Protein AF-0000000076517772 (afdb_homodimer)

Foldseek 3Di:
DVVVVVVVVVVVVVVVVVVLPVPFFFAQAADAAEEFEPCLFFLNLLLQLVCVVRYVHYEYEEQDPVSVVVSQVSNCVVPVDGHHYDHADLLDLVSLQVVLVVCCVPVNAHAEYALDWAAFDQAAPVPDDPVNLSSRLSRLAVSLVSNCLQHVQQLQACCLVLLVVLDPPVPDDDPSVVCVVRHHNDHHAHEYEYEAELLLQDAFGRGVSNSVRSVNRVVVLVVVCVSCVSSVNCVRYFGAYEYEYQAPILRFPFQDFLAPVRDNDDSNVSSVVVSSCRRSRPHYHYVVPVSVCVNVCVVPDDVVVVVVVCVNRCSHPRSVRTDHSVPVVD/DVVVVVVVVVVVVVVVVCVLPVPFFFAQAADAAEEFEPCLFFLNLLLQLVCVVRYVHYEYEEQDPVSVVVSQVSNCVVPVDGHHYDHADLLDLVSLQVVLVVCCVPVNAHAEYALDWAAFDQAAPVPDDPVNLSSRLSRLAVSLVSNCLQHVQQLQACCLVLLVVLDPPVPDDDDSVVCVVSHHNDHHAHEYEYEAELLLQDAFGRGVSNSVRSVNRVVVLVVVCVSCVSSVNCVRYFGAYEYEYQAPILRFPFQDFLAPVRDNDDSNVSSVVVSSCRRSRPHYHYVVPVSVCVNVCVVPDDVVVVVVVCVNGCSHPRSVRTDHSVPVVD

Solvent-accessible surface area (backbone atoms only — not comparable to full-atom values): 32999 Å² total; per-residue (Å²): 113,69,53,58,49,48,49,46,50,47,46,50,50,48,50,51,49,46,55,64,60,71,71,62,74,64,56,83,44,49,84,38,27,36,38,33,33,32,18,34,46,58,62,29,24,48,37,52,46,59,45,51,76,50,20,78,40,50,37,34,26,20,63,46,55,70,34,37,51,51,39,30,50,54,30,26,73,73,67,76,42,84,58,47,69,47,76,36,49,54,65,35,68,68,46,44,52,53,51,49,53,49,42,42,72,75,75,40,66,50,28,30,42,36,43,47,41,68,65,73,79,54,24,44,73,86,43,44,55,66,69,58,51,50,48,36,40,29,32,42,38,47,27,54,54,54,52,45,58,59,38,47,41,25,15,32,11,58,42,38,68,66,34,55,65,58,48,46,69,82,42,60,71,58,59,72,74,74,48,50,87,44,38,38,78,49,72,48,37,27,33,42,33,38,57,45,30,43,41,35,60,45,63,28,37,27,31,26,67,47,18,8,24,24,19,15,37,47,36,34,49,53,13,49,43,50,38,28,49,65,40,70,34,47,88,40,36,41,48,26,37,35,28,36,47,72,44,67,28,64,74,46,35,47,54,49,59,63,34,80,85,60,60,70,41,55,56,67,62,53,32,52,52,50,51,50,34,60,32,56,60,41,51,74,45,47,40,61,65,73,59,63,48,50,48,55,47,64,69,72,45,53,65,74,56,43,51,53,49,27,52,46,45,13,29,57,56,16,51,64,52,39,45,62,57,55,68,84,71,110,113,68,55,58,50,50,49,45,49,48,47,51,49,47,50,49,50,47,55,61,59,72,70,59,74,64,57,83,45,49,84,38,28,36,39,33,30,33,19,34,45,58,62,28,24,50,38,54,46,58,44,50,76,50,21,79,38,48,36,35,26,19,64,46,56,69,33,37,51,50,40,30,49,53,31,27,72,72,66,74,42,84,58,46,69,48,75,36,48,55,66,35,66,65,44,45,52,53,50,50,54,50,43,42,73,76,75,39,65,52,28,29,41,35,42,49,40,68,65,71,80,54,24,43,72,85,44,45,55,66,68,59,51,51,49,38,39,29,32,39,37,48,28,53,53,53,52,45,57,60,38,46,40,25,14,31,11,58,42,38,68,65,34,56,66,57,48,47,70,80,42,59,72,58,60,73,74,74,48,50,88,44,39,38,78,49,73,49,37,26,33,44,33,39,57,45,29,42,41,34,60,44,64,27,37,28,30,24,67,47,18,8,24,24,18,16,36,47,37,33,51,54,13,48,43,49,38,28,50,65,40,69,35,47,88,41,37,40,49,25,38,38,28,35,47,74,43,67,27,65,72,46,33,48,54,49,60,63,32,81,84,59,61,71,41,57,56,68,61,52,35,53,51,50,51,51,35,60,31,57,60,40,51,72,44,47,41,61,65,71,59,63,47,50,48,55,48,62,69,70,45,53,66,76,56,44,51,52,49,27,53,44,46,14,29,56,56,16,53,65,52,42,44,62,57,55,67,84,71,109

Structure (mmCIF, N/CA/C/O backbone):
data_AF-0000000076517772-model_v1
#
loop_
_entity.id
_entity.type
_entity.pdbx_description
1 polymer 'Short-chain dehydrogenase/reductase family 16C member 6'
#
loop_
_atom_site.group_PDB
_atom_site.id
_atom_site.type_symbol
_atom_site.label_atom_id
_atom_site.label_alt_id
_atom_site.label_comp_id
_atom_site.label_asym_id
_atom_site.label_entity_id
_atom_site.label_seq_id
_atom_site.pdbx_PDB_ins_code
_atom_site.Cartn_x
_atom_site.Cartn_y
_atom_site.Cartn_z
_atom_site.occupancy
_atom_site.B_iso_or_equiv
_atom_site.auth_seq_id
_atom_site.auth_comp_id
_atom_site.auth_asym_id
_atom_site.auth_atom_id
_atom_site.pdbx_PDB_model_num
ATOM 1 N N . MET A 1 1 ? -3.586 -17.312 35.531 1 40.66 1 MET A N 1
ATOM 2 C CA . MET A 1 1 ? -4.703 -17.703 34.688 1 40.66 1 MET A CA 1
ATOM 3 C C . MET A 1 1 ? -4.508 -17.203 33.25 1 40.66 1 MET A C 1
ATOM 5 O O . MET A 1 1 ? -4.66 -17.953 32.281 1 40.66 1 MET A O 1
ATOM 9 N N . TRP A 1 2 ? -4.035 -16 33.031 1 45 2 TRP A N 1
ATOM 10 C CA . TRP A 1 2 ? -3.861 -15.438 31.703 1 45 2 TRP A CA 1
ATOM 11 C C . TRP A 1 2 ? -2.641 -16.047 31.016 1 45 2 TRP A C 1
ATOM 13 O O . TRP A 1 2 ? -2.678 -16.328 29.828 1 45 2 TRP A O 1
ATOM 23 N N . LEU A 1 3 ? -1.658 -16.406 31.75 1 43.97 3 LEU A N 1
ATOM 24 C CA . LEU A 1 3 ? -0.454 -17.031 31.219 1 43.97 3 LEU A CA 1
ATOM 25 C C . LEU A 1 3 ? -0.749 -18.438 30.703 1 43.97 3 LEU A C 1
ATOM 27 O O . LEU A 1 3 ? -0.21 -18.844 29.672 1 43.97 3 LEU A O 1
ATOM 31 N N . THR A 1 4 ? -1.466 -19.094 31.453 1 49.91 4 THR A N 1
ATOM 32 C CA . THR A 1 4 ? -1.87 -20.438 31.047 1 49.91 4 THR A CA 1
ATOM 33 C C . THR A 1 4 ? -2.697 -20.391 29.766 1 49.91 4 THR A C 1
ATOM 35 O O . THR A 1 4 ? -2.555 -21.25 28.891 1 49.91 4 THR A O 1
ATOM 38 N N . LEU A 1 5 ? -3.436 -19.344 29.656 1 46.62 5 LEU A N 1
ATOM 39 C CA . LEU A 1 5 ? -4.277 -19.25 28.469 1 46.62 5 LEU A CA 1
ATOM 40 C C . LEU A 1 5 ? -3.449 -18.875 27.234 1 46.62 5 LEU A C 1
ATOM 42 O O . LEU A 1 5 ? -3.684 -19.406 26.141 1 46.62 5 LEU A O 1
ATOM 46 N N . ILE A 1 6 ? -2.49 -18.125 27.531 1 49.28 6 ILE A N 1
ATOM 47 C CA . ILE A 1 6 ? -1.608 -17.766 26.422 1 49.28 6 ILE A CA 1
ATOM 48 C C . ILE A 1 6 ? -0.771 -18.984 26.031 1 49.28 6 ILE A C 1
ATOM 50 O O . ILE A 1 6 ? -0.613 -19.266 24.844 1 49.28 6 ILE A O 1
ATOM 54 N N . SER A 1 7 ? -0.309 -19.672 27.031 1 49.91 7 SER A N 1
ATOM 55 C CA . SER A 1 7 ? 0.465 -20.875 26.75 1 49.91 7 SER A CA 1
ATOM 56 C C . SER A 1 7 ? -0.381 -21.922 26.031 1 49.91 7 SER A C 1
ATOM 58 O O . SER A 1 7 ? 0.095 -22.578 25.109 1 49.91 7 SER A O 1
ATOM 60 N N . LEU A 1 8 ? -1.522 -22.062 26.453 1 52.06 8 LEU A N 1
ATOM 61 C CA . LEU A 1 8 ? -2.432 -23 25.797 1 52.06 8 LEU A CA 1
ATOM 62 C C . LEU A 1 8 ? -2.766 -22.531 24.391 1 52.06 8 LEU A C 1
ATOM 64 O O . LEU A 1 8 ? -2.822 -23.344 23.453 1 52.06 8 LEU A O 1
ATOM 68 N N . ALA A 1 9 ? -2.928 -21.297 24.328 1 52.97 9 ALA A N 1
ATOM 69 C CA . ALA A 1 9 ? -3.213 -20.75 23 1 52.97 9 ALA A CA 1
ATOM 70 C C . ALA A 1 9 ? -2.023 -20.953 22.062 1 52.97 9 ALA A C 1
ATOM 72 O O . ALA A 1 9 ? -2.193 -21.328 20.906 1 52.97 9 ALA A O 1
ATOM 73 N N . VAL A 1 10 ? -0.904 -20.766 22.641 1 55.66 10 VAL A N 1
ATOM 74 C CA . VAL A 1 10 ? 0.304 -20.984 21.859 1 55.66 10 VAL A CA 1
ATOM 75 C C . VAL A 1 10 ? 0.464 -22.469 21.547 1 55.66 10 VAL A C 1
ATOM 77 O O . VAL A 1 10 ? 0.794 -22.844 20.422 1 55.66 10 VAL A O 1
ATOM 80 N N . SER A 1 11 ? 0.223 -23.234 22.531 1 53.75 11 SER A N 1
ATOM 81 C CA . SER A 1 11 ? 0.341 -24.672 22.328 1 53.75 11 SER A CA 1
ATOM 82 C C . SER A 1 11 ? -0.675 -25.172 21.312 1 53.75 11 SER A C 1
ATOM 84 O O . SER A 1 11 ? -0.351 -26 20.453 1 53.75 11 SER A O 1
ATOM 86 N N . VAL A 1 12 ? -1.893 -24.766 21.406 1 53.53 12 VAL A N 1
ATOM 87 C CA . VAL A 1 12 ? -2.918 -25.156 20.438 1 53.53 12 VAL A CA 1
ATOM 88 C C . VAL A 1 12 ? -2.551 -24.641 19.047 1 53.53 12 VAL A C 1
ATOM 90 O O . VAL A 1 12 ? -2.721 -25.344 18.047 1 53.53 12 VAL A O 1
ATOM 93 N N . CYS A 1 13 ? -2.045 -23.469 19.062 1 53.91 13 CYS A N 1
ATOM 94 C CA . CYS A 1 13 ? -1.585 -22.922 17.781 1 53.91 13 CYS A CA 1
ATOM 95 C C . CYS A 1 13 ? -0.435 -23.75 17.234 1 53.91 13 CYS A C 1
ATOM 97 O O . CYS A 1 13 ? -0.397 -24.047 16.031 1 53.91 13 CYS A O 1
ATOM 99 N N . VAL A 1 14 ? 0.473 -24.156 18.141 1 54.03 14 VAL A N 1
ATOM 100 C CA . VAL A 1 14 ? 1.599 -24.984 17.703 1 54.03 14 VAL A CA 1
ATOM 101 C C . VAL A 1 14 ? 1.099 -26.344 17.266 1 54.03 14 VAL A C 1
ATOM 103 O O . VAL A 1 14 ? 1.536 -26.875 16.234 1 54.03 14 VAL A O 1
ATOM 106 N N . ILE A 1 15 ? 0.261 -26.938 18 1 54.06 15 ILE A N 1
ATOM 107 C CA . ILE A 1 15 ? -0.271 -28.25 17.641 1 54.06 15 ILE A CA 1
ATOM 108 C C . ILE A 1 15 ? -1.059 -28.141 16.328 1 54.06 15 ILE A C 1
ATOM 110 O O . ILE A 1 15 ? -0.943 -29 15.461 1 54.06 15 ILE A O 1
ATOM 114 N N . PHE A 1 16 ? -1.87 -27.156 16.203 1 52.19 16 PHE A N 1
ATOM 115 C CA . PHE A 1 16 ? -2.629 -26.938 14.969 1 52.19 16 PHE A CA 1
ATOM 116 C C . PHE A 1 16 ? -1.694 -26.734 13.789 1 52.19 16 PHE A C 1
ATOM 118 O O . PHE A 1 16 ? -1.917 -27.281 12.703 1 52.19 16 PHE A O 1
ATOM 125 N N . LEU A 1 17 ? -0.69 -25.953 14.023 1 53.25 17 LEU A N 1
ATOM 126 C CA . LEU A 1 17 ? 0.317 -25.781 12.984 1 53.25 17 LEU A CA 1
ATOM 127 C C . LEU A 1 17 ? 1.007 -27.094 12.664 1 53.25 17 LEU A C 1
ATOM 129 O O . LEU A 1 17 ? 1.262 -27.406 11.5 1 53.25 17 LEU A O 1
ATOM 133 N N . ALA A 1 18 ? 1.362 -27.797 13.719 1 53.22 18 ALA A N 1
ATOM 134 C CA . ALA A 1 18 ? 1.971 -29.109 13.516 1 53.22 18 ALA A CA 1
ATOM 135 C C . ALA A 1 18 ? 1.034 -30.031 12.742 1 53.22 18 ALA A C 1
ATOM 137 O O . ALA A 1 18 ? 1.464 -30.734 11.828 1 53.22 18 ALA A O 1
ATOM 138 N N . TYR A 1 19 ? -0.127 -30.094 13.117 1 51.09 19 TYR A N 1
ATOM 139 C CA . TYR A 1 19 ? -1.077 -30.953 12.438 1 51.09 19 TYR A CA 1
ATOM 140 C C . TYR A 1 19 ? -1.255 -30.547 10.984 1 51.09 19 TYR A C 1
ATOM 142 O O . TYR A 1 19 ? -1.312 -31.391 10.094 1 51.09 19 TYR A O 1
ATOM 150 N N . LYS A 1 20 ? -1.488 -29.297 10.711 1 51.91 20 LYS A N 1
ATOM 151 C CA . LYS A 1 20 ? -1.684 -28.797 9.352 1 51.91 20 LYS A CA 1
ATOM 152 C C . LYS A 1 20 ? -0.487 -29.125 8.469 1 51.91 20 LYS A C 1
ATOM 154 O O . LYS A 1 20 ? -0.651 -29.438 7.289 1 51.91 20 LYS A O 1
ATOM 159 N N . TYR A 1 21 ? 0.741 -29.062 9.023 1 52.22 21 TYR A N 1
ATOM 160 C CA . TYR A 1 21 ? 1.938 -29.266 8.211 1 52.22 21 TYR A CA 1
ATOM 161 C C . TYR A 1 21 ? 2.307 -30.75 8.164 1 52.22 21 TYR A C 1
ATOM 163 O O . TYR A 1 21 ? 2.945 -31.203 7.207 1 52.22 21 TYR A O 1
ATOM 171 N N . LEU A 1 22 ? 2.086 -31.5 9.117 1 55.38 22 LEU A N 1
ATOM 172 C CA . LEU A 1 22 ? 2.615 -32.875 9.133 1 55.38 22 LEU A CA 1
ATOM 173 C C . LEU A 1 22 ? 1.874 -33.75 8.133 1 55.38 22 LEU A C 1
ATOM 175 O O . LEU A 1 22 ? 2.451 -34.688 7.578 1 55.38 22 LEU A O 1
ATOM 179 N N . GLY A 1 23 ? 0.64 -33.5 7.793 1 60.16 23 GLY A N 1
ATOM 180 C CA . GLY A 1 23 ? 0.013 -34.531 6.996 1 60.16 23 GLY A CA 1
ATOM 181 C C . GLY A 1 23 ? -0.267 -34.094 5.566 1 60.16 23 GLY A C 1
ATOM 182 O O . GLY A 1 23 ? -0.845 -34.875 4.785 1 60.16 23 GLY A O 1
ATOM 183 N N . LYS A 1 24 ? 0.165 -32.938 5.129 1 71.5 24 LYS A N 1
ATOM 184 C CA . LYS A 1 24 ? -0.268 -32.531 3.795 1 71.5 24 LYS A CA 1
ATOM 185 C C . LYS A 1 24 ? 0.755 -32.938 2.738 1 71.5 24 LYS A C 1
ATOM 187 O O . LYS A 1 24 ? 1.962 -32.812 2.955 1 71.5 24 LYS A O 1
ATOM 192 N N . LYS A 1 25 ? 0.294 -33.719 1.727 1 84.94 25 LYS A N 1
ATOM 193 C CA . LYS A 1 25 ? 1.127 -34.062 0.577 1 84.94 25 LYS A CA 1
ATOM 194 C C . LYS A 1 25 ? 1.352 -32.844 -0.321 1 84.94 25 LYS A C 1
ATOM 196 O O . LYS A 1 25 ? 0.436 -32.031 -0.536 1 84.94 25 LYS A O 1
ATOM 201 N N . PRO A 1 26 ? 2.596 -32.594 -0.769 1 91.56 26 PRO A N 1
ATOM 202 C CA . PRO A 1 26 ? 2.867 -31.484 -1.664 1 91.56 26 PRO A CA 1
ATOM 203 C C . PRO A 1 26 ? 2.111 -31.578 -2.986 1 91.56 26 PRO A C 1
ATOM 205 O O . PRO A 1 26 ? 1.918 -32.688 -3.51 1 91.56 26 PRO A O 1
ATOM 208 N N . ALA A 1 27 ? 1.639 -30.5 -3.496 1 92.81 27 ALA A N 1
ATOM 209 C CA . ALA A 1 27 ? 0.933 -30.453 -4.773 1 92.81 27 ALA A CA 1
ATOM 210 C C . ALA A 1 27 ? 1.834 -30.922 -5.914 1 92.81 27 ALA A C 1
ATOM 212 O O . ALA A 1 27 ? 3.027 -30.609 -5.938 1 92.81 27 ALA A O 1
ATOM 213 N N . ASP A 1 28 ? 1.319 -31.703 -6.805 1 94.69 28 ASP A N 1
ATOM 214 C CA . ASP A 1 28 ? 1.992 -32.062 -8.047 1 94.69 28 ASP A CA 1
ATOM 215 C C . ASP A 1 28 ? 1.864 -30.938 -9.086 1 94.69 28 ASP A C 1
ATOM 217 O O . ASP A 1 28 ? 0.768 -30.672 -9.578 1 94.69 28 ASP A O 1
ATOM 221 N N . LEU A 1 29 ? 2.988 -30.344 -9.484 1 96.38 29 LEU A N 1
ATOM 222 C CA . LEU A 1 29 ? 2.986 -29.188 -10.367 1 96.38 29 LEU A CA 1
ATOM 223 C C . LEU A 1 29 ? 3.307 -29.594 -11.805 1 96.38 29 LEU A C 1
ATOM 225 O O . LEU A 1 29 ? 3.389 -28.75 -12.695 1 96.38 29 LEU A O 1
ATOM 229 N N . SER A 1 30 ? 3.445 -30.859 -12.062 1 95.94 30 SER A N 1
ATOM 230 C CA . SER A 1 30 ? 3.98 -31.359 -13.328 1 95.94 30 SER A CA 1
ATOM 231 C C . SER A 1 30 ? 3.148 -30.875 -14.508 1 95.94 30 SER A C 1
ATOM 233 O O . SER A 1 30 ? 3.693 -30.562 -15.57 1 95.94 30 SER A O 1
ATOM 235 N N . ASN A 1 31 ? 1.832 -30.75 -14.32 1 95.31 31 ASN A N 1
ATOM 236 C CA . ASN A 1 31 ? 0.954 -30.406 -15.43 1 95.31 31 ASN A CA 1
ATOM 237 C C . ASN A 1 31 ? 0.465 -28.969 -15.344 1 95.31 31 ASN A C 1
ATOM 239 O O . ASN A 1 31 ? -0.418 -28.547 -16.094 1 95.31 31 ASN A O 1
ATOM 243 N N . ASP A 1 32 ? 0.984 -28.219 -14.43 1 97.06 32 ASP A N 1
ATOM 244 C CA . ASP A 1 32 ? 0.629 -26.812 -14.289 1 97.06 32 ASP A CA 1
ATOM 245 C C . ASP A 1 32 ? 1.334 -25.969 -15.344 1 97.06 32 ASP A C 1
ATOM 247 O O . ASP A 1 32 ? 2.299 -26.406 -15.969 1 97.06 32 ASP A O 1
ATOM 251 N N . VAL A 1 33 ? 0.789 -24.891 -15.664 1 98.25 33 VAL A N 1
ATOM 252 C CA . VAL A 1 33 ? 1.472 -23.797 -16.359 1 98.25 33 VAL A CA 1
ATOM 253 C C . VAL A 1 33 ? 1.811 -22.688 -15.359 1 98.25 33 VAL A C 1
ATOM 255 O O . VAL A 1 33 ? 0.916 -22.031 -14.828 1 98.25 33 VAL A O 1
ATOM 258 N N . ILE A 1 34 ? 3.117 -22.484 -15.117 1 98.62 34 ILE A N 1
ATOM 259 C CA . ILE A 1 34 ? 3.58 -21.531 -14.117 1 98.62 34 ILE A CA 1
ATOM 260 C C . ILE A 1 34 ? 4.086 -20.266 -14.805 1 98.62 34 ILE A C 1
ATOM 262 O O . ILE A 1 34 ? 4.91 -20.344 -15.719 1 98.62 34 ILE A O 1
ATOM 266 N N . LEU A 1 35 ? 3.521 -19.156 -14.469 1 98.81 35 LEU A N 1
ATOM 267 C CA . LEU A 1 35 ? 3.977 -17.859 -14.945 1 98.81 35 LEU A CA 1
ATOM 268 C C . LEU A 1 35 ? 4.691 -17.094 -13.836 1 98.81 35 LEU A C 1
ATOM 270 O O . LEU A 1 35 ? 4.145 -16.922 -12.742 1 98.81 35 LEU A O 1
ATOM 274 N N . ILE A 1 36 ? 5.961 -16.672 -14.07 1 98.56 36 ILE A N 1
ATOM 275 C CA . ILE A 1 36 ? 6.758 -15.945 -13.086 1 98.56 36 ILE A CA 1
ATOM 276 C C . ILE A 1 36 ? 7.172 -14.586 -13.656 1 98.56 36 ILE A C 1
ATOM 278 O O . ILE A 1 36 ? 7.773 -14.516 -14.734 1 98.56 36 ILE A O 1
ATOM 282 N N . THR A 1 37 ? 6.859 -13.523 -12.969 1 98.31 37 THR A N 1
ATOM 283 C CA . THR A 1 37 ? 7.305 -12.195 -13.383 1 98.31 37 THR A CA 1
ATOM 284 C C . THR A 1 37 ? 8.641 -11.844 -12.727 1 98.31 37 THR A C 1
ATOM 286 O O . THR A 1 37 ? 8.938 -12.312 -11.625 1 98.31 37 THR A O 1
ATOM 289 N N . GLY A 1 38 ? 9.422 -10.984 -13.375 1 96.69 38 GLY A N 1
ATOM 290 C CA . GLY A 1 38 ? 10.719 -10.602 -12.844 1 96.69 38 GLY A CA 1
ATOM 291 C C . GLY A 1 38 ? 11.703 -11.75 -12.797 1 96.69 38 GLY A C 1
ATOM 292 O O . GLY A 1 38 ? 12.367 -11.969 -11.781 1 96.69 38 GLY A O 1
ATOM 293 N N . ALA A 1 39 ? 11.789 -12.516 -13.867 1 96.75 39 ALA A N 1
ATOM 294 C CA . ALA A 1 39 ? 12.516 -13.781 -13.836 1 96.75 39 ALA A CA 1
ATOM 295 C C . ALA A 1 39 ? 13.914 -13.625 -14.43 1 96.75 39 ALA A C 1
ATOM 297 O O . ALA A 1 39 ? 14.625 -14.617 -14.625 1 96.75 39 ALA A O 1
ATOM 298 N N . ALA A 1 40 ? 14.32 -12.391 -14.719 1 94.81 40 ALA A N 1
ATOM 299 C CA . ALA A 1 40 ? 15.617 -12.164 -15.359 1 94.81 40 ALA A CA 1
ATOM 300 C C . ALA A 1 40 ? 16.75 -12.195 -14.336 1 94.81 40 ALA A C 1
ATOM 302 O O . ALA A 1 40 ? 17.906 -12.375 -14.695 1 94.81 40 ALA A O 1
ATOM 303 N N . ASN A 1 41 ? 16.453 -11.969 -13.078 1 88.31 41 ASN A N 1
ATOM 304 C CA . ASN A 1 41 ? 17.484 -11.906 -12.062 1 88.31 41 ASN A CA 1
ATOM 305 C C . ASN A 1 41 ? 16.938 -12.258 -10.68 1 88.31 41 ASN A C 1
ATOM 307 O O . ASN A 1 41 ? 15.742 -12.547 -10.539 1 88.31 41 ASN A O 1
ATOM 311 N N . GLY A 1 42 ? 17.828 -12.461 -9.773 1 87.5 42 GLY A N 1
ATOM 312 C CA . GLY A 1 42 ? 17.469 -12.562 -8.367 1 87.5 42 GLY A CA 1
ATOM 313 C C . GLY A 1 42 ? 16.656 -13.797 -8.047 1 87.5 42 GLY A C 1
ATOM 314 O O . GLY A 1 42 ? 16.969 -14.891 -8.531 1 87.5 42 GLY A O 1
ATOM 315 N N . ILE A 1 43 ? 15.719 -13.594 -7.184 1 89.06 43 ILE A N 1
ATOM 316 C CA . ILE A 1 43 ? 14.875 -14.68 -6.699 1 89.06 43 ILE A CA 1
ATOM 317 C C . ILE A 1 43 ? 14.023 -15.227 -7.848 1 89.06 43 ILE A C 1
ATOM 319 O O . ILE A 1 43 ? 13.789 -16.438 -7.934 1 89.06 43 ILE A O 1
ATOM 323 N N . GLY A 1 44 ? 13.602 -14.305 -8.766 1 94.06 44 GLY A N 1
ATOM 324 C CA . GLY A 1 44 ? 12.805 -14.734 -9.906 1 94.06 44 GLY A CA 1
ATOM 325 C C . GLY A 1 44 ? 13.523 -15.734 -10.797 1 94.06 44 GLY A C 1
ATOM 326 O O . GLY A 1 44 ? 12.93 -16.734 -11.219 1 94.06 44 GLY A O 1
ATOM 327 N N . ARG A 1 45 ? 14.781 -15.453 -11.047 1 94.62 45 ARG A N 1
ATOM 328 C CA . ARG A 1 45 ? 15.586 -16.375 -11.836 1 94.62 45 ARG A CA 1
ATOM 329 C C . ARG A 1 45 ? 15.727 -17.719 -11.133 1 94.62 45 ARG A C 1
ATOM 331 O O . ARG A 1 45 ? 15.523 -18.766 -11.742 1 94.62 45 ARG A O 1
ATOM 338 N N . LEU A 1 46 ? 16.031 -17.688 -9.867 1 93.69 46 LEU A N 1
ATOM 339 C CA . LEU A 1 46 ? 16.25 -18.906 -9.094 1 93.69 46 LEU A CA 1
ATOM 340 C C . LEU A 1 46 ? 14.969 -19.75 -9.031 1 93.69 46 LEU A C 1
ATOM 342 O O . LEU A 1 46 ? 15.023 -20.969 -9.164 1 93.69 46 LEU A O 1
ATOM 346 N N . LEU A 1 47 ? 13.852 -19.078 -8.836 1 95.5 47 LEU A N 1
ATOM 347 C CA . LEU A 1 47 ? 12.578 -19.797 -8.805 1 95.5 47 LEU A CA 1
ATOM 348 C C . LEU A 1 47 ? 12.297 -20.453 -10.148 1 95.5 47 LEU A C 1
ATOM 350 O O . LEU A 1 47 ? 11.852 -21.609 -10.195 1 95.5 47 LEU A O 1
ATOM 354 N N . THR A 1 48 ? 12.555 -19.672 -11.195 1 97.31 48 THR A N 1
ATOM 355 C CA . THR A 1 48 ? 12.328 -20.203 -12.539 1 97.31 48 THR A CA 1
ATOM 356 C C . THR A 1 48 ? 13.148 -21.469 -12.766 1 97.31 48 THR A C 1
ATOM 358 O O . THR A 1 48 ? 12.617 -22.484 -13.234 1 97.31 48 THR A O 1
ATOM 361 N N . ILE A 1 49 ? 14.398 -21.453 -12.391 1 96.44 49 ILE A N 1
ATOM 362 C CA . ILE A 1 49 ? 15.305 -22.578 -12.578 1 96.44 49 ILE A CA 1
ATOM 363 C C . ILE A 1 49 ? 14.828 -23.766 -11.758 1 96.44 49 ILE A C 1
ATOM 365 O O . ILE A 1 49 ? 14.648 -24.859 -12.289 1 96.44 49 ILE A O 1
ATOM 369 N N . LEU A 1 50 ? 14.539 -23.562 -10.508 1 95.44 50 LEU A N 1
ATOM 370 C CA . LEU A 1 50 ? 14.188 -24.656 -9.602 1 95.44 50 LEU A CA 1
ATOM 371 C C . LEU A 1 50 ? 12.82 -25.234 -9.945 1 95.44 50 LEU A C 1
ATOM 373 O O . LEU A 1 50 ? 12.617 -26.453 -9.859 1 95.44 50 LEU A O 1
ATOM 377 N N . LEU A 1 51 ? 11.898 -24.391 -10.352 1 96.56 51 LEU A N 1
ATOM 378 C CA . LEU A 1 51 ? 10.555 -24.844 -10.68 1 96.56 51 LEU A CA 1
ATOM 379 C C . LEU A 1 51 ? 10.562 -25.672 -11.961 1 96.56 51 LEU A C 1
ATOM 381 O O . LEU A 1 51 ? 9.664 -26.5 -12.172 1 96.56 51 LEU A O 1
ATOM 385 N N . SER A 1 52 ? 11.523 -25.406 -12.82 1 95.62 52 SER A N 1
ATOM 386 C CA . SER A 1 52 ? 11.633 -26.172 -14.062 1 95.62 52 SER A CA 1
ATOM 387 C C . SER A 1 52 ? 11.891 -27.641 -13.789 1 95.62 52 SER A C 1
ATOM 389 O O . SER A 1 52 ? 11.672 -28.484 -14.664 1 95.62 52 SER A O 1
ATOM 391 N N . GLU A 1 53 ? 12.305 -27.953 -12.578 1 92.44 53 GLU A N 1
ATOM 392 C CA . GLU A 1 53 ? 12.469 -29.344 -12.156 1 92.44 53 GLU A CA 1
ATOM 393 C C . GLU A 1 53 ? 11.117 -30 -11.875 1 92.44 53 GLU A C 1
ATOM 395 O O . GLU A 1 53 ? 10.961 -31.203 -12.039 1 92.44 53 GLU A O 1
ATOM 400 N N . TYR A 1 54 ? 10.156 -29.219 -11.438 1 91.69 54 TYR A N 1
ATOM 401 C CA . TYR A 1 54 ? 8.891 -29.734 -10.93 1 91.69 54 TYR A CA 1
ATOM 402 C C . TYR A 1 54 ? 7.793 -29.609 -11.984 1 91.69 54 TYR A C 1
ATOM 404 O O . TYR A 1 54 ? 6.738 -30.25 -11.867 1 91.69 54 TYR A O 1
ATOM 412 N N . CYS A 1 55 ? 8 -28.75 -12.961 1 94.06 55 CYS A N 1
ATOM 413 C CA . CYS A 1 55 ? 6.926 -28.391 -13.883 1 94.06 55 CYS A CA 1
ATOM 414 C C . CYS A 1 55 ? 7.43 -28.391 -15.328 1 94.06 55 CYS A C 1
ATOM 416 O O . CYS A 1 55 ? 8.508 -27.875 -15.609 1 94.06 55 CYS A O 1
ATOM 418 N N . HIS A 1 56 ? 6.621 -28.891 -16.203 1 92.69 56 HIS A N 1
ATOM 419 C CA . HIS A 1 56 ? 6.992 -29 -17.609 1 92.69 56 HIS A CA 1
ATOM 420 C C . HIS A 1 56 ? 6.891 -27.656 -18.312 1 92.69 56 HIS A C 1
ATOM 422 O O . HIS A 1 56 ? 7.582 -27.406 -19.297 1 92.69 56 HIS A O 1
ATOM 428 N N . THR A 1 57 ? 5.992 -26.797 -17.859 1 97.19 57 THR A N 1
ATOM 429 C CA . THR A 1 57 ? 5.766 -25.516 -18.516 1 97.19 57 THR A CA 1
ATOM 430 C C . THR A 1 57 ? 5.941 -24.359 -17.547 1 97.19 57 THR A C 1
ATOM 432 O O . THR A 1 57 ? 5.031 -24.047 -16.766 1 97.19 57 THR A O 1
ATOM 435 N N . VAL A 1 58 ? 7.09 -23.734 -17.594 1 98.31 58 VAL A N 1
ATOM 436 C CA . VAL A 1 58 ? 7.383 -22.516 -16.844 1 98.31 58 VAL A CA 1
ATOM 437 C C . VAL A 1 58 ? 7.598 -21.344 -17.797 1 98.31 58 VAL A C 1
ATOM 439 O O . VAL A 1 58 ? 8.398 -21.438 -18.734 1 98.31 58 VAL A O 1
ATOM 442 N N . ILE A 1 59 ? 6.82 -20.328 -17.625 1 98.75 59 ILE A N 1
ATOM 443 C CA . ILE A 1 59 ? 6.918 -19.125 -18.453 1 98.75 59 ILE A CA 1
ATOM 444 C C . ILE A 1 59 ? 7.512 -17.984 -17.641 1 98.75 59 ILE A C 1
ATOM 446 O O . ILE A 1 59 ? 6.973 -17.609 -16.594 1 98.75 59 ILE A O 1
ATOM 450 N N . ALA A 1 60 ? 8.625 -17.422 -18.141 1 98.69 60 ALA A N 1
ATOM 451 C CA . ALA A 1 60 ? 9.336 -16.344 -17.469 1 98.69 60 ALA A CA 1
ATOM 452 C C . ALA A 1 60 ? 9.07 -15 -18.141 1 98.69 60 ALA A C 1
ATOM 454 O O . ALA A 1 60 ? 9.195 -14.891 -19.375 1 98.69 60 ALA A O 1
ATOM 455 N N . LEU A 1 61 ? 8.68 -14.023 -17.359 1 98.62 61 LEU A N 1
ATOM 456 C CA . LEU A 1 61 ? 8.477 -12.672 -17.859 1 98.62 61 LEU A CA 1
ATOM 457 C C . LEU A 1 61 ? 9.461 -11.703 -17.234 1 98.62 61 LEU A C 1
ATOM 459 O O . LEU A 1 61 ? 9.75 -11.797 -16.031 1 98.62 61 LEU A O 1
ATOM 463 N N . ASP A 1 62 ? 9.93 -10.797 -18 1 97.94 62 ASP A N 1
ATOM 464 C CA . ASP A 1 62 ? 10.766 -9.695 -17.531 1 97.94 62 ASP A CA 1
ATOM 465 C C . ASP A 1 62 ? 10.953 -8.656 -18.641 1 97.94 62 ASP A C 1
ATOM 467 O O . ASP A 1 62 ? 10.758 -8.953 -19.812 1 97.94 62 ASP A O 1
ATOM 471 N N . LYS A 1 63 ? 11.266 -7.488 -18.281 1 97.31 63 LYS A N 1
ATOM 472 C CA . LYS A 1 63 ? 11.586 -6.477 -19.281 1 97.31 63 LYS A CA 1
ATOM 473 C C . LYS A 1 63 ? 13.008 -6.641 -19.797 1 97.31 63 LYS A C 1
ATOM 475 O O . LYS A 1 63 ? 13.352 -6.137 -20.875 1 97.31 63 LYS A O 1
ATOM 480 N N . ASP A 1 64 ? 13.859 -7.324 -19.047 1 96.5 64 ASP A N 1
ATOM 481 C CA . ASP A 1 64 ? 15.266 -7.543 -19.391 1 96.5 64 ASP A CA 1
ATOM 482 C C . ASP A 1 64 ? 15.445 -8.805 -20.219 1 96.5 64 ASP A C 1
ATOM 484 O O . ASP A 1 64 ? 15.688 -9.891 -19.672 1 96.5 64 ASP A O 1
ATOM 488 N N . ILE A 1 65 ? 15.5 -8.617 -21.516 1 97.06 65 ILE A N 1
ATOM 489 C CA . ILE A 1 65 ? 15.555 -9.75 -22.422 1 97.06 65 ILE A CA 1
ATOM 490 C C . ILE A 1 65 ? 16.891 -10.469 -22.281 1 97.06 65 ILE A C 1
ATOM 492 O O . ILE A 1 65 ? 16.969 -11.695 -22.391 1 97.06 65 ILE A O 1
ATOM 496 N N . ILE A 1 66 ? 17.953 -9.75 -22.094 1 97.38 66 ILE A N 1
ATOM 497 C CA . ILE A 1 66 ? 19.281 -10.336 -21.922 1 97.38 66 ILE A CA 1
ATOM 498 C C . ILE A 1 66 ? 19.297 -11.219 -20.672 1 97.38 66 ILE A C 1
ATOM 500 O O . ILE A 1 66 ? 19.797 -12.344 -20.703 1 97.38 66 ILE A O 1
ATOM 504 N N . GLY A 1 67 ? 18.703 -10.703 -19.578 1 96.62 67 GLY A N 1
ATOM 505 C CA . GLY A 1 67 ? 18.609 -11.477 -18.344 1 96.62 67 GLY A CA 1
ATOM 506 C C . GLY A 1 67 ? 17.766 -12.727 -18.516 1 96.62 67 GLY A C 1
ATOM 507 O O . GLY A 1 67 ? 18.078 -13.773 -17.938 1 96.62 67 GLY A O 1
ATOM 508 N N . LEU A 1 68 ? 16.734 -12.641 -19.297 1 98 68 LEU A N 1
ATOM 509 C CA . LEU A 1 68 ? 15.867 -13.789 -19.531 1 98 68 LEU A CA 1
ATOM 510 C C . LEU A 1 68 ? 16.609 -14.875 -20.297 1 98 68 LEU A C 1
ATOM 512 O O . LEU A 1 68 ? 16.469 -16.062 -20.016 1 98 68 LEU A O 1
ATOM 516 N N . LYS A 1 69 ? 17.391 -14.469 -21.266 1 98 69 LYS A N 1
ATOM 517 C CA . LYS A 1 69 ? 18.188 -15.422 -22.031 1 98 69 LYS A CA 1
ATOM 518 C C . LYS A 1 69 ? 19.188 -16.141 -21.141 1 98 69 LYS A C 1
ATOM 520 O O . LYS A 1 69 ? 19.438 -17.344 -21.312 1 98 69 LYS A O 1
ATOM 525 N N . GLU A 1 70 ? 19.734 -15.375 -20.234 1 97.06 70 GLU A N 1
ATOM 526 C CA . GLU A 1 70 ? 20.641 -15.992 -19.266 1 97.06 70 GLU A CA 1
ATOM 527 C C . GLU A 1 70 ? 19.922 -17.016 -18.406 1 97.06 70 GLU A C 1
ATOM 529 O O . GLU A 1 70 ? 20.453 -18.094 -18.141 1 97.06 70 GLU A O 1
ATOM 534 N N . THR A 1 71 ? 18.75 -16.641 -17.953 1 97.19 71 THR A N 1
ATOM 535 C CA . THR A 1 71 ? 17.938 -17.594 -17.172 1 97.19 71 THR A CA 1
ATOM 536 C C . THR A 1 71 ? 17.641 -18.844 -18 1 97.19 71 THR A C 1
ATOM 538 O O . THR A 1 71 ? 17.75 -19.953 -17.484 1 97.19 71 THR A O 1
ATOM 541 N N . ALA A 1 72 ? 17.312 -18.656 -19.234 1 97.62 72 ALA A N 1
ATOM 542 C CA . ALA A 1 72 ? 17.016 -19.781 -20.125 1 97.62 72 ALA A CA 1
ATOM 543 C C . ALA A 1 72 ? 18.234 -20.688 -20.297 1 97.62 72 ALA A C 1
ATOM 545 O O . ALA A 1 72 ? 18.109 -21.906 -20.328 1 97.62 72 ALA A O 1
ATOM 546 N N . LEU A 1 73 ? 19.375 -20.094 -20.422 1 97.38 73 LEU A N 1
ATOM 547 C CA . LEU A 1 73 ? 20.625 -20.859 -20.547 1 97.38 73 LEU A CA 1
ATOM 548 C C . LEU A 1 73 ? 20.859 -21.734 -19.328 1 97.38 73 LEU A C 1
ATOM 550 O O . LEU A 1 73 ? 21.266 -22.891 -19.453 1 97.38 73 LEU A O 1
ATOM 554 N N . ARG A 1 74 ? 20.625 -21.141 -18.203 1 95.94 74 ARG A N 1
ATOM 555 C CA . ARG A 1 74 ? 20.828 -21.875 -16.953 1 95.94 74 ARG A CA 1
ATOM 556 C C . ARG A 1 74 ? 19.859 -23.047 -16.844 1 95.94 74 ARG A C 1
ATOM 558 O O . ARG A 1 74 ? 20.219 -24.125 -16.344 1 95.94 74 ARG A O 1
ATOM 565 N N . VAL A 1 75 ? 18.641 -22.859 -17.25 1 96.88 75 VAL A N 1
ATOM 566 C CA . VAL A 1 75 ? 17.641 -23.922 -17.234 1 96.88 75 VAL A CA 1
ATOM 567 C C . VAL A 1 75 ? 18.062 -25.016 -18.203 1 96.88 75 VAL A C 1
ATOM 569 O O . VAL A 1 75 ? 18 -26.203 -17.875 1 96.88 75 VAL A O 1
ATOM 572 N N . SER A 1 76 ? 18.516 -24.609 -19.375 1 96 76 SER A N 1
ATOM 573 C CA . SER A 1 76 ? 18.938 -25.562 -20.375 1 96 76 SER A CA 1
ATOM 574 C C . SER A 1 76 ? 20.125 -26.391 -19.891 1 96 76 SER A C 1
ATOM 576 O O . SER A 1 76 ? 20.172 -27.594 -20.094 1 96 76 SER A O 1
ATOM 578 N N . GLU A 1 77 ? 21.031 -25.781 -19.328 1 95.44 77 GLU A N 1
ATOM 579 C CA . GLU A 1 77 ? 22.234 -26.453 -18.828 1 95.44 77 GLU A CA 1
ATOM 580 C C . GLU A 1 77 ? 21.906 -27.453 -17.734 1 95.44 77 GLU A C 1
ATOM 582 O O . GLU A 1 77 ? 22.5 -28.531 -17.688 1 95.44 77 GLU A O 1
ATOM 587 N N . ARG A 1 78 ? 20.969 -27.109 -16.953 1 93.88 78 ARG A N 1
ATOM 588 C CA . ARG A 1 78 ? 20.672 -27.938 -15.789 1 93.88 78 ARG A CA 1
ATOM 589 C C . ARG A 1 78 ? 19.719 -29.062 -16.141 1 93.88 78 ARG A C 1
ATOM 591 O O . ARG A 1 78 ? 19.828 -30.172 -15.617 1 93.88 78 ARG A O 1
ATOM 598 N N . TYR A 1 79 ? 18.703 -28.766 -16.969 1 93.44 79 TYR A N 1
ATOM 599 C CA . TYR A 1 79 ? 17.625 -29.734 -17.141 1 93.44 79 TYR A CA 1
ATOM 600 C C . TYR A 1 79 ? 17.5 -30.156 -18.609 1 93.44 79 TYR A C 1
ATOM 602 O O . TYR A 1 79 ? 16.641 -30.953 -18.953 1 93.44 79 TYR A O 1
ATOM 610 N N . ASN A 1 80 ? 18.297 -29.688 -19.516 1 91.94 80 ASN A N 1
ATOM 611 C CA . ASN A 1 80 ? 18.234 -29.969 -20.938 1 91.94 80 ASN A CA 1
ATOM 612 C C . ASN A 1 80 ? 16.859 -29.656 -21.516 1 91.94 80 ASN A C 1
ATOM 614 O O . ASN A 1 80 ? 16.281 -30.469 -22.234 1 91.94 80 ASN A O 1
ATOM 618 N N . SER A 1 81 ? 16.266 -28.562 -21.016 1 91.12 81 SER A N 1
ATOM 619 C CA . SER A 1 81 ? 14.969 -28.109 -21.484 1 91.12 81 SER A CA 1
ATOM 620 C C . SER A 1 81 ? 15 -26.625 -21.844 1 91.12 81 SER A C 1
ATOM 622 O O . SER A 1 81 ? 15.844 -25.875 -21.344 1 91.12 81 SER A O 1
ATOM 624 N N . ASP A 1 82 ? 14.102 -26.266 -22.781 1 93.5 82 ASP A N 1
ATOM 625 C CA . ASP A 1 82 ? 14.023 -24.859 -23.188 1 93.5 82 ASP A CA 1
ATOM 626 C C . ASP A 1 82 ? 13.016 -24.109 -22.328 1 93.5 82 ASP A C 1
ATOM 628 O O . ASP A 1 82 ? 11.852 -24.5 -22.234 1 93.5 82 ASP A O 1
ATOM 632 N N . LEU A 1 83 ? 13.492 -23.109 -21.797 1 96.75 83 LEU A N 1
ATOM 633 C CA . LEU A 1 83 ? 12.609 -22.234 -21.016 1 96.75 83 LEU A CA 1
ATOM 634 C C . LEU A 1 83 ? 11.797 -21.328 -21.938 1 96.75 83 LEU A C 1
ATOM 636 O O . LEU A 1 83 ? 12.344 -20.75 -22.891 1 96.75 83 LEU A O 1
ATOM 640 N N . ILE A 1 84 ? 10.508 -21.234 -21.719 1 98.06 84 ILE A N 1
ATOM 641 C CA . ILE A 1 84 ? 9.656 -20.25 -22.391 1 98.06 84 ILE A CA 1
ATOM 642 C C . ILE A 1 84 ? 9.773 -18.906 -21.688 1 98.06 84 ILE A C 1
ATOM 644 O O . ILE A 1 84 ? 9.68 -18.812 -20.469 1 98.06 84 ILE A O 1
ATOM 648 N N . PHE A 1 85 ? 10.102 -17.844 -22.438 1 98.25 85 PHE A N 1
ATOM 649 C CA . PHE A 1 85 ? 10.172 -16.516 -21.828 1 98.25 85 PHE A CA 1
ATOM 650 C C . PHE A 1 85 ? 9.688 -15.445 -22.797 1 98.25 85 PHE A C 1
ATOM 652 O O . PHE A 1 85 ? 9.75 -15.625 -24.016 1 98.25 85 PHE A O 1
ATOM 659 N N . TYR A 1 86 ? 9.094 -14.375 -22.25 1 98.44 86 TYR A N 1
ATOM 660 C CA . TYR A 1 86 ? 8.625 -13.227 -23.016 1 98.44 86 TYR A CA 1
ATOM 661 C C . TYR A 1 86 ? 9.078 -11.914 -22.391 1 98.44 86 TYR A C 1
ATOM 663 O O . TYR A 1 86 ? 9.086 -11.781 -21.156 1 98.44 86 TYR A O 1
ATOM 671 N N . GLU A 1 87 ? 9.484 -11.016 -23.234 1 98.25 87 GLU A N 1
ATOM 672 C CA . GLU A 1 87 ? 9.742 -9.656 -22.766 1 98.25 87 GLU A CA 1
ATOM 673 C C . GLU A 1 87 ? 8.445 -8.93 -22.438 1 98.25 87 GLU A C 1
ATOM 675 O O . GLU A 1 87 ? 7.523 -8.891 -23.25 1 98.25 87 GLU A O 1
ATOM 680 N N . CYS A 1 88 ? 8.352 -8.375 -21.219 1 98.12 88 CYS A N 1
ATOM 681 C CA . CYS A 1 88 ? 7.16 -7.641 -20.797 1 98.12 88 CYS A CA 1
ATOM 682 C C . CYS A 1 88 ? 7.504 -6.598 -19.734 1 98.12 88 CYS A C 1
ATOM 684 O O . CYS A 1 88 ? 7.973 -6.938 -18.656 1 98.12 88 CYS A O 1
ATOM 686 N N . ASP A 1 89 ? 7.328 -5.391 -20.094 1 97.88 89 ASP A N 1
ATOM 687 C CA . ASP A 1 89 ? 7.395 -4.34 -19.078 1 97.88 89 ASP A CA 1
ATOM 688 C C . ASP A 1 89 ? 6.117 -4.297 -18.25 1 97.88 89 ASP A C 1
ATOM 690 O O . ASP A 1 89 ? 5.098 -3.76 -18.688 1 97.88 89 ASP A O 1
ATOM 694 N N . VAL A 1 90 ? 6.238 -4.758 -17.031 1 97.25 90 VAL A N 1
ATOM 695 C CA . VAL A 1 90 ? 5.043 -4.973 -16.234 1 97.25 90 VAL A CA 1
ATOM 696 C C . VAL A 1 90 ? 4.508 -3.633 -15.734 1 97.25 90 VAL A C 1
ATOM 698 O O . VAL A 1 90 ? 3.406 -3.564 -15.18 1 97.25 90 VAL A O 1
ATOM 701 N N . SER A 1 91 ? 5.289 -2.521 -15.898 1 95.5 91 SER A N 1
ATOM 702 C CA . SER A 1 91 ? 4.781 -1.2 -15.539 1 95.5 91 SER A CA 1
ATOM 703 C C . SER A 1 91 ? 3.791 -0.688 -16.578 1 95.5 91 SER A C 1
ATOM 705 O O . SER A 1 91 ? 3.127 0.329 -16.359 1 95.5 91 SER A O 1
ATOM 707 N N . ASP A 1 92 ? 3.676 -1.371 -17.688 1 95.81 92 ASP A N 1
ATOM 708 C CA . ASP A 1 92 ? 2.781 -1.003 -18.781 1 95.81 92 ASP A CA 1
ATOM 709 C C . ASP A 1 92 ? 1.574 -1.937 -18.844 1 95.81 92 ASP A C 1
ATOM 711 O O . ASP A 1 92 ? 1.693 -3.086 -19.266 1 95.81 92 ASP A O 1
ATOM 715 N N . ARG A 1 93 ? 0.454 -1.425 -18.578 1 94.62 93 ARG A N 1
ATOM 716 C CA . ARG A 1 93 ? -0.778 -2.205 -18.531 1 94.62 93 ARG A CA 1
ATOM 717 C C . ARG A 1 93 ? -1.047 -2.881 -19.875 1 94.62 93 ARG A C 1
ATOM 719 O O . ARG A 1 93 ? -1.465 -4.039 -19.922 1 94.62 93 ARG A O 1
ATOM 726 N N . ASN A 1 94 ? -0.915 -2.135 -20.906 1 96.25 94 ASN A N 1
ATOM 727 C CA . ASN A 1 94 ? -1.174 -2.684 -22.234 1 96.25 94 ASN A CA 1
ATOM 728 C C . ASN A 1 94 ? -0.211 -3.82 -22.562 1 96.25 94 ASN A C 1
ATOM 730 O O . ASN A 1 94 ? -0.596 -4.797 -23.219 1 96.25 94 ASN A O 1
ATOM 734 N N . ALA A 1 95 ? 1.041 -3.672 -22.172 1 97.56 95 ALA A N 1
ATOM 735 C CA . ALA A 1 95 ? 2.01 -4.746 -22.375 1 97.56 95 ALA A CA 1
ATOM 736 C C . ALA A 1 95 ? 1.585 -6.016 -21.641 1 97.56 95 ALA A C 1
ATOM 738 O O . ALA A 1 95 ? 1.684 -7.117 -22.188 1 97.56 95 ALA A O 1
ATOM 739 N N . ILE A 1 96 ? 1.056 -5.879 -20.438 1 97.88 96 ILE A N 1
ATOM 740 C CA . ILE A 1 96 ? 0.592 -7.012 -19.641 1 97.88 96 ILE A CA 1
ATOM 741 C C . ILE A 1 96 ? -0.583 -7.688 -20.344 1 97.88 96 ILE A C 1
ATOM 743 O O . ILE A 1 96 ? -0.612 -8.914 -20.484 1 97.88 96 ILE A O 1
ATOM 747 N N . LYS A 1 97 ? -1.488 -6.848 -20.797 1 96.69 97 LYS A N 1
ATOM 748 C CA . LYS A 1 97 ? -2.68 -7.371 -21.469 1 96.69 97 LYS A CA 1
ATOM 749 C C . LYS A 1 97 ? -2.311 -8.18 -22.703 1 96.69 97 LYS A C 1
ATOM 751 O O . LYS A 1 97 ? -2.783 -9.297 -22.891 1 96.69 97 LYS A O 1
ATOM 756 N N . MET A 1 98 ? -1.491 -7.613 -23.5 1 97.62 98 MET A N 1
ATOM 757 C CA . MET A 1 98 ? -1.084 -8.273 -24.75 1 97.62 98 MET A CA 1
ATOM 758 C C . MET A 1 98 ? -0.314 -9.555 -24.453 1 97.62 98 MET A C 1
ATOM 760 O O . MET A 1 98 ? -0.556 -10.586 -25.078 1 97.62 98 MET A O 1
ATOM 764 N N . CYS A 1 99 ? 0.579 -9.477 -23.531 1 98 99 CYS A N 1
ATOM 765 C CA . CYS A 1 99 ? 1.375 -10.641 -23.156 1 98 99 CYS A CA 1
ATOM 766 C C . CYS A 1 99 ? 0.492 -11.75 -22.594 1 98 99 CYS A C 1
ATOM 768 O O . CYS A 1 99 ? 0.652 -12.914 -22.953 1 98 99 CYS A O 1
ATOM 770 N N . ALA A 1 100 ? -0.446 -11.414 -21.75 1 98.06 100 ALA A N 1
ATOM 771 C CA . ALA A 1 100 ? -1.348 -12.391 -21.125 1 98.06 100 ALA A CA 1
ATOM 772 C C . ALA A 1 100 ? -2.215 -13.07 -22.188 1 98.06 100 ALA A C 1
ATOM 774 O O . ALA A 1 100 ? -2.404 -14.289 -22.141 1 98.06 100 ALA A O 1
ATOM 775 N N . GLU A 1 101 ? -2.738 -12.242 -23.078 1 97.31 101 GLU A N 1
ATOM 776 C CA . GLU A 1 101 ? -3.547 -12.797 -24.156 1 97.31 101 GLU A CA 1
ATOM 777 C C . GLU A 1 101 ? -2.748 -13.797 -25 1 97.31 101 GLU A C 1
ATOM 779 O O . GLU A 1 101 ? -3.25 -14.867 -25.328 1 97.31 101 GLU A O 1
ATOM 784 N N . TYR A 1 102 ? -1.562 -13.43 -25.281 1 97.88 102 TYR A N 1
ATOM 785 C CA . TYR A 1 102 ? -0.694 -14.305 -26.062 1 97.88 102 TYR A CA 1
ATOM 786 C C . TYR A 1 102 ? -0.407 -15.602 -25.312 1 97.88 102 TYR A C 1
ATOM 788 O O . TYR A 1 102 ? -0.474 -16.688 -25.906 1 97.88 102 TYR A O 1
ATOM 796 N N . ILE A 1 103 ? -0.125 -15.547 -24.062 1 98.12 103 ILE A N 1
ATOM 797 C CA . ILE A 1 103 ? 0.191 -16.703 -23.234 1 98.12 103 ILE A CA 1
ATOM 798 C C . ILE A 1 103 ? -1.009 -17.656 -23.188 1 98.12 103 ILE A C 1
ATOM 800 O O . ILE A 1 103 ? -0.859 -18.859 -23.359 1 98.12 103 ILE A O 1
ATOM 804 N N . ARG A 1 104 ? -2.193 -17.094 -22.984 1 97.38 104 ARG A N 1
ATOM 805 C CA . ARG A 1 104 ? -3.395 -17.922 -22.953 1 97.38 104 ARG A CA 1
ATOM 806 C C . ARG A 1 104 ? -3.607 -18.641 -24.281 1 97.38 104 ARG A C 1
ATOM 808 O O . ARG A 1 104 ? -3.959 -19.828 -24.312 1 97.38 104 ARG A O 1
ATOM 815 N N . ARG A 1 105 ? -3.346 -17.922 -25.359 1 96.69 105 ARG A N 1
ATOM 816 C CA . ARG A 1 105 ? -3.57 -18.469 -26.688 1 96.69 105 ARG A CA 1
ATOM 817 C C . ARG A 1 105 ? -2.57 -19.578 -27 1 96.69 105 ARG A C 1
ATOM 819 O O . ARG A 1 105 ? -2.941 -20.609 -27.547 1 96.69 105 ARG A O 1
ATOM 826 N N . VAL A 1 106 ? -1.352 -19.422 -26.609 1 97.69 106 VAL A N 1
ATOM 827 C CA . VAL A 1 106 ? -0.272 -20.297 -27.062 1 97.69 106 VAL A CA 1
ATOM 828 C C . VAL A 1 106 ? -0.06 -21.422 -26.062 1 97.69 106 VAL A C 1
ATOM 830 O O . VAL A 1 106 ? 0.227 -22.562 -26.453 1 97.69 106 VAL A O 1
ATOM 833 N N . HIS A 1 107 ? -0.15 -21.125 -24.75 1 97.5 107 HIS A N 1
ATOM 834 C CA . HIS A 1 107 ? 0.276 -22.109 -23.75 1 97.5 107 HIS A CA 1
ATOM 835 C C . HIS A 1 107 ? -0.904 -22.578 -22.906 1 97.5 107 HIS A C 1
ATOM 837 O O . HIS A 1 107 ? -0.768 -23.516 -22.125 1 97.5 107 HIS A O 1
ATOM 843 N N . GLY A 1 108 ? -2.051 -21.844 -23.031 1 96.88 108 GLY A N 1
ATOM 844 C CA . GLY A 1 108 ? -3.252 -22.281 -22.344 1 96.88 108 GLY A CA 1
ATOM 845 C C . GLY A 1 108 ? -3.395 -21.656 -20.969 1 96.88 108 GLY A C 1
ATOM 846 O O . GLY A 1 108 ? -3.012 -20.516 -20.75 1 96.88 108 GLY A O 1
ATOM 847 N N . ARG A 1 109 ? -3.971 -22.438 -20.047 1 97.62 109 ARG A N 1
ATOM 848 C CA . ARG A 1 109 ? -4.418 -21.969 -18.75 1 97.62 109 ARG A CA 1
ATOM 849 C C . ARG A 1 109 ? -3.25 -21.875 -17.766 1 97.62 109 ARG A C 1
ATOM 851 O O . ARG A 1 109 ? -2.648 -22.891 -17.422 1 97.62 109 ARG A O 1
ATOM 858 N N . VAL A 1 110 ? -2.971 -20.656 -17.344 1 98.5 110 VAL A N 1
ATOM 859 C CA . VAL A 1 110 ? -2.012 -20.469 -16.266 1 98.5 110 VAL A CA 1
ATOM 860 C C . VAL A 1 110 ? -2.65 -20.859 -14.938 1 98.5 110 VAL A C 1
ATOM 862 O O . VAL A 1 110 ? -3.654 -20.281 -14.523 1 98.5 110 VAL A O 1
ATOM 865 N N . THR A 1 111 ? -2.045 -21.797 -14.273 1 98.44 111 THR A N 1
ATOM 866 C CA . THR A 1 111 ? -2.648 -22.281 -13.039 1 98.44 111 THR A CA 1
ATOM 867 C C . THR A 1 111 ? -1.821 -21.859 -11.828 1 98.44 111 THR A C 1
ATOM 869 O O . THR A 1 111 ? -2.283 -21.953 -10.695 1 98.44 111 THR A O 1
ATOM 872 N N . VAL A 1 112 ? -0.588 -21.406 -12.016 1 98.62 112 VAL A N 1
ATOM 873 C CA . VAL A 1 112 ? 0.234 -20.828 -10.961 1 98.62 112 VAL A CA 1
ATOM 874 C C . VAL A 1 112 ? 0.821 -19.5 -11.43 1 98.62 112 VAL A C 1
ATOM 876 O O . VAL A 1 112 ? 1.529 -19.453 -12.438 1 98.62 112 VAL A O 1
ATOM 879 N N . LEU A 1 113 ? 0.457 -18.453 -10.805 1 98.62 113 LEU A N 1
ATOM 880 C CA . LEU A 1 113 ? 0.974 -17.109 -11.086 1 98.62 113 LEU A CA 1
ATOM 881 C C . LEU A 1 113 ? 1.849 -16.609 -9.945 1 98.62 113 LEU A C 1
ATOM 883 O O . LEU A 1 113 ? 1.369 -16.438 -8.82 1 98.62 113 LEU A O 1
ATOM 887 N N . ILE A 1 114 ? 3.141 -16.406 -10.195 1 98.19 114 ILE A N 1
ATOM 888 C CA . ILE A 1 114 ? 4.086 -15.914 -9.203 1 98.19 114 ILE A CA 1
ATOM 889 C C . ILE A 1 114 ? 4.434 -14.461 -9.5 1 98.19 114 ILE A C 1
ATOM 891 O O . ILE A 1 114 ? 5.246 -14.172 -10.383 1 98.19 114 ILE A O 1
ATOM 895 N N . ASN A 1 115 ? 3.787 -13.586 -8.781 1 97.06 115 ASN A N 1
ATOM 896 C CA . ASN A 1 115 ? 4.102 -12.164 -8.844 1 97.06 115 ASN A CA 1
ATOM 897 C C . ASN A 1 115 ? 5.379 -11.836 -8.07 1 97.06 115 ASN A C 1
ATOM 899 O O . ASN A 1 115 ? 5.332 -11.57 -6.871 1 97.06 115 ASN A O 1
ATOM 903 N N . ASN A 1 116 ? 6.461 -11.742 -8.781 1 94.25 116 ASN A N 1
ATOM 904 C CA . ASN A 1 116 ? 7.773 -11.586 -8.156 1 94.25 116 ASN A CA 1
ATOM 905 C C . ASN A 1 116 ? 8.43 -10.273 -8.57 1 94.25 116 ASN A C 1
ATOM 907 O O . ASN A 1 116 ? 9.289 -9.758 -7.855 1 94.25 116 ASN A O 1
ATOM 911 N N . ALA A 1 117 ? 8.055 -9.711 -9.734 1 93.38 117 ALA A N 1
ATOM 912 C CA . ALA A 1 117 ? 8.672 -8.484 -10.234 1 93.38 117 ALA A CA 1
ATOM 913 C C . ALA A 1 117 ? 8.562 -7.355 -9.219 1 93.38 117 ALA A C 1
ATOM 915 O O . ALA A 1 117 ? 7.488 -7.113 -8.664 1 93.38 117 ALA A O 1
ATOM 916 N N . ALA A 1 118 ? 9.68 -6.699 -8.938 1 90.62 118 ALA A N 1
ATOM 917 C CA . ALA A 1 118 ? 9.703 -5.562 -8.023 1 90.62 118 ALA A CA 1
ATOM 918 C C . ALA A 1 118 ? 10.898 -4.656 -8.305 1 90.62 118 ALA A C 1
ATOM 920 O O . ALA A 1 118 ? 11.906 -5.102 -8.852 1 90.62 118 ALA A O 1
ATOM 921 N N . VAL A 1 119 ? 10.75 -3.428 -7.98 1 88 119 VAL A N 1
ATOM 922 C CA . VAL A 1 119 ? 11.852 -2.471 -8.086 1 88 119 VAL A CA 1
ATOM 923 C C . VAL A 1 119 ? 12.008 -1.723 -6.762 1 88 119 VAL A C 1
ATOM 925 O O . VAL A 1 119 ? 11.078 -1.669 -5.957 1 88 119 VAL A O 1
ATOM 928 N N . VAL A 1 120 ? 13.188 -1.22 -6.504 1 85.38 120 VAL A N 1
ATOM 929 C CA . VAL A 1 120 ? 13.531 -0.45 -5.312 1 85.38 120 VAL A CA 1
ATOM 930 C C . VAL A 1 120 ? 14.266 0.825 -5.715 1 85.38 120 VAL A C 1
ATOM 932 O O . VAL A 1 120 ? 15.156 0.79 -6.57 1 85.38 120 VAL A O 1
ATOM 935 N N . ASN A 1 121 ? 13.883 1.949 -5.23 1 84 121 ASN A N 1
ATOM 936 C CA . ASN A 1 121 ? 14.562 3.205 -5.52 1 84 121 ASN A CA 1
ATOM 937 C C . ASN A 1 121 ? 15.648 3.502 -4.484 1 84 121 ASN A C 1
ATOM 939 O O . ASN A 1 121 ? 16.766 3.885 -4.836 1 84 121 ASN A O 1
ATOM 943 N N . GLY A 1 122 ? 15.352 3.279 -3.203 1 80 122 GLY A N 1
ATOM 944 C CA . GLY A 1 122 ? 16.312 3.572 -2.148 1 80 122 GLY A CA 1
ATOM 945 C C . GLY A 1 122 ? 16.516 5.059 -1.926 1 80 122 GLY A C 1
ATOM 946 O O . GLY A 1 122 ? 17.656 5.539 -1.936 1 80 122 GLY A O 1
ATOM 947 N N . ASN A 1 123 ? 15.586 5.863 -1.806 1 85.38 123 ASN A N 1
ATOM 948 C CA . ASN A 1 123 ? 15.602 7.305 -1.586 1 85.38 123 ASN A CA 1
ATOM 949 C C . ASN A 1 123 ? 14.734 7.707 -0.396 1 85.38 123 ASN A C 1
ATOM 951 O O . ASN A 1 123 ? 13.711 7.07 -0.127 1 85.38 123 ASN A O 1
ATOM 955 N N . PHE A 1 124 ? 15.266 8.758 0.31 1 89.62 124 PHE A N 1
ATOM 956 C CA . PHE A 1 124 ? 14.352 9.398 1.242 1 89.62 124 PHE A CA 1
ATOM 957 C C . PHE A 1 124 ? 13.164 10 0.504 1 89.62 124 PHE A C 1
ATOM 959 O O . PHE A 1 124 ? 13.289 10.43 -0.642 1 89.62 124 PHE A O 1
ATOM 966 N N . LEU A 1 125 ? 12.039 10.047 1.173 1 91 125 LEU A N 1
ATOM 967 C CA . LEU A 1 125 ? 10.805 10.492 0.535 1 91 125 LEU A CA 1
ATOM 968 C C . LEU A 1 125 ? 10.953 11.914 0 1 91 125 LEU A C 1
ATOM 970 O O . LEU A 1 125 ? 10.5 12.219 -1.104 1 91 125 LEU A O 1
ATOM 974 N N . ILE A 1 126 ? 11.617 12.773 0.698 1 90.56 126 ILE A N 1
ATOM 975 C CA . ILE A 1 126 ? 11.766 14.172 0.306 1 90.56 126 ILE A CA 1
ATOM 976 C C . ILE A 1 126 ? 12.656 14.266 -0.931 1 90.56 126 ILE A C 1
ATOM 978 O O . ILE A 1 126 ? 12.547 15.219 -1.709 1 90.56 126 ILE A O 1
ATOM 982 N N . ASP A 1 127 ? 13.484 13.289 -1.135 1 90.56 127 ASP A N 1
ATOM 983 C CA . ASP A 1 127 ? 14.461 13.297 -2.225 1 90.56 127 ASP A CA 1
ATOM 984 C C . ASP A 1 127 ? 14.078 12.289 -3.309 1 90.56 127 ASP A C 1
ATOM 986 O O . ASP A 1 127 ? 14.859 12.023 -4.219 1 90.56 127 ASP A O 1
ATOM 990 N N . LEU A 1 128 ? 12.969 11.703 -3.256 1 91.19 128 LEU A N 1
ATOM 991 C CA . LEU A 1 128 ? 12.5 10.711 -4.211 1 91.19 128 LEU A CA 1
ATOM 992 C C . LEU A 1 128 ? 11.781 11.375 -5.383 1 91.19 128 LEU A C 1
ATOM 994 O O . LEU A 1 128 ? 10.75 12.023 -5.195 1 91.19 128 LEU A O 1
ATOM 998 N N . PRO A 1 129 ? 12.336 11.266 -6.59 1 91.75 129 PRO A N 1
ATOM 999 C CA . PRO A 1 129 ? 11.617 11.82 -7.738 1 91.75 129 PRO A CA 1
ATOM 1000 C C . PRO A 1 129 ? 10.227 11.211 -7.918 1 91.75 129 PRO A C 1
ATOM 1002 O O . PRO A 1 129 ? 10.055 10.008 -7.73 1 91.75 129 PRO A O 1
ATOM 1005 N N . SER A 1 130 ? 9.266 12.07 -8.32 1 92.44 130 SER A N 1
ATOM 1006 C CA . SER A 1 130 ? 7.879 11.641 -8.461 1 92.44 130 SER A CA 1
ATOM 1007 C C . SER A 1 130 ? 7.738 10.547 -9.508 1 92.44 130 SER A C 1
ATOM 1009 O O . SER A 1 130 ? 6.98 9.594 -9.32 1 92.44 130 SER A O 1
ATOM 1011 N N . ALA A 1 131 ? 8.461 10.695 -10.562 1 92.25 131 ALA A N 1
ATOM 1012 C CA . ALA A 1 131 ? 8.391 9.703 -11.641 1 92.25 131 ALA A CA 1
ATOM 1013 C C . ALA A 1 131 ? 8.844 8.328 -11.156 1 92.25 131 ALA A C 1
ATOM 1015 O O . ALA A 1 131 ? 8.266 7.309 -11.539 1 92.25 131 ALA A O 1
ATOM 1016 N N . ARG A 1 132 ? 9.867 8.281 -10.328 1 92.94 132 ARG A N 1
ATOM 1017 C CA . ARG A 1 132 ? 10.367 7.02 -9.781 1 92.94 132 ARG A CA 1
ATOM 1018 C C . ARG A 1 132 ? 9.359 6.402 -8.82 1 92.94 132 ARG A C 1
ATOM 1020 O O . ARG A 1 132 ? 9.203 5.18 -8.781 1 92.94 132 ARG A O 1
ATOM 1027 N N . PHE A 1 133 ? 8.758 7.262 -8.031 1 94.12 133 PHE A N 1
ATOM 1028 C CA . PHE A 1 133 ? 7.719 6.793 -7.121 1 94.12 133 PHE A CA 1
ATOM 1029 C C . PHE A 1 133 ? 6.582 6.137 -7.891 1 94.12 133 PHE A C 1
ATOM 1031 O O . PHE A 1 133 ? 6.148 5.031 -7.551 1 94.12 133 PHE A O 1
ATOM 1038 N N . GLU A 1 134 ? 6.145 6.773 -8.93 1 94.62 134 GLU A N 1
ATOM 1039 C CA . GLU A 1 134 ? 5.035 6.273 -9.734 1 94.62 134 GLU A CA 1
ATOM 1040 C C . GLU A 1 134 ? 5.391 4.945 -10.398 1 94.62 134 GLU A C 1
ATOM 1042 O O . GLU A 1 134 ? 4.578 4.02 -10.414 1 94.62 134 GLU A O 1
ATOM 1047 N N . LYS A 1 135 ? 6.52 4.898 -10.922 1 94.62 135 LYS A N 1
ATOM 1048 C CA . LYS A 1 135 ? 6.961 3.672 -11.586 1 94.62 135 LYS A CA 1
ATOM 1049 C C . LYS A 1 135 ? 7.004 2.504 -10.602 1 94.62 135 LYS A C 1
ATOM 1051 O O . LYS A 1 135 ? 6.582 1.394 -10.93 1 94.62 135 LYS A O 1
ATOM 1056 N N . LEU A 1 136 ? 7.562 2.75 -9.461 1 94.25 136 LEU A N 1
ATOM 1057 C CA . LEU A 1 136 ? 7.641 1.709 -8.438 1 94.25 136 LEU A CA 1
ATOM 1058 C C . LEU A 1 136 ? 6.25 1.224 -8.047 1 94.25 136 LEU A C 1
ATOM 1060 O O . LEU A 1 136 ? 6.012 0.018 -7.953 1 94.25 136 LEU A O 1
ATOM 1064 N N . VAL A 1 137 ? 5.328 2.139 -7.855 1 95.56 137 VAL A N 1
ATOM 1065 C CA . VAL A 1 137 ? 3.963 1.781 -7.488 1 95.56 137 VAL A CA 1
ATOM 1066 C C . VAL A 1 137 ? 3.336 0.933 -8.594 1 95.56 137 VAL A C 1
ATOM 1068 O O . VAL A 1 137 ? 2.658 -0.059 -8.312 1 95.56 137 VAL A O 1
ATOM 1071 N N . GLN A 1 138 ? 3.592 1.308 -9.812 1 96.25 138 GLN A N 1
ATOM 1072 C CA . GLN A 1 138 ? 3.049 0.577 -10.953 1 96.25 138 GLN A CA 1
ATOM 1073 C C . GLN A 1 138 ? 3.572 -0.856 -10.992 1 96.25 138 GLN A C 1
ATOM 1075 O O . GLN A 1 138 ? 2.812 -1.795 -11.234 1 96.25 138 GLN A O 1
ATOM 1080 N N . VAL A 1 139 ? 4.789 -1.059 -10.727 1 95.75 139 VAL A N 1
ATOM 1081 C CA . VAL A 1 139 ? 5.438 -2.361 -10.836 1 95.75 139 VAL A CA 1
ATOM 1082 C C . VAL A 1 139 ? 5.082 -3.221 -9.625 1 95.75 139 VAL A C 1
ATOM 1084 O O . VAL A 1 139 ? 4.617 -4.352 -9.773 1 95.75 139 VAL A O 1
ATOM 1087 N N . ASN A 1 140 ? 5.281 -2.625 -8.445 1 94 140 ASN A N 1
ATOM 1088 C CA . ASN A 1 140 ? 5.246 -3.406 -7.211 1 94 140 ASN A CA 1
ATOM 1089 C C . ASN A 1 140 ? 3.812 -3.646 -6.738 1 94 140 ASN A C 1
ATOM 1091 O O . ASN A 1 140 ? 3.543 -4.617 -6.031 1 94 140 ASN A O 1
ATOM 1095 N N . PHE A 1 141 ? 2.904 -2.746 -7.094 1 93.62 141 PHE A N 1
ATOM 1096 C CA . PHE A 1 141 ? 1.584 -2.791 -6.477 1 93.62 141 PHE A CA 1
ATOM 1097 C C . PHE A 1 141 ? 0.499 -2.963 -7.535 1 93.62 141 PHE A C 1
ATOM 1099 O O . PHE A 1 141 ? -0.381 -3.814 -7.395 1 93.62 141 PHE A O 1
ATOM 1106 N N . VAL A 1 142 ? 0.556 -2.256 -8.648 1 96.75 142 VAL A N 1
ATOM 1107 C CA . VAL A 1 142 ? -0.519 -2.229 -9.633 1 96.75 142 VAL A CA 1
ATOM 1108 C C . VAL A 1 142 ? -0.399 -3.438 -10.562 1 96.75 142 VAL A C 1
ATOM 1110 O O . VAL A 1 142 ? -1.399 -4.086 -10.875 1 96.75 142 VAL A O 1
ATOM 1113 N N . ALA A 1 143 ? 0.761 -3.795 -10.969 1 97.44 143 ALA A N 1
ATOM 1114 C CA . ALA A 1 143 ? 0.989 -4.863 -11.938 1 97.44 143 ALA A CA 1
ATOM 1115 C C . ALA A 1 143 ? 0.427 -6.191 -11.438 1 97.44 143 ALA A C 1
ATOM 1117 O O . ALA A 1 143 ? -0.273 -6.895 -12.172 1 97.44 143 ALA A O 1
ATOM 1118 N N . PRO A 1 144 ? 0.698 -6.574 -10.18 1 97.12 144 PRO A N 1
ATOM 1119 C CA . PRO A 1 144 ? 0.126 -7.828 -9.68 1 97.12 144 PRO A CA 1
ATOM 1120 C C . PRO A 1 144 ? -1.393 -7.879 -9.828 1 97.12 144 PRO A C 1
ATOM 1122 O O . PRO A 1 144 ? -1.955 -8.945 -10.078 1 97.12 144 PRO A O 1
ATOM 1125 N N . PHE A 1 145 ? -2.072 -6.762 -9.641 1 96.44 145 PHE A N 1
ATOM 1126 C CA . PHE A 1 145 ? -3.518 -6.699 -9.82 1 96.44 145 PHE A CA 1
ATOM 1127 C C . PHE A 1 145 ? -3.896 -6.984 -11.266 1 96.44 145 PHE A C 1
ATOM 1129 O O . PHE A 1 145 ? -4.859 -7.707 -11.531 1 96.44 145 PHE A O 1
ATOM 1136 N N . TYR A 1 146 ? -3.152 -6.434 -12.234 1 97.19 146 TYR A N 1
ATOM 1137 C CA . TYR A 1 146 ? -3.436 -6.66 -13.648 1 97.19 146 TYR A CA 1
ATOM 1138 C C . TYR A 1 146 ? -3.27 -8.133 -14.008 1 97.19 146 TYR A C 1
ATOM 1140 O O . TYR A 1 146 ? -4.09 -8.695 -14.734 1 97.19 146 TYR A O 1
ATOM 1148 N N . PHE A 1 147 ? -2.24 -8.719 -13.508 1 97.75 147 PHE A N 1
ATOM 1149 C CA . PHE A 1 147 ? -2.02 -10.141 -13.773 1 97.75 147 PHE A CA 1
ATOM 1150 C C . PHE A 1 147 ? -3.146 -10.984 -13.188 1 97.75 147 PHE A C 1
ATOM 1152 O O . PHE A 1 147 ? -3.594 -11.945 -13.812 1 97.75 147 PHE A O 1
ATOM 1159 N N . LEU A 1 148 ? -3.557 -10.602 -11.984 1 96.12 148 LEU A N 1
ATOM 1160 C CA . LEU A 1 148 ? -4.688 -11.273 -11.359 1 96.12 148 LEU A CA 1
ATOM 1161 C C . LEU A 1 148 ? -5.926 -11.195 -12.25 1 96.12 148 LEU A C 1
ATOM 1163 O O . LEU A 1 148 ? -6.609 -12.203 -12.461 1 96.12 148 LEU A O 1
ATOM 1167 N N . LYS A 1 149 ? -6.188 -10.039 -12.766 1 95.19 149 LYS A N 1
ATOM 1168 C CA . LYS A 1 149 ? -7.355 -9.828 -13.617 1 95.19 149 LYS A CA 1
ATOM 1169 C C . LYS A 1 149 ? -7.273 -10.688 -14.883 1 95.19 149 LYS A C 1
ATOM 1171 O O . LYS A 1 149 ? -8.289 -11.188 -15.367 1 95.19 149 LYS A O 1
ATOM 1176 N N . GLU A 1 150 ? -6.152 -10.836 -15.375 1 96.75 150 GLU A N 1
ATOM 1177 C CA . GLU A 1 150 ? -5.961 -11.531 -16.641 1 96.75 150 GLU A CA 1
ATOM 1178 C C . GLU A 1 150 ? -6.043 -13.047 -16.469 1 96.75 150 GLU A C 1
ATOM 1180 O O . GLU A 1 150 ? -6.504 -13.758 -17.359 1 96.75 150 GLU A O 1
ATOM 1185 N N . PHE A 1 151 ? -5.652 -13.586 -15.312 1 98 151 PHE A N 1
ATOM 1186 C CA . PHE A 1 151 ? -5.43 -15.031 -15.273 1 98 151 PHE A CA 1
ATOM 1187 C C . PHE A 1 151 ? -6.383 -15.695 -14.289 1 98 151 PHE A C 1
ATOM 1189 O O . PHE A 1 151 ? -6.598 -16.906 -14.359 1 98 151 PHE A O 1
ATOM 1196 N N . LEU A 1 152 ? -6.965 -14.945 -13.336 1 97.31 152 LEU A N 1
ATOM 1197 C CA . LEU A 1 152 ? -7.836 -15.539 -12.328 1 97.31 152 LEU A CA 1
ATOM 1198 C C . LEU A 1 152 ? -9.07 -16.156 -12.969 1 97.31 152 LEU A C 1
ATOM 1200 O O . LEU A 1 152 ? -9.5 -17.25 -12.57 1 97.31 152 LEU A O 1
ATOM 1204 N N . PRO A 1 153 ? -9.711 -15.508 -13.992 1 96.81 153 PRO A N 1
ATOM 1205 C CA . PRO A 1 153 ? -10.867 -16.156 -14.633 1 96.81 153 PRO A CA 1
ATOM 1206 C C . PRO A 1 153 ? -10.547 -17.547 -15.164 1 96.81 153 PRO A C 1
ATOM 1208 O O . PRO A 1 153 ? -11.359 -18.469 -15.023 1 96.81 153 PRO A O 1
ATOM 1211 N N . GLY A 1 154 ? -9.398 -17.703 -15.734 1 97.5 154 GLY A N 1
ATOM 1212 C CA . GLY A 1 154 ? -8.984 -19.016 -16.203 1 97.5 154 GLY A CA 1
ATOM 1213 C C . GLY A 1 154 ? -8.805 -20.016 -15.086 1 97.5 154 GLY A C 1
ATOM 1214 O O . GLY A 1 154 ? -9.133 -21.203 -15.25 1 97.5 154 GLY A O 1
ATOM 1215 N N . MET A 1 155 ? -8.289 -19.609 -13.961 1 97.94 155 MET A N 1
ATOM 1216 C CA . MET A 1 155 ? -8.094 -20.469 -12.797 1 97.94 155 MET A CA 1
ATOM 1217 C C . MET A 1 155 ? -9.43 -20.953 -12.242 1 97.94 155 MET A C 1
ATOM 1219 O O . MET A 1 155 ? -9.531 -22.094 -11.781 1 97.94 155 MET A O 1
ATOM 1223 N N . LEU A 1 156 ? -10.383 -20.062 -12.336 1 96.81 156 LEU A N 1
ATOM 1224 C CA . LEU A 1 156 ? -11.719 -20.453 -11.891 1 96.81 156 LEU A CA 1
ATOM 1225 C C . LEU A 1 156 ? -12.328 -21.484 -12.82 1 96.81 156 LEU A C 1
ATOM 1227 O O . LEU A 1 156 ? -13.125 -22.328 -12.383 1 96.81 156 LEU A O 1
ATOM 1231 N N . GLY A 1 157 ? -11.992 -21.375 -14.133 1 96.12 157 GLY A N 1
ATOM 1232 C CA . GLY A 1 157 ? -12.43 -22.359 -15.109 1 96.12 157 GLY A CA 1
ATOM 1233 C C . GLY A 1 157 ? -13.938 -22.484 -15.211 1 96.12 157 GLY A C 1
ATOM 1234 O O . GLY A 1 157 ? -14.633 -21.469 -15.359 1 96.12 157 GLY A O 1
ATOM 1235 N N . SER A 1 158 ? -14.438 -23.672 -15.07 1 95.25 158 SER A N 1
ATOM 1236 C CA . SER A 1 158 ? -15.852 -23.969 -15.266 1 95.25 158 SER A CA 1
ATOM 1237 C C . SER A 1 158 ? -16.703 -23.375 -14.156 1 95.25 158 SER A C 1
ATOM 1239 O O . SER A 1 158 ? -17.922 -23.281 -14.289 1 95.25 158 SER A O 1
ATOM 1241 N N . THR A 1 159 ? -16.094 -22.906 -13.141 1 94.81 159 THR A N 1
ATOM 1242 C CA . THR A 1 159 ? -16.859 -22.406 -12.008 1 94.81 159 THR A CA 1
ATOM 1243 C C . THR A 1 159 ? -16.922 -20.875 -12.031 1 94.81 159 THR A C 1
ATOM 1245 O O . THR A 1 159 ? -17.453 -20.25 -11.109 1 94.81 159 THR A O 1
ATOM 1248 N N . TYR A 1 160 ? -16.359 -20.266 -13.055 1 94.44 160 TYR A N 1
ATOM 1249 C CA . TYR A 1 160 ? -16.297 -18.797 -13.117 1 94.44 160 TYR A CA 1
ATOM 1250 C C . TYR A 1 160 ? -17.672 -18.188 -12.914 1 94.44 160 TYR A C 1
ATOM 1252 O O . TYR A 1 160 ? -17.844 -17.312 -12.062 1 94.44 160 TYR A O 1
ATOM 1260 N N . LYS A 1 161 ? -18.656 -18.672 -13.617 1 92.06 161 LYS A N 1
ATOM 1261 C CA . LYS A 1 161 ? -20 -18.094 -13.555 1 92.06 161 LYS A CA 1
ATOM 1262 C C . LYS A 1 161 ? -20.594 -18.266 -12.156 1 92.06 161 LYS A C 1
ATOM 1264 O O . LYS A 1 161 ? -21.156 -17.312 -11.602 1 92.06 161 LYS A O 1
ATOM 1269 N N . THR A 1 162 ? -20.5 -19.438 -11.617 1 91.88 162 THR A N 1
ATOM 1270 C CA . THR A 1 162 ? -21.047 -19.703 -10.289 1 91.88 162 THR A CA 1
ATOM 1271 C C . THR A 1 162 ? -20.344 -18.875 -9.234 1 91.88 162 THR A C 1
ATOM 1273 O O . THR A 1 162 ? -20.969 -18.391 -8.289 1 91.88 162 THR A O 1
ATOM 1276 N N . ALA A 1 163 ? -19.031 -18.719 -9.375 1 90.94 163 ALA A N 1
ATOM 1277 C CA . ALA A 1 163 ? -18.281 -17.891 -8.438 1 90.94 163 ALA A CA 1
ATOM 1278 C C . ALA A 1 163 ? -18.766 -16.438 -8.461 1 90.94 163 ALA A C 1
ATOM 1280 O O . ALA A 1 163 ? -18.922 -15.812 -7.414 1 90.94 163 ALA A O 1
ATOM 1281 N N . MET A 1 164 ? -19.047 -15.914 -9.641 1 88.81 164 MET A N 1
ATOM 1282 C CA . MET A 1 164 ? -19.5 -14.531 -9.789 1 88.81 164 MET A CA 1
ATOM 1283 C C . MET A 1 164 ? -20.844 -14.32 -9.125 1 88.81 164 MET A C 1
ATOM 1285 O O . MET A 1 164 ? -21.156 -13.227 -8.656 1 88.81 164 MET A O 1
ATOM 1289 N N . GLU A 1 165 ? -21.625 -15.344 -9.016 1 89.25 165 GLU A N 1
ATOM 1290 C CA . GLU A 1 165 ? -22.953 -15.266 -8.414 1 89.25 165 GLU A CA 1
ATOM 1291 C C . GLU A 1 165 ? -22.859 -15.023 -6.914 1 89.25 165 GLU A C 1
ATOM 1293 O O . GLU A 1 165 ? -23.828 -14.57 -6.293 1 89.25 165 GLU A O 1
ATOM 1298 N N . HIS A 1 166 ? -21.719 -15.359 -6.355 1 87.12 166 HIS A N 1
ATOM 1299 C CA . HIS A 1 166 ? -21.531 -15.156 -4.922 1 87.12 166 HIS A CA 1
ATOM 1300 C C . HIS A 1 166 ? -21.234 -13.703 -4.602 1 87.12 166 HIS A C 1
ATOM 1302 O O . HIS A 1 166 ? -21.281 -13.289 -3.441 1 87.12 166 HIS A O 1
ATOM 1308 N N . ILE A 1 167 ? -20.891 -12.906 -5.609 1 85.12 167 ILE A N 1
ATOM 1309 C CA . ILE A 1 167 ? -20.656 -11.477 -5.406 1 85.12 167 ILE A CA 1
ATOM 1310 C C . ILE A 1 167 ? -22 -10.742 -5.348 1 85.12 167 ILE A C 1
ATOM 1312 O O . ILE A 1 167 ? -22.844 -10.906 -6.23 1 85.12 167 ILE A O 1
ATOM 1316 N N . PRO A 1 168 ? -22.156 -10 -4.254 1 80.12 168 PRO A N 1
ATOM 1317 C CA . PRO A 1 168 ? -23.406 -9.219 -4.207 1 80.12 168 PRO A CA 1
ATOM 1318 C C . PRO A 1 168 ? -23.641 -8.398 -5.473 1 80.12 168 PRO A C 1
ATOM 1320 O O . PRO A 1 168 ? -22.719 -7.723 -5.949 1 80.12 168 PRO A O 1
ATOM 1323 N N . GLN A 1 169 ? -24.828 -8.469 -5.98 1 80 169 GLN A N 1
ATOM 1324 C CA . GLN A 1 169 ? -25.172 -7.883 -7.273 1 80 169 GLN A CA 1
ATOM 1325 C C . GLN A 1 169 ? -24.891 -6.383 -7.285 1 80 169 GLN A C 1
ATOM 1327 O O . GLN A 1 169 ? -24.484 -5.828 -8.305 1 80 169 GLN A O 1
ATOM 1332 N N . GLN A 1 170 ? -25.094 -5.75 -6.16 1 77.06 170 GLN A N 1
ATOM 1333 C CA . GLN A 1 170 ? -24.906 -4.305 -6.094 1 77.06 170 GLN A CA 1
ATOM 1334 C C . GLN A 1 170 ? -23.438 -3.922 -6.238 1 77.06 170 GLN A C 1
ATOM 1336 O O . GLN A 1 170 ? -23.125 -2.762 -6.508 1 77.06 170 GLN A O 1
ATOM 1341 N N . LEU A 1 171 ? -22.578 -4.887 -6.074 1 78.81 171 LEU A N 1
ATOM 1342 C CA . LEU A 1 171 ? -21.141 -4.621 -6.18 1 78.81 171 LEU A CA 1
ATOM 1343 C C . LEU A 1 171 ? -20.625 -4.965 -7.574 1 78.81 171 LEU A C 1
ATOM 1345 O O . LEU A 1 171 ? -19.516 -4.578 -7.941 1 78.81 171 LEU A O 1
ATOM 1349 N N . ARG A 1 172 ? -21.453 -5.598 -8.32 1 80.5 172 ARG A N 1
ATOM 1350 C CA . ARG A 1 172 ? -21.031 -6.047 -9.641 1 80.5 172 ARG A CA 1
ATOM 1351 C C . ARG A 1 172 ? -20.984 -4.883 -10.625 1 80.5 172 ARG A C 1
ATOM 1353 O O . ARG A 1 172 ? -21.922 -4.082 -10.695 1 80.5 172 ARG A O 1
ATOM 1360 N N . VAL A 1 173 ? -19.844 -4.793 -11.297 1 79 173 VAL A N 1
ATOM 1361 C CA . VAL A 1 173 ? -19.719 -3.721 -12.273 1 79 173 VAL A CA 1
ATOM 1362 C C . VAL A 1 173 ? -19.391 -4.309 -13.641 1 79 173 VAL A C 1
ATOM 1364 O O . VAL A 1 173 ? -19.906 -3.842 -14.664 1 79 173 VAL A O 1
ATOM 1367 N N . ILE A 1 174 ? -18.562 -5.379 -13.695 1 80.44 174 ILE A N 1
ATOM 1368 C CA . ILE A 1 174 ? -18.141 -5.992 -14.945 1 80.44 174 ILE A CA 1
ATOM 1369 C C . ILE A 1 174 ? -19.109 -7.113 -15.328 1 80.44 174 ILE A C 1
ATOM 1371 O O . ILE A 1 174 ? -19.344 -8.039 -14.539 1 80.44 174 ILE A O 1
ATOM 1375 N N . PRO A 1 175 ? -19.656 -6.883 -16.484 1 78 175 PRO A N 1
ATOM 1376 C CA . PRO A 1 175 ? -20.516 -7.988 -16.922 1 78 175 PRO A CA 1
ATOM 1377 C C . PRO A 1 175 ? -19.781 -9.328 -16.969 1 78 175 PRO A C 1
ATOM 1379 O O . PRO A 1 175 ? -18.609 -9.375 -17.328 1 78 175 PRO A O 1
ATOM 1382 N N . THR A 1 176 ? -20.422 -10.305 -16.562 1 76.88 176 THR A N 1
ATOM 1383 C CA . THR A 1 176 ? -19.828 -11.633 -16.516 1 76.88 176 THR A CA 1
ATOM 1384 C C . THR A 1 176 ? -19.281 -12.047 -17.875 1 76.88 176 THR A C 1
ATOM 1386 O O . THR A 1 176 ? -18.25 -12.711 -17.969 1 76.88 176 THR A O 1
ATOM 1389 N N . LYS A 1 177 ? -19.922 -11.578 -18.875 1 78.75 177 LYS A N 1
ATOM 1390 C CA . LYS A 1 177 ? -19.562 -11.961 -20.234 1 78.75 177 LYS A CA 1
ATOM 1391 C C . LYS A 1 177 ? -18.203 -11.375 -20.641 1 78.75 177 LYS A C 1
ATOM 1393 O O . LYS A 1 177 ? -17.562 -11.859 -21.562 1 78.75 177 LYS A O 1
ATOM 1398 N N . SER A 1 178 ? -17.797 -10.398 -19.891 1 79.06 178 SER A N 1
ATOM 1399 C CA . SER A 1 178 ? -16.594 -9.664 -20.266 1 79.06 178 SER A CA 1
ATOM 1400 C C . SER A 1 178 ? -15.336 -10.492 -20.031 1 79.06 178 SER A C 1
ATOM 1402 O O . SER A 1 178 ? -14.32 -10.297 -20.703 1 79.06 178 SER A O 1
ATOM 1404 N N . ASN A 1 179 ? -15.383 -11.453 -19.125 1 82.94 179 ASN A N 1
ATOM 1405 C CA . ASN A 1 179 ? -14.195 -12.219 -18.781 1 82.94 179 ASN A CA 1
ATOM 1406 C C . ASN A 1 179 ? -14.25 -13.633 -19.344 1 82.94 179 ASN A C 1
ATOM 1408 O O . ASN A 1 179 ? -13.32 -14.422 -19.141 1 82.94 179 ASN A O 1
ATOM 1412 N N . VAL A 1 180 ? -15.258 -13.898 -20.109 1 79.88 180 VAL A N 1
ATOM 1413 C CA . VAL A 1 180 ? -15.508 -15.266 -20.562 1 79.88 180 VAL A CA 1
ATOM 1414 C C . VAL A 1 180 ? -14.398 -15.703 -21.516 1 79.88 180 VAL A C 1
ATOM 1416 O O . VAL A 1 180 ? -14.008 -16.875 -21.516 1 79.88 180 VAL A O 1
ATOM 1419 N N . LYS A 1 181 ? -13.859 -14.758 -22.234 1 85.62 181 LYS A N 1
ATOM 1420 C CA . LYS A 1 181 ? -12.805 -15.094 -23.188 1 85.62 181 LYS A CA 1
ATOM 1421 C C . LYS A 1 181 ? -11.539 -15.547 -22.469 1 85.62 181 LYS A C 1
ATOM 1423 O O . LYS A 1 181 ? -10.672 -16.188 -23.078 1 85.62 181 LYS A O 1
ATOM 1428 N N . ARG A 1 182 ? -11.492 -15.305 -21.219 1 92 182 ARG A N 1
ATOM 1429 C CA . ARG A 1 182 ? -10.305 -15.648 -20.453 1 92 182 ARG A CA 1
ATOM 1430 C C . ARG A 1 182 ? -10.531 -16.938 -19.641 1 92 182 ARG A C 1
ATOM 1432 O O . ARG A 1 182 ? -9.633 -17.406 -18.953 1 92 182 ARG A O 1
ATOM 1439 N N . CYS A 1 183 ? -11.703 -17.438 -19.75 1 92.81 183 CYS A N 1
ATOM 1440 C CA . CYS A 1 183 ? -12.055 -18.609 -18.953 1 92.81 183 CYS A CA 1
ATOM 1441 C C . CYS A 1 183 ? -11.766 -19.891 -19.719 1 92.81 183 CYS A C 1
ATOM 1443 O O . CYS A 1 183 ? -11.656 -19.891 -20.938 1 92.81 183 CYS A O 1
ATOM 1445 N N . PHE A 1 184 ? -11.578 -20.938 -18.969 1 95.06 184 PHE A N 1
ATOM 1446 C CA . PHE A 1 184 ? -11.383 -22.297 -19.484 1 95.06 184 PHE A CA 1
ATOM 1447 C C . PHE A 1 184 ? -12.461 -23.234 -18.969 1 95.06 184 PHE A C 1
ATOM 1449 O O . PHE A 1 184 ? -13.164 -22.922 -18 1 95.06 184 PHE A O 1
ATOM 1456 N N . ASP A 1 185 ? -12.578 -24.375 -19.578 1 94.62 185 ASP A N 1
ATOM 1457 C CA . ASP A 1 185 ? -13.664 -25.281 -19.25 1 94.62 185 ASP A CA 1
ATOM 1458 C C . ASP A 1 185 ? -13.25 -26.266 -18.172 1 94.62 185 ASP A C 1
ATOM 1460 O O . ASP A 1 185 ? -14.094 -26.953 -17.578 1 94.62 185 ASP A O 1
ATOM 1464 N N . GLU A 1 186 ? -12.031 -26.312 -17.859 1 96.19 186 GLU A N 1
ATOM 1465 C CA . GLU A 1 186 ? -11.508 -27.25 -16.859 1 96.19 186 GLU A CA 1
ATOM 1466 C C . GLU A 1 186 ? -11.969 -26.859 -15.461 1 96.19 186 GLU A C 1
ATOM 1468 O O . GLU A 1 186 ? -12.32 -25.703 -15.211 1 96.19 186 GLU A O 1
ATOM 1473 N N . PRO A 1 187 ? -11.992 -27.859 -14.57 1 96.94 187 PRO A N 1
ATOM 1474 C CA . PRO A 1 187 ? -12.328 -27.531 -13.18 1 96.94 187 PRO A CA 1
ATOM 1475 C C . PRO A 1 187 ? -11.391 -26.5 -12.57 1 96.94 187 PRO A C 1
ATOM 1477 O O . PRO A 1 187 ? -10.258 -26.328 -13.039 1 96.94 187 PRO A O 1
ATOM 1480 N N . PRO A 1 188 ? -11.844 -25.812 -11.57 1 97.31 188 PRO A N 1
ATOM 1481 C CA . PRO A 1 188 ? -11.023 -24.75 -10.992 1 97.31 188 PRO A CA 1
ATOM 1482 C C . PRO A 1 188 ? -9.695 -25.25 -10.445 1 97.31 188 PRO A C 1
ATOM 1484 O O . PRO A 1 188 ? -9.641 -26.312 -9.82 1 97.31 188 PRO A O 1
ATOM 1487 N N . ARG A 1 189 ? -8.68 -24.578 -10.758 1 97.81 189 ARG A N 1
ATOM 1488 C CA . ARG A 1 189 ? -7.324 -24.828 -10.273 1 97.81 189 ARG A CA 1
ATOM 1489 C C . ARG A 1 189 ? -6.457 -23.578 -10.422 1 97.81 189 ARG A C 1
ATOM 1491 O O . ARG A 1 189 ? -6.367 -23 -11.508 1 97.81 189 ARG A O 1
ATOM 1498 N N . GLY A 1 190 ? -5.957 -23.203 -9.281 1 97.94 190 GLY A N 1
ATOM 1499 C CA . GLY A 1 190 ? -5.129 -22.016 -9.352 1 97.94 190 GLY A CA 1
ATOM 1500 C C . GLY A 1 190 ? -4.312 -21.766 -8.094 1 97.94 190 GLY A C 1
ATOM 1501 O O . GLY A 1 190 ? -4.664 -22.25 -7.02 1 97.94 190 GLY A O 1
ATOM 1502 N N . HIS A 1 191 ? -3.23 -21.125 -8.242 1 98.44 191 HIS A N 1
ATOM 1503 C CA . HIS A 1 191 ? -2.365 -20.703 -7.148 1 98.44 191 HIS A CA 1
ATOM 1504 C C . HIS A 1 191 ? -1.732 -19.344 -7.449 1 98.44 191 HIS A C 1
ATOM 1506 O O . HIS A 1 191 ? -0.95 -19.219 -8.391 1 98.44 191 HIS A O 1
ATOM 1512 N N . LEU A 1 192 ? -2.158 -18.375 -6.738 1 98.19 192 LEU A N 1
ATOM 1513 C CA . LEU A 1 192 ? -1.571 -17.047 -6.844 1 98.19 192 LEU A CA 1
ATOM 1514 C C . LEU A 1 192 ? -0.536 -16.828 -5.746 1 98.19 192 LEU A C 1
ATOM 1516 O O . LEU A 1 192 ? -0.844 -16.953 -4.559 1 98.19 192 LEU A O 1
ATOM 1520 N N . V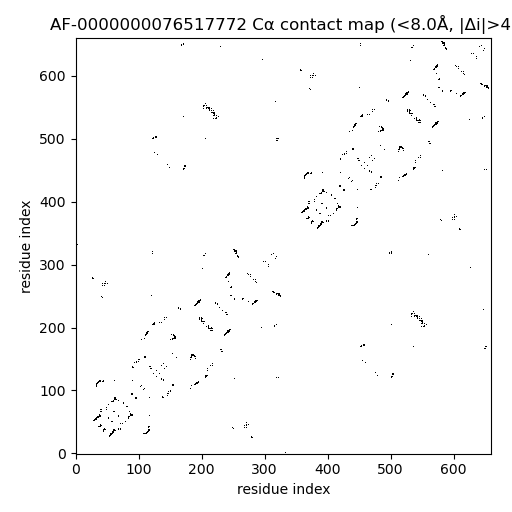AL A 1 193 ? 0.703 -16.5 -6.141 1 97.62 193 VAL A N 1
ATOM 1521 C CA . VAL A 1 193 ? 1.809 -16.297 -5.211 1 97.62 193 VAL A CA 1
ATOM 1522 C C . VAL A 1 193 ? 2.295 -14.852 -5.293 1 97.62 193 VAL A C 1
ATOM 1524 O O . VAL A 1 193 ? 2.551 -14.336 -6.383 1 97.62 193 VAL A O 1
ATOM 1527 N N . PHE A 1 194 ? 2.324 -14.211 -4.184 1 95.31 194 PHE A N 1
ATOM 1528 C CA . PHE A 1 194 ? 2.789 -12.828 -4.09 1 95.31 194 PHE A CA 1
ATOM 1529 C C . PHE A 1 194 ? 4.074 -12.75 -3.275 1 95.31 194 PHE A C 1
ATOM 1531 O O . PHE A 1 194 ? 4.113 -13.18 -2.123 1 95.31 194 PHE A O 1
ATOM 1538 N N . LEU A 1 195 ? 5.117 -12.234 -3.893 1 89.94 195 LEU A N 1
ATOM 1539 C CA . LEU A 1 195 ? 6.359 -12.008 -3.168 1 89.94 195 LEU A CA 1
ATOM 1540 C C . LEU A 1 195 ? 6.383 -10.617 -2.549 1 89.94 195 LEU A C 1
ATOM 1542 O O . LEU A 1 195 ? 6.645 -9.625 -3.238 1 89.94 195 LEU A O 1
ATOM 1546 N N . SER A 1 196 ? 6.086 -10.609 -1.35 1 78.44 196 SER A N 1
ATOM 1547 C CA . SER A 1 196 ? 6.18 -9.375 -0.578 1 78.44 196 SER A CA 1
ATOM 1548 C C . SER A 1 196 ? 7.547 -9.242 0.089 1 78.44 196 SER A C 1
ATOM 1550 O O . SER A 1 196 ? 8.57 -9.562 -0.515 1 78.44 196 SER A O 1
ATOM 1552 N N . SER A 1 197 ? 7.754 -8.586 1.12 1 69.19 197 SER A N 1
ATOM 1553 C CA . SER A 1 197 ? 9.008 -8.383 1.84 1 69.19 197 SER A CA 1
ATOM 1554 C C . SER A 1 197 ? 8.758 -8.047 3.307 1 69.19 197 SER A C 1
ATOM 1556 O O . SER A 1 197 ? 7.617 -7.777 3.701 1 69.19 197 SER A O 1
ATOM 1558 N N . LEU A 1 198 ? 9.805 -8.352 3.992 1 57.16 198 LEU A N 1
ATOM 1559 C CA . LEU A 1 198 ? 9.742 -7.824 5.352 1 57.16 198 LEU A CA 1
ATOM 1560 C C . LEU A 1 198 ? 9.383 -6.344 5.344 1 57.16 198 LEU A C 1
ATOM 1562 O O . LEU A 1 198 ? 8.773 -5.844 6.289 1 57.16 198 LEU A O 1
ATOM 1566 N N . ALA A 1 199 ? 9.727 -5.836 4.324 1 55.44 199 ALA A N 1
ATOM 1567 C CA . ALA A 1 199 ? 9.469 -4.41 4.156 1 55.44 199 ALA A CA 1
ATOM 1568 C C . ALA A 1 199 ? 7.969 -4.125 4.117 1 55.44 199 ALA A C 1
ATOM 1570 O O . ALA A 1 199 ? 7.543 -2.982 4.293 1 55.44 199 ALA A O 1
ATOM 1571 N N . SER A 1 200 ? 7.227 -5.129 3.979 1 57.03 200 SER A N 1
ATOM 1572 C CA . SER A 1 200 ? 5.777 -4.961 3.984 1 57.03 200 SER A CA 1
ATOM 1573 C C . SER A 1 200 ? 5.246 -4.797 5.406 1 57.03 200 SER A C 1
ATOM 1575 O O . SER A 1 200 ? 4.102 -4.383 5.602 1 57.03 200 SER A O 1
ATOM 1577 N N . GLN A 1 201 ? 6.137 -5.078 6.262 1 54.28 201 GLN A N 1
ATOM 1578 C CA . GLN A 1 201 ? 5.68 -5.102 7.648 1 54.28 201 GLN A CA 1
ATOM 1579 C C . GLN A 1 201 ? 6.547 -4.207 8.531 1 54.28 201 GLN A C 1
ATOM 1581 O O . GLN A 1 201 ? 6.406 -4.207 9.75 1 54.28 201 GLN A O 1
ATOM 1586 N N . THR A 1 202 ? 7.504 -3.676 7.902 1 62.28 202 THR A N 1
ATOM 1587 C CA . THR A 1 202 ? 8.391 -2.787 8.641 1 62.28 202 THR A CA 1
ATOM 1588 C C . THR A 1 202 ? 8.742 -1.556 7.812 1 62.28 202 THR A C 1
ATOM 1590 O O . THR A 1 202 ? 8.25 -1.397 6.691 1 62.28 202 THR A O 1
ATOM 1593 N N . ILE A 1 203 ? 9.344 -0.661 8.539 1 68.25 203 ILE A N 1
ATOM 1594 C CA . ILE A 1 203 ? 9.719 0.59 7.883 1 68.25 203 ILE A CA 1
ATOM 1595 C C . ILE A 1 203 ? 11.234 0.766 7.926 1 68.25 203 ILE A C 1
ATOM 1597 O O . ILE A 1 203 ? 11.898 0.267 8.836 1 68.25 203 ILE A O 1
ATOM 1601 N N . CYS A 1 204 ? 11.672 1.271 6.848 1 68.44 204 CYS A N 1
ATOM 1602 C CA . CYS A 1 204 ? 13.086 1.604 6.734 1 68.44 204 CYS A CA 1
ATOM 1603 C C . CYS A 1 204 ? 13.273 2.961 6.07 1 68.44 204 CYS A C 1
ATOM 1605 O O . CYS A 1 204 ? 12.664 3.242 5.039 1 68.44 204 CYS A O 1
ATOM 1607 N N . SER A 1 205 ? 14.141 3.695 6.789 1 76.44 205 SER A N 1
ATOM 1608 C CA . SER A 1 205 ? 14.453 4.98 6.172 1 76.44 205 SER A CA 1
ATOM 1609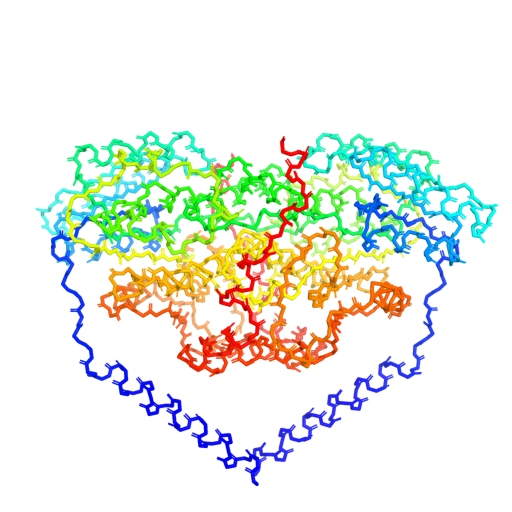 C C . SER A 1 205 ? 15.07 4.793 4.789 1 76.44 205 SER A C 1
ATOM 1611 O O . SER A 1 205 ? 15.938 3.943 4.602 1 76.44 205 SER A O 1
ATOM 1613 N N . GLY A 1 206 ? 14.508 5.457 3.824 1 77.44 206 GLY A N 1
ATOM 1614 C CA . GLY A 1 206 ? 15.008 5.359 2.461 1 77.44 206 GLY A CA 1
ATOM 1615 C C . GLY A 1 206 ? 14.266 4.324 1.633 1 77.44 206 GLY A C 1
ATOM 1616 O O . GLY A 1 206 ? 14.578 4.129 0.456 1 77.44 206 GLY A O 1
ATOM 1617 N N . LEU A 1 207 ? 13.297 3.738 2.246 1 74.19 207 LEU A N 1
ATOM 1618 C CA . LEU A 1 207 ? 12.539 2.711 1.543 1 74.19 207 LEU A CA 1
ATOM 1619 C C . LEU A 1 207 ? 11.039 2.953 1.682 1 74.19 207 LEU A C 1
ATOM 1621 O O . LEU A 1 207 ? 10.25 2.004 1.671 1 74.19 207 LEU A O 1
ATOM 1625 N N . GLY A 1 208 ? 10.711 4.199 1.841 1 83.5 208 GLY A N 1
ATOM 1626 C CA . GLY A 1 208 ? 9.305 4.504 2.092 1 83.5 208 GLY A CA 1
ATOM 1627 C C . GLY A 1 208 ? 8.391 4.039 0.979 1 83.5 208 GLY A C 1
ATOM 1628 O O . GLY A 1 208 ? 7.332 3.455 1.24 1 83.5 208 GLY A O 1
ATOM 1629 N N . ASP A 1 209 ? 8.781 4.336 -0.25 1 87.25 209 ASP A N 1
ATOM 1630 C CA . ASP A 1 209 ? 7.961 3.934 -1.39 1 87.25 209 ASP A CA 1
ATOM 1631 C C . ASP A 1 209 ? 7.906 2.414 -1.521 1 87.25 209 ASP A C 1
ATOM 1633 O O . ASP A 1 209 ? 6.844 1.845 -1.782 1 87.25 209 ASP A O 1
ATOM 1637 N N . TYR A 1 210 ? 9.008 1.784 -1.299 1 85.88 210 TYR A N 1
ATOM 1638 C CA . TYR A 1 210 ? 9.062 0.329 -1.379 1 85.88 210 TYR A CA 1
ATOM 1639 C C . TYR A 1 210 ? 8.227 -0.309 -0.275 1 85.88 210 TYR A C 1
ATOM 1641 O O . TYR A 1 210 ? 7.383 -1.168 -0.544 1 85.88 210 TYR A O 1
ATOM 1649 N N . CYS A 1 211 ? 8.453 0.133 0.944 1 84.06 211 CYS A N 1
ATOM 1650 C CA . CYS A 1 211 ? 7.691 -0.391 2.072 1 84.06 211 CYS A CA 1
ATOM 1651 C C . CYS A 1 211 ? 6.195 -0.187 1.865 1 84.06 211 CYS A C 1
ATOM 1653 O O . CYS A 1 211 ? 5.402 -1.095 2.113 1 84.06 211 CYS A O 1
ATOM 1655 N N . GLY A 1 212 ? 5.855 0.941 1.424 1 88.62 212 GLY A N 1
ATOM 1656 C CA . GLY A 1 212 ? 4.449 1.217 1.161 1 88.62 212 GLY A CA 1
ATOM 1657 C C . GLY A 1 212 ? 3.854 0.311 0.1 1 88.62 212 GLY A C 1
ATOM 1658 O O . GLY A 1 212 ? 2.758 -0.223 0.277 1 88.62 212 GLY A O 1
ATOM 1659 N N . SER A 1 213 ? 4.523 0.135 -0.978 1 89.19 213 SER A N 1
ATOM 1660 C CA . SER A 1 213 ? 4.047 -0.703 -2.072 1 89.19 213 SER A CA 1
ATOM 1661 C C . SER A 1 213 ? 3.877 -2.152 -1.625 1 89.19 213 SER A C 1
ATOM 1663 O O . SER A 1 213 ? 2.898 -2.809 -1.985 1 89.19 213 SER A O 1
ATOM 1665 N N . LYS A 1 214 ? 4.82 -2.594 -0.854 1 86.69 214 LYS A N 1
ATOM 1666 C CA . LYS A 1 214 ? 4.773 -3.984 -0.408 1 86.69 214 LYS A CA 1
ATOM 1667 C C . LYS A 1 214 ? 3.691 -4.188 0.646 1 86.69 214 LYS A C 1
ATOM 1669 O O . LYS A 1 214 ? 3.072 -5.25 0.711 1 86.69 214 LYS A O 1
ATOM 1674 N N . ALA A 1 215 ? 3.529 -3.207 1.455 1 86.12 215 ALA A N 1
ATOM 1675 C CA . ALA A 1 215 ? 2.395 -3.266 2.375 1 86.12 215 ALA A CA 1
ATOM 1676 C C . ALA A 1 215 ? 1.076 -3.367 1.613 1 86.12 215 ALA A C 1
ATOM 1678 O O . ALA A 1 215 ? 0.199 -4.152 1.981 1 86.12 215 ALA A O 1
ATOM 1679 N N . GLY A 1 216 ? 0.973 -2.555 0.621 1 90.38 216 GLY A N 1
ATOM 1680 C CA . GLY A 1 216 ? -0.206 -2.631 -0.227 1 90.38 216 GLY A CA 1
ATOM 1681 C C . GLY A 1 216 ? -0.389 -3.992 -0.874 1 90.38 216 GLY A C 1
ATOM 1682 O O . GLY A 1 216 ? -1.499 -4.527 -0.903 1 90.38 216 GLY A O 1
ATOM 1683 N N . LEU A 1 217 ? 0.684 -4.527 -1.348 1 91.31 217 LEU A N 1
ATOM 1684 C CA . LEU A 1 217 ? 0.653 -5.84 -1.985 1 91.31 217 LEU A CA 1
ATOM 1685 C C . LEU A 1 217 ? 0.199 -6.91 -1 1 91.31 217 LEU A C 1
ATOM 1687 O O . LEU A 1 217 ? -0.604 -7.781 -1.349 1 91.31 217 LEU A O 1
ATOM 1691 N N . SER A 1 218 ? 0.745 -6.871 0.172 1 88.31 218 SER A N 1
ATOM 1692 C CA . SER A 1 218 ? 0.364 -7.824 1.211 1 88.31 218 SER A CA 1
ATOM 1693 C C . SER A 1 218 ? -1.133 -7.758 1.499 1 88.31 218 SER A C 1
ATOM 1695 O O . SER A 1 218 ? -1.794 -8.789 1.618 1 88.31 218 SER A O 1
ATOM 1697 N N . SER A 1 219 ? -1.62 -6.57 1.647 1 88.31 219 SER A N 1
ATOM 1698 C CA . SER A 1 219 ? -3.047 -6.383 1.893 1 88.31 219 SER A CA 1
ATOM 1699 C C . SER A 1 219 ? -3.883 -6.926 0.738 1 88.31 219 SER A C 1
ATOM 1701 O O . SER A 1 219 ? -4.926 -7.539 0.958 1 88.31 219 SER A O 1
ATOM 1703 N N . LEU A 1 220 ? -3.449 -6.707 -0.435 1 90.75 220 LEU A N 1
ATOM 1704 C CA . LEU A 1 220 ? -4.133 -7.219 -1.616 1 90.75 220 LEU A CA 1
ATOM 1705 C C . LEU A 1 220 ? -4.195 -8.742 -1.591 1 90.75 220 LEU A C 1
ATOM 1707 O O . LEU A 1 220 ? -5.25 -9.328 -1.834 1 90.75 220 LEU A O 1
ATOM 1711 N N . ALA A 1 221 ? -3.086 -9.375 -1.3 1 91.81 221 ALA A N 1
ATOM 1712 C CA . ALA A 1 221 ? -3.012 -10.828 -1.237 1 91.81 221 ALA A CA 1
ATOM 1713 C C . ALA A 1 221 ? -3.957 -11.383 -0.175 1 91.81 221 ALA A C 1
ATOM 1715 O O . ALA A 1 221 ? -4.695 -12.344 -0.427 1 91.81 221 ALA A O 1
ATOM 1716 N N . GLU A 1 222 ? -3.92 -10.766 0.934 1 87.88 222 GLU A N 1
ATOM 1717 C CA . GLU A 1 222 ? -4.766 -11.227 2.035 1 87.88 222 GLU A CA 1
ATOM 1718 C C . GLU A 1 222 ? -6.242 -11.047 1.707 1 87.88 222 GLU A C 1
ATOM 1720 O O . GLU A 1 222 ? -7.062 -11.914 2.021 1 87.88 222 GLU A O 1
ATOM 1725 N N . THR A 1 223 ? -6.562 -9.938 1.141 1 88.12 223 THR A N 1
ATOM 1726 C CA . THR A 1 223 ? -7.953 -9.695 0.768 1 88.12 223 THR A CA 1
ATOM 1727 C C . THR A 1 223 ? -8.406 -10.68 -0.303 1 88.12 223 THR A C 1
ATOM 1729 O O . THR A 1 223 ? -9.531 -11.18 -0.258 1 88.12 223 THR A O 1
ATOM 1732 N N . LEU A 1 224 ? -7.562 -10.922 -1.207 1 92.56 224 LEU A N 1
ATOM 1733 C CA . LEU A 1 224 ? -7.879 -11.891 -2.246 1 92.56 224 LEU A CA 1
ATOM 1734 C C . LEU A 1 224 ? -8.18 -13.258 -1.639 1 92.56 224 LEU A C 1
ATOM 1736 O O . LEU A 1 224 ? -9.133 -13.93 -2.049 1 92.56 224 LEU A O 1
ATOM 1740 N N . ARG A 1 225 ? -7.355 -13.672 -0.706 1 90.88 225 ARG A N 1
ATOM 1741 C CA . ARG A 1 225 ? -7.586 -14.938 -0.022 1 90.88 225 ARG A CA 1
ATOM 1742 C C . ARG A 1 225 ? -8.977 -14.984 0.604 1 90.88 225 ARG A C 1
ATOM 1744 O O . ARG A 1 225 ? -9.695 -15.977 0.473 1 90.88 225 ARG A O 1
ATOM 1751 N N . LEU A 1 226 ? -9.32 -13.898 1.272 1 87.19 226 LEU A N 1
ATOM 1752 C CA . LEU A 1 226 ? -10.641 -13.797 1.884 1 87.19 226 LEU A CA 1
ATOM 1753 C C . LEU A 1 226 ? -11.734 -13.867 0.825 1 87.19 226 LEU A C 1
ATOM 1755 O O . LEU A 1 226 ? -12.758 -14.523 1.03 1 87.19 226 LEU A O 1
ATOM 1759 N N . GLU A 1 227 ? -11.539 -13.195 -0.26 1 90.12 227 GLU A N 1
ATOM 1760 C CA . GLU A 1 227 ? -12.539 -13.203 -1.327 1 90.12 227 GLU A CA 1
ATOM 1761 C C . GLU A 1 227 ? -12.703 -14.602 -1.915 1 90.12 227 GLU A C 1
ATOM 1763 O O . GLU A 1 227 ? -13.812 -14.992 -2.291 1 90.12 227 GLU A O 1
ATOM 1768 N N . MET A 1 228 ? -11.594 -15.352 -2.016 1 92.19 228 MET A N 1
ATOM 1769 C CA . MET A 1 228 ? -11.703 -16.719 -2.494 1 92.19 228 MET A CA 1
ATOM 1770 C C . MET A 1 228 ? -12.555 -17.562 -1.551 1 92.19 228 MET A C 1
ATOM 1772 O O . MET A 1 228 ? -13.281 -18.453 -1.993 1 92.19 228 MET A O 1
ATOM 1776 N N . GLU A 1 229 ? -12.414 -17.281 -0.283 1 87.19 229 GLU A N 1
ATOM 1777 C CA . GLU A 1 229 ? -13.273 -17.953 0.693 1 87.19 229 GLU A CA 1
ATOM 1778 C C . GLU A 1 229 ? -14.742 -17.594 0.474 1 87.19 229 GLU A C 1
ATOM 1780 O O . GLU A 1 229 ? -15.602 -18.484 0.491 1 87.19 229 GLU A O 1
ATOM 1785 N N . VAL A 1 230 ? -14.992 -16.328 0.249 1 86.06 230 VAL A N 1
ATOM 1786 C CA . VAL A 1 230 ? -16.359 -15.852 0.055 1 86.06 230 VAL A CA 1
ATOM 1787 C C . VAL A 1 230 ? -16.953 -16.469 -1.216 1 86.06 230 VAL A C 1
ATOM 1789 O O . VAL A 1 230 ? -18.125 -16.797 -1.26 1 86.06 230 VAL A O 1
ATOM 1792 N N . LEU A 1 231 ? -16.094 -16.672 -2.199 1 90.19 231 LEU A N 1
ATOM 1793 C CA . LEU A 1 231 ? -16.547 -17.203 -3.48 1 90.19 231 LEU A CA 1
ATOM 1794 C C . LEU A 1 231 ? -16.656 -18.719 -3.428 1 90.19 231 LEU A C 1
ATOM 1796 O O . LEU A 1 231 ? -17.125 -19.344 -4.383 1 90.19 231 LEU A O 1
ATOM 1800 N N . GLY A 1 232 ? -16.25 -19.312 -2.352 1 89.5 232 GLY A N 1
ATOM 1801 C CA . GLY A 1 232 ? -16.266 -20.75 -2.209 1 89.5 232 GLY A CA 1
ATOM 1802 C C . GLY A 1 232 ? -15.18 -21.453 -3.012 1 89.5 232 GLY A C 1
ATOM 1803 O O . GLY A 1 232 ? -15.359 -22.578 -3.467 1 89.5 232 GLY A O 1
ATOM 1804 N N . MET A 1 233 ? -14.055 -20.734 -3.244 1 93.94 233 MET A N 1
ATOM 1805 C CA . MET A 1 233 ? -13.039 -21.25 -4.156 1 93.94 233 MET A CA 1
ATOM 1806 C C . MET A 1 233 ? -11.719 -21.484 -3.426 1 93.94 233 MET A C 1
ATOM 1808 O O . MET A 1 233 ? -10.711 -21.844 -4.047 1 93.94 233 MET A O 1
ATOM 1812 N N . SER A 1 234 ? -11.656 -21.406 -2.133 1 90.88 234 SER A N 1
ATOM 1813 C CA . SER A 1 234 ? -10.414 -21.406 -1.366 1 90.88 234 SER A CA 1
ATOM 1814 C C . SER A 1 234 ? -9.734 -22.766 -1.442 1 90.88 234 SER A C 1
ATOM 1816 O O . SER A 1 234 ? -8.516 -22.875 -1.273 1 90.88 234 SER A O 1
ATOM 1818 N N . GLU A 1 235 ? -10.5 -23.797 -1.752 1 91.69 235 GLU A N 1
ATOM 1819 C CA . GLU A 1 235 ? -9.914 -25.125 -1.856 1 91.69 235 GLU A CA 1
ATOM 1820 C C . GLU A 1 235 ? -9.25 -25.344 -3.215 1 91.69 235 GLU A C 1
ATOM 1822 O O . GLU A 1 235 ? -8.273 -26.078 -3.326 1 91.69 235 GLU A O 1
ATOM 1827 N N . SER A 1 236 ? -9.773 -24.688 -4.191 1 96.06 236 SER A N 1
ATOM 1828 C CA . SER A 1 236 ? -9.297 -24.906 -5.555 1 96.06 236 SER A CA 1
ATOM 1829 C C . SER A 1 236 ? -8.273 -23.844 -5.953 1 96.06 236 SER A C 1
ATOM 1831 O O . SER A 1 236 ? -7.438 -24.094 -6.824 1 96.06 236 SER A O 1
ATOM 1833 N N . ILE A 1 237 ? -8.383 -22.703 -5.375 1 97 237 ILE A N 1
ATOM 1834 C CA . ILE A 1 237 ? -7.492 -21.594 -5.699 1 97 237 ILE A CA 1
ATOM 1835 C C . ILE A 1 237 ? -6.777 -21.109 -4.438 1 97 237 ILE A C 1
ATOM 1837 O O . ILE A 1 237 ? -7.41 -20.594 -3.516 1 97 237 ILE A O 1
ATOM 1841 N N . ALA A 1 238 ? -5.48 -21.328 -4.414 1 96.56 238 ALA A N 1
ATOM 1842 C CA . ALA A 1 238 ? -4.668 -20.938 -3.268 1 96.56 238 ALA A CA 1
ATOM 1843 C C . ALA A 1 238 ? -4.055 -19.547 -3.473 1 96.56 238 ALA A C 1
ATOM 1845 O O . ALA A 1 238 ? -3.811 -19.141 -4.605 1 96.56 238 ALA A O 1
ATOM 1846 N N . VAL A 1 239 ? -3.891 -18.828 -2.387 1 95.88 239 VAL A N 1
ATOM 1847 C CA . VAL A 1 239 ? -3.176 -17.547 -2.357 1 95.88 239 VAL A CA 1
ATOM 1848 C C . VAL A 1 239 ? -2.049 -17.609 -1.328 1 95.88 239 VAL A C 1
ATOM 1850 O O . VAL A 1 239 ? -2.299 -17.812 -0.135 1 95.88 239 VAL A O 1
ATOM 1853 N N . THR A 1 240 ? -0.819 -17.531 -1.78 1 95.5 240 THR A N 1
ATOM 1854 C CA . THR A 1 240 ? 0.345 -17.578 -0.905 1 95.5 240 THR A CA 1
ATOM 1855 C C . THR A 1 240 ? 1.098 -16.25 -0.923 1 95.5 240 THR A C 1
ATOM 1857 O O . THR A 1 240 ? 1.353 -15.695 -1.991 1 95.5 240 THR A O 1
ATOM 1860 N N . GLU A 1 241 ? 1.33 -15.734 0.191 1 92.5 241 GLU A N 1
ATOM 1861 C CA . GLU A 1 241 ? 2.166 -14.547 0.34 1 92.5 241 GLU A CA 1
ATOM 1862 C C . GLU A 1 241 ? 3.512 -14.898 0.969 1 92.5 241 GLU A C 1
ATOM 1864 O O . GLU A 1 241 ? 3.564 -15.516 2.033 1 92.5 241 GLU A O 1
ATOM 1869 N N . ILE A 1 242 ? 4.566 -14.484 0.305 1 90.12 242 ILE A N 1
ATOM 1870 C CA . ILE A 1 242 ? 5.922 -14.719 0.788 1 90.12 242 ILE A CA 1
ATOM 1871 C C . ILE A 1 242 ? 6.5 -13.43 1.36 1 90.12 242 ILE A C 1
ATOM 1873 O O . ILE A 1 242 ? 6.508 -12.391 0.691 1 90.12 242 ILE A O 1
ATOM 1877 N N . ARG A 1 243 ? 6.969 -13.484 2.564 1 80.25 243 ARG A N 1
ATOM 1878 C CA . ARG A 1 243 ? 7.598 -12.352 3.23 1 80.25 243 ARG A CA 1
ATOM 1879 C C . ARG A 1 243 ? 9.047 -12.656 3.596 1 80.25 243 ARG A C 1
ATOM 1881 O O . ARG A 1 243 ? 9.336 -13.047 4.73 1 80.25 243 ARG A O 1
ATOM 1888 N N . PRO A 1 244 ? 9.875 -12.398 2.652 1 71.06 244 PRO A N 1
ATOM 1889 C CA . PRO A 1 244 ? 11.281 -12.664 2.963 1 71.06 244 PRO A CA 1
ATOM 1890 C C . PRO A 1 244 ? 11.961 -11.484 3.648 1 71.06 244 PRO A C 1
ATOM 1892 O O . PRO A 1 244 ? 11.5 -10.344 3.537 1 71.06 244 PRO A O 1
ATOM 1895 N N . PHE A 1 245 ? 12.938 -11.844 4.445 1 62.69 245 PHE A N 1
ATOM 1896 C CA . PHE A 1 245 ? 13.836 -10.828 4.973 1 62.69 245 PHE A CA 1
ATOM 1897 C C . PHE A 1 245 ? 14.734 -10.273 3.871 1 62.69 245 PHE A C 1
ATOM 1899 O O . PHE A 1 245 ? 14.695 -10.75 2.736 1 62.69 245 PHE A O 1
ATOM 1906 N N . ALA A 1 246 ? 15.516 -9.312 4.148 1 55.53 246 ALA A N 1
ATOM 1907 C CA . ALA A 1 246 ? 16.484 -8.758 3.205 1 55.53 246 ALA A CA 1
ATOM 1908 C C . ALA A 1 246 ? 17.359 -9.852 2.6 1 55.53 246 ALA A C 1
ATOM 1910 O O . ALA A 1 246 ? 17.984 -10.617 3.326 1 55.53 246 ALA A O 1
ATOM 1911 N N . ILE A 1 247 ? 16.984 -10.141 1.417 1 50.81 247 ILE A N 1
ATOM 1912 C CA . ILE A 1 247 ? 17.719 -11.156 0.68 1 50.81 247 ILE A CA 1
ATOM 1913 C C . ILE A 1 247 ? 18.875 -10.508 -0.075 1 50.81 247 ILE A C 1
ATOM 1915 O O . ILE A 1 247 ? 18.734 -9.406 -0.609 1 50.81 247 ILE A O 1
ATOM 1919 N N . ASP A 1 248 ? 19.938 -10.969 0.21 1 43.69 248 ASP A N 1
ATOM 1920 C CA . ASP A 1 248 ? 21.078 -10.5 -0.563 1 43.69 248 ASP A CA 1
ATOM 1921 C C . ASP A 1 248 ? 20.859 -10.727 -2.057 1 43.69 248 ASP A C 1
ATOM 1923 O O . ASP A 1 248 ? 21.375 -11.695 -2.623 1 43.69 248 ASP A O 1
ATOM 1927 N N . THR A 1 249 ? 19.797 -10.102 -2.531 1 50.44 249 THR A N 1
ATOM 1928 C CA . THR A 1 249 ? 19.656 -10.102 -3.982 1 50.44 249 THR A CA 1
ATOM 1929 C C . THR A 1 249 ? 20.156 -8.789 -4.578 1 50.44 249 THR A C 1
ATOM 1931 O O . THR A 1 249 ? 20.547 -7.879 -3.846 1 50.44 249 THR A O 1
ATOM 1934 N N . GLY A 1 250 ? 20.594 -8.766 -5.742 1 47.47 250 GLY A N 1
ATOM 1935 C CA . GLY A 1 250 ? 21 -7.555 -6.434 1 47.47 250 GLY A CA 1
ATOM 1936 C C . GLY A 1 250 ? 20.047 -6.395 -6.199 1 47.47 250 GLY A C 1
ATOM 1937 O O . GLY A 1 250 ? 20.375 -5.246 -6.508 1 47.47 250 GLY A O 1
ATOM 1938 N N . LEU A 1 251 ? 18.906 -6.703 -5.594 1 43.38 251 LEU A N 1
ATOM 1939 C CA . LEU A 1 251 ? 17.953 -5.629 -5.395 1 43.38 251 LEU A CA 1
ATOM 1940 C C . LEU A 1 251 ? 18.375 -4.715 -4.25 1 43.38 251 LEU A C 1
ATOM 1942 O O . LEU A 1 251 ? 18.172 -3.502 -4.312 1 43.38 251 LEU A O 1
ATOM 1946 N N . PHE A 1 252 ? 18.953 -5.391 -3.217 1 47.25 252 PHE A N 1
ATOM 1947 C CA . PHE A 1 252 ? 19.422 -4.613 -2.076 1 47.25 252 PHE A CA 1
ATOM 1948 C C . PHE A 1 252 ? 20.938 -4.691 -1.955 1 47.25 252 PHE A C 1
ATOM 1950 O O . PHE A 1 252 ? 21.469 -4.918 -0.867 1 47.25 252 PHE A O 1
ATOM 1957 N N . GLU A 1 253 ? 21.578 -4.645 -2.969 1 46.12 253 GLU A N 1
ATOM 1958 C CA . GLU A 1 253 ? 23.047 -4.695 -2.914 1 46.12 253 GLU A CA 1
ATOM 1959 C C . GLU A 1 253 ? 23.609 -3.557 -2.07 1 46.12 253 GLU A C 1
ATOM 1961 O O . GLU A 1 253 ? 23.25 -2.395 -2.275 1 46.12 253 GLU A O 1
ATOM 1966 N N . GLY A 1 254 ? 24.25 -3.953 -0.98 1 46.25 254 GLY A N 1
ATOM 1967 C CA . GLY A 1 254 ? 24.906 -2.99 -0.11 1 46.25 254 GLY A CA 1
ATOM 1968 C C . GLY A 1 254 ? 24.125 -2.686 1.147 1 46.25 254 GLY A C 1
ATOM 1969 O O . GLY A 1 254 ? 24.547 -1.883 1.979 1 46.25 254 GLY A O 1
ATOM 1970 N N . PHE A 1 255 ? 22.922 -3.234 1.252 1 47.44 255 PHE A N 1
ATOM 1971 C CA . PHE A 1 255 ? 22.203 -3.057 2.5 1 47.44 255 PHE A CA 1
ATOM 1972 C C . PHE A 1 255 ? 22.875 -3.799 3.641 1 47.44 255 PHE A C 1
ATOM 1974 O O . PHE A 1 255 ? 23.188 -4.984 3.518 1 47.44 255 PHE A O 1
ATOM 1981 N N . ASN A 1 256 ? 23.391 -3.098 4.672 1 47.22 256 ASN A N 1
ATOM 1982 C CA . ASN A 1 256 ? 24.062 -3.713 5.816 1 47.22 256 ASN A CA 1
ATOM 1983 C C . ASN A 1 256 ? 23.125 -3.82 7.02 1 47.22 256 ASN A C 1
ATOM 1985 O O . ASN A 1 256 ? 22.75 -2.805 7.609 1 47.22 256 ASN A O 1
ATOM 1989 N N . SER A 1 257 ? 22.531 -4.957 7.148 1 48.88 257 SER A N 1
ATOM 1990 C CA . SER A 1 257 ? 21.812 -5.184 8.391 1 48.88 257 SER A CA 1
ATOM 1991 C C . SER A 1 257 ? 22.766 -5.41 9.562 1 48.88 257 SER A C 1
ATOM 1993 O O . SER A 1 257 ? 23.766 -6.117 9.422 1 48.88 257 SER A O 1
ATOM 1995 N N . LYS A 1 258 ? 22.812 -4.543 10.492 1 42.69 258 LYS A N 1
ATOM 1996 C CA . LYS A 1 258 ? 23.703 -4.75 11.633 1 42.69 258 LYS A CA 1
ATOM 1997 C C . LYS A 1 258 ? 23.188 -5.863 12.539 1 42.69 258 LYS A C 1
ATOM 1999 O O . LYS A 1 258 ? 23.781 -6.133 13.586 1 42.69 258 LYS A O 1
ATOM 2004 N N . LEU A 1 259 ? 22.062 -6.355 12.336 1 44.12 259 LEU A N 1
ATOM 2005 C CA . LEU A 1 259 ? 21.625 -7.398 13.258 1 44.12 259 LEU A CA 1
ATOM 2006 C C . LEU A 1 259 ? 22.172 -8.758 12.844 1 44.12 259 LEU A C 1
ATOM 2008 O O . LEU A 1 259 ? 21.828 -9.266 11.773 1 44.12 259 LEU A O 1
ATOM 2012 N N . PRO A 1 260 ? 23.172 -9.258 13.516 1 41 260 PRO A N 1
ATOM 2013 C CA . PRO A 1 260 ? 23.719 -10.602 13.312 1 41 260 PRO A CA 1
ATOM 2014 C C . PRO A 1 260 ? 22.656 -11.68 13.227 1 41 260 PRO A C 1
ATOM 2016 O O . PRO A 1 260 ? 22.891 -12.742 12.641 1 41 260 PRO A O 1
ATOM 2019 N N . ILE A 1 261 ? 21.594 -11.508 13.875 1 41.38 261 ILE A N 1
ATOM 2020 C CA . ILE A 1 261 ? 20.609 -12.578 13.977 1 41.38 261 ILE A CA 1
ATOM 2021 C C . ILE A 1 261 ? 19.844 -12.711 12.664 1 41.38 261 ILE A C 1
ATOM 2023 O O . ILE A 1 261 ? 19.188 -13.719 12.414 1 41.38 261 ILE A O 1
ATOM 2027 N N . LEU A 1 262 ? 19.828 -11.766 11.898 1 49.53 262 LEU A N 1
ATOM 2028 C CA . LEU A 1 262 ? 19.125 -11.898 10.625 1 49.53 262 LEU A CA 1
ATOM 2029 C C . LEU A 1 262 ? 20.125 -12.008 9.469 1 49.53 262 LEU A C 1
ATOM 2031 O O . LEU A 1 262 ? 20.688 -11.008 9.031 1 49.53 262 LEU A O 1
ATOM 2035 N N . PRO A 1 263 ? 20.578 -13.227 9.266 1 47.16 263 PRO A N 1
ATOM 2036 C CA . PRO A 1 263 ? 21.594 -13.438 8.227 1 47.16 263 PRO A CA 1
ATOM 2037 C C . PRO A 1 263 ? 21.094 -13.039 6.836 1 47.16 263 PRO A C 1
ATOM 2039 O O . PRO A 1 263 ? 19.891 -13.016 6.59 1 47.16 263 PRO A O 1
ATOM 2042 N N . ILE A 1 264 ? 21.922 -12.289 6.156 1 54.34 264 ILE A N 1
ATOM 2043 C CA . ILE A 1 264 ? 21.703 -12.203 4.719 1 54.34 264 ILE A CA 1
ATOM 2044 C C . ILE A 1 264 ? 21.406 -13.602 4.156 1 54.34 264 ILE A C 1
ATOM 2046 O O . ILE A 1 264 ? 22.234 -14.508 4.277 1 54.34 264 ILE A O 1
ATOM 2050 N N . LEU A 1 265 ? 20.156 -13.836 3.842 1 59.62 265 LEU A N 1
ATOM 2051 C CA . LEU A 1 265 ? 19.734 -15.172 3.422 1 59.62 265 LEU A CA 1
ATOM 2052 C C . LEU A 1 265 ? 20.359 -15.539 2.08 1 59.62 265 LEU A C 1
ATOM 2054 O O . LEU A 1 265 ? 20.516 -14.68 1.205 1 59.62 265 LEU A O 1
ATOM 2058 N N . GLU A 1 266 ? 20.875 -16.781 2.062 1 75 266 GLU A N 1
ATOM 2059 C CA . GLU A 1 266 ? 21.281 -17.344 0.779 1 75 266 GLU A CA 1
ATOM 2060 C C . GLU A 1 266 ? 20.109 -17.422 -0.186 1 75 266 GLU A C 1
ATOM 2062 O O . GLU A 1 266 ? 19.078 -18.047 0.122 1 75 266 GLU A O 1
ATOM 2067 N N . PRO A 1 267 ? 20.188 -16.828 -1.267 1 80.31 267 PRO A N 1
ATOM 2068 C CA . PRO A 1 267 ? 19.078 -16.75 -2.223 1 80.31 267 PRO A CA 1
ATOM 2069 C C . PRO A 1 267 ? 18.531 -18.109 -2.598 1 80.31 267 PRO A C 1
ATOM 2071 O O . PRO A 1 267 ? 17.312 -18.281 -2.738 1 80.31 267 PRO A O 1
ATOM 2074 N N . GLU A 1 268 ? 19.391 -19.141 -2.674 1 86.06 268 GLU A N 1
ATOM 2075 C CA . GLU A 1 268 ? 18.953 -20.469 -3.068 1 86.06 268 GLU A CA 1
ATOM 2076 C C . GLU A 1 268 ? 18.062 -21.094 -1.996 1 86.06 268 GLU A C 1
ATOM 2078 O O . GLU A 1 268 ? 17.078 -21.766 -2.311 1 86.06 268 GLU A O 1
ATOM 2083 N N . LYS A 1 269 ? 18.469 -20.891 -0.734 1 84.88 269 LYS A N 1
ATOM 2084 C CA . LYS A 1 269 ? 17.672 -21.422 0.367 1 84.88 269 LYS A CA 1
ATOM 2085 C C . LYS A 1 269 ? 16.281 -20.766 0.404 1 84.88 269 LYS A C 1
ATOM 2087 O O . LYS A 1 269 ? 15.289 -21.438 0.663 1 84.88 269 LYS A O 1
ATOM 2092 N N . VAL A 1 270 ? 16.297 -19.516 0.134 1 86.81 270 VAL A N 1
ATOM 2093 C CA . VAL A 1 270 ? 15.031 -18.781 0.111 1 86.81 270 VAL A CA 1
ATOM 2094 C C . VAL A 1 270 ? 14.156 -19.281 -1.03 1 86.81 270 VAL A C 1
ATOM 2096 O O . VAL A 1 270 ? 12.969 -19.562 -0.836 1 86.81 270 VAL A O 1
ATOM 2099 N N . ALA A 1 271 ? 14.727 -19.484 -2.188 1 91.12 271 ALA A N 1
ATOM 2100 C CA . ALA A 1 271 ? 13.992 -19.953 -3.354 1 91.12 271 ALA A CA 1
ATOM 2101 C C . ALA A 1 271 ? 13.406 -21.344 -3.102 1 91.12 271 ALA A C 1
ATOM 2103 O O . ALA A 1 271 ? 12.25 -21.609 -3.438 1 91.12 271 ALA A O 1
ATOM 2104 N N . LYS A 1 272 ? 14.188 -22.234 -2.477 1 92.19 272 LYS A N 1
ATOM 2105 C CA . LYS A 1 272 ? 13.719 -23.578 -2.16 1 92.19 272 LYS A CA 1
ATOM 2106 C C . LYS A 1 272 ? 12.555 -23.531 -1.181 1 92.19 272 LYS A C 1
ATOM 2108 O O . LYS A 1 272 ? 11.586 -24.297 -1.323 1 92.19 272 LYS A O 1
ATOM 2113 N N . ARG A 1 273 ? 12.648 -22.641 -0.21 1 90.5 273 ARG A N 1
ATOM 2114 C CA . ARG A 1 273 ? 11.57 -22.5 0.764 1 90.5 273 ARG A CA 1
ATOM 2115 C C . ARG A 1 273 ? 10.289 -22 0.1 1 90.5 273 ARG A C 1
ATOM 2117 O O . ARG A 1 273 ? 9.188 -22.406 0.475 1 90.5 273 ARG A O 1
ATOM 2124 N N . ILE A 1 274 ? 10.469 -21.141 -0.832 1 92.88 274 ILE A N 1
ATOM 2125 C CA . ILE A 1 274 ? 9.32 -20.594 -1.558 1 92.88 274 ILE A CA 1
ATOM 2126 C C . ILE A 1 274 ? 8.641 -21.719 -2.352 1 92.88 274 ILE A C 1
ATOM 2128 O O . ILE A 1 274 ? 7.418 -21.828 -2.361 1 92.88 274 ILE A O 1
ATOM 2132 N N . ILE A 1 275 ? 9.422 -22.578 -2.998 1 94.88 275 ILE A N 1
ATOM 2133 C CA . ILE A 1 275 ? 8.875 -23.688 -3.773 1 94.88 275 ILE A CA 1
ATOM 2134 C C . ILE A 1 275 ? 8.109 -24.641 -2.854 1 94.88 275 ILE A C 1
ATOM 2136 O O . ILE A 1 275 ? 7.016 -25.094 -3.191 1 94.88 275 ILE A O 1
ATOM 2140 N N . GLN A 1 276 ? 8.672 -24.891 -1.7 1 93.31 276 GLN A N 1
ATOM 2141 C CA . GLN A 1 276 ? 7.969 -25.719 -0.723 1 93.31 276 GLN A CA 1
ATOM 2142 C C . GLN A 1 276 ? 6.637 -25.094 -0.328 1 93.31 276 GLN A C 1
ATOM 2144 O O . GLN A 1 276 ? 5.625 -25.781 -0.212 1 93.31 276 GLN A O 1
ATOM 2149 N N . ALA A 1 277 ? 6.664 -23.812 -0.135 1 93.31 277 ALA A N 1
ATOM 2150 C CA . ALA A 1 277 ? 5.445 -23.094 0.241 1 93.31 277 ALA A CA 1
ATOM 2151 C C . ALA A 1 277 ? 4.383 -23.219 -0.844 1 93.31 277 ALA A C 1
ATOM 2153 O O . ALA A 1 277 ? 3.193 -23.359 -0.544 1 93.31 277 ALA A O 1
ATOM 2154 N N . ILE A 1 278 ? 4.816 -23.109 -2.057 1 95.06 278 ILE A N 1
ATOM 2155 C CA . ILE A 1 278 ? 3.906 -23.234 -3.189 1 95.06 278 ILE A CA 1
ATOM 2156 C C . ILE A 1 278 ? 3.322 -24.641 -3.242 1 95.06 278 ILE A C 1
ATOM 2158 O O . ILE A 1 278 ? 2.107 -24.812 -3.363 1 95.06 278 ILE A O 1
ATOM 2162 N N . ARG A 1 279 ? 4.168 -25.641 -3.117 1 95.06 279 ARG A N 1
ATOM 2163 C CA . ARG A 1 279 ? 3.729 -27.031 -3.229 1 95.06 279 ARG A CA 1
ATOM 2164 C C . ARG A 1 279 ? 2.801 -27.406 -2.078 1 95.06 279 ARG A C 1
ATOM 2166 O O . ARG A 1 279 ? 1.882 -28.219 -2.254 1 95.06 279 ARG A O 1
ATOM 2173 N N . TYR A 1 280 ? 2.996 -26.781 -0.944 1 93.31 280 TYR A N 1
ATOM 2174 C CA . TYR A 1 280 ? 2.164 -27.094 0.211 1 93.31 280 TYR A CA 1
ATOM 2175 C C . TYR A 1 280 ? 1.03 -26.094 0.363 1 93.31 280 TYR A C 1
ATOM 2177 O O . TYR A 1 280 ? 0.268 -26.141 1.331 1 93.31 280 TYR A O 1
ATOM 2185 N N . ARG A 1 281 ? 0.968 -25.125 -0.512 1 93.62 281 ARG A N 1
ATOM 2186 C CA . ARG A 1 281 ? -0.1 -24.125 -0.55 1 93.62 281 ARG A CA 1
ATOM 2187 C C . ARG A 1 281 ? -0.196 -23.375 0.772 1 93.62 281 ARG A C 1
ATOM 2189 O O . ARG A 1 281 ? -1.282 -23.234 1.338 1 93.62 281 ARG A O 1
ATOM 2196 N N . GLU A 1 282 ? 1.002 -23 1.229 1 91.25 282 GLU A N 1
ATOM 2197 C CA . GLU A 1 282 ? 1.023 -22.219 2.467 1 91.25 282 GLU A CA 1
ATOM 2198 C C . GLU A 1 282 ? 0.423 -20.844 2.26 1 91.25 282 GLU A C 1
ATOM 2200 O O . GLU A 1 282 ? 0.496 -20.281 1.163 1 91.25 282 GLU A O 1
ATOM 2205 N N . ARG A 1 283 ? -0.209 -20.312 3.287 1 89.38 283 ARG A N 1
ATOM 2206 C CA . ARG A 1 283 ? -0.896 -19.031 3.168 1 89.38 283 ARG A CA 1
ATOM 2207 C C . ARG A 1 283 ? 0.09 -17.875 3.266 1 89.38 283 ARG A C 1
ATOM 2209 O O . ARG A 1 283 ? 0.194 -17.062 2.344 1 89.38 283 ARG A O 1
ATOM 2216 N N . THR A 1 284 ? 0.758 -17.734 4.363 1 88 284 THR A N 1
ATOM 2217 C CA . THR A 1 284 ? 1.754 -16.688 4.609 1 88 284 THR A CA 1
ATOM 2218 C C . THR A 1 284 ? 3.07 -17.312 5.078 1 88 284 THR A C 1
ATOM 2220 O O . THR A 1 284 ? 3.094 -18.094 6.031 1 88 284 THR A O 1
ATOM 2223 N N . VAL A 1 285 ? 4.16 -16.953 4.395 1 87 285 VAL A N 1
ATOM 2224 C CA . VAL A 1 285 ? 5.457 -17.562 4.688 1 87 285 VAL A CA 1
ATOM 2225 C C . VAL A 1 285 ? 6.453 -16.469 5.078 1 87 285 VAL A C 1
ATOM 2227 O O . VAL A 1 285 ? 6.699 -15.539 4.309 1 87 285 VAL A O 1
ATOM 2230 N N . TYR A 1 286 ? 6.949 -16.547 6.23 1 81.19 286 TYR A N 1
ATOM 2231 C CA . TYR A 1 286 ? 8.016 -15.672 6.695 1 81.19 286 TYR A CA 1
ATOM 2232 C C . TYR A 1 286 ? 9.375 -16.344 6.559 1 81.19 286 TYR A C 1
ATOM 2234 O O . TYR A 1 286 ? 9.578 -17.453 7.059 1 81.19 286 TYR A O 1
ATOM 2242 N N . ILE A 1 287 ? 10.25 -15.695 5.891 1 77.25 287 ILE A N 1
ATOM 2243 C CA . ILE A 1 287 ? 11.594 -16.25 5.73 1 77.25 287 ILE A CA 1
ATOM 2244 C C . ILE A 1 287 ? 12.625 -15.258 6.254 1 77.25 287 ILE A C 1
ATOM 2246 O O . ILE A 1 287 ? 12.836 -14.195 5.66 1 77.25 287 ILE A O 1
ATOM 2250 N N . PRO A 1 288 ? 13.422 -15.555 7.363 1 75.88 288 PRO A N 1
ATOM 2251 C CA . PRO A 1 288 ? 13.242 -16.688 8.266 1 75.88 288 PRO A CA 1
ATOM 2252 C C . PRO A 1 288 ? 12.008 -16.547 9.156 1 75.88 288 PRO A C 1
ATOM 2254 O O . PRO A 1 288 ? 11.391 -15.477 9.188 1 75.88 288 PRO A O 1
ATOM 2257 N N . TRP A 1 289 ? 11.648 -17.562 9.852 1 72.44 289 TRP A N 1
ATOM 2258 C CA . TRP A 1 289 ? 10.406 -17.609 10.609 1 72.44 289 TRP A CA 1
ATOM 2259 C C . TRP A 1 289 ? 10.391 -16.562 11.719 1 72.44 289 TRP A C 1
ATOM 2261 O O . TRP A 1 289 ? 9.328 -16.078 12.109 1 72.44 289 TRP A O 1
ATOM 2271 N N . ILE A 1 290 ? 11.5 -16.109 12.156 1 68.38 290 ILE A N 1
ATOM 2272 C CA . ILE A 1 290 ? 11.625 -15.219 13.312 1 68.38 290 ILE A CA 1
ATOM 2273 C C . ILE A 1 290 ? 11.086 -13.836 12.961 1 68.38 290 ILE A C 1
ATOM 2275 O O . ILE A 1 290 ? 10.68 -13.078 13.852 1 68.38 290 ILE A O 1
ATOM 2279 N N . ILE A 1 291 ? 10.992 -13.57 11.664 1 73.81 291 ILE A N 1
ATOM 2280 C CA . ILE A 1 291 ? 10.547 -12.242 11.242 1 73.81 291 ILE A CA 1
ATOM 2281 C C . ILE A 1 291 ? 9.055 -12.094 11.5 1 73.81 291 ILE A C 1
ATOM 2283 O O . ILE A 1 291 ? 8.516 -10.984 11.469 1 73.81 291 ILE A O 1
ATOM 2287 N N . TRP A 1 292 ? 8.461 -13.18 11.812 1 71.81 292 TRP A N 1
ATOM 2288 C CA . TRP A 1 292 ? 7.047 -13.164 12.18 1 71.81 292 TRP A CA 1
ATOM 2289 C C . TRP A 1 292 ? 6.812 -12.273 13.398 1 71.81 292 TRP A C 1
ATOM 2291 O O . TRP A 1 292 ? 5.754 -11.656 13.523 1 71.81 292 TRP A O 1
ATOM 2301 N N . PHE A 1 293 ? 7.812 -12.078 14.172 1 68.12 293 PHE A N 1
ATOM 2302 C CA . PHE A 1 293 ? 7.648 -11.359 15.43 1 68.12 293 PHE A CA 1
ATOM 2303 C C . PHE A 1 293 ? 7.875 -9.867 15.234 1 68.12 293 PHE A C 1
ATOM 2305 O O . PHE A 1 293 ? 7.496 -9.055 16.094 1 68.12 293 PHE A O 1
ATOM 2312 N N . VAL A 1 294 ? 8.43 -9.5 14.18 1 71.94 294 VAL A N 1
ATOM 2313 C CA . VAL A 1 294 ? 8.859 -8.117 13.984 1 71.94 294 VAL A CA 1
ATOM 2314 C C . VAL A 1 294 ? 7.645 -7.191 14 1 71.94 294 VAL A C 1
ATOM 2316 O O . VAL A 1 294 ? 7.605 -6.215 14.758 1 71.94 294 VAL A O 1
ATOM 2319 N N . PRO A 1 295 ? 6.598 -7.484 13.25 1 70.31 295 PRO A N 1
ATOM 2320 C CA . PRO A 1 295 ? 5.426 -6.605 13.297 1 70.31 295 PRO A CA 1
ATOM 2321 C C . PRO A 1 295 ? 4.75 -6.602 14.672 1 70.31 295 PRO A C 1
ATOM 2323 O O . PRO A 1 295 ? 4.172 -5.59 15.07 1 70.31 295 PRO A O 1
ATOM 2326 N N . LEU A 1 296 ? 4.844 -7.68 15.312 1 69.75 296 LEU A N 1
ATOM 2327 C CA . LEU A 1 296 ? 4.281 -7.754 16.656 1 69.75 296 LEU A CA 1
ATOM 2328 C C . LEU A 1 296 ? 5.02 -6.816 17.609 1 69.75 296 LEU A C 1
ATOM 2330 O O . LEU A 1 296 ? 4.395 -6.074 18.359 1 69.75 296 LEU A O 1
ATOM 2334 N N . LEU A 1 297 ? 6.297 -6.848 17.484 1 69.62 297 LEU A N 1
ATOM 2335 C CA . LEU A 1 297 ? 7.117 -5.988 18.344 1 69.62 297 LEU A CA 1
ATOM 2336 C C . LEU A 1 297 ? 6.902 -4.52 18 1 69.62 297 LEU A C 1
ATOM 2338 O O . LEU A 1 297 ? 6.859 -3.668 18.891 1 69.62 297 LEU A O 1
ATOM 2342 N N . GLN A 1 298 ? 6.723 -4.277 16.766 1 72.06 298 GLN A N 1
ATOM 2343 C CA . GLN A 1 298 ? 6.52 -2.904 16.312 1 72.06 298 GLN A CA 1
ATOM 2344 C C . GLN A 1 298 ? 5.203 -2.338 16.828 1 72.06 298 GLN A C 1
ATOM 2346 O O . GLN A 1 298 ? 5.082 -1.131 17.047 1 72.06 298 GLN A O 1
ATOM 2351 N N . ARG A 1 299 ? 4.32 -3.199 17.016 1 69.94 299 ARG A N 1
ATOM 2352 C CA . ARG A 1 299 ? 3.012 -2.762 17.5 1 69.94 299 ARG A CA 1
ATOM 2353 C C . ARG A 1 299 ? 3.008 -2.582 19.016 1 69.94 299 ARG A C 1
ATOM 2355 O O . ARG A 1 299 ? 2.373 -1.66 19.531 1 69.94 299 ARG A O 1
ATOM 2362 N N . ILE A 1 300 ? 3.764 -3.324 19.656 1 69.44 300 ILE A N 1
ATOM 2363 C CA . ILE A 1 300 ? 3.652 -3.377 21.109 1 69.44 300 ILE A CA 1
ATOM 2364 C C . ILE A 1 300 ? 4.672 -2.428 21.734 1 69.44 300 ILE A C 1
ATOM 2366 O O . ILE A 1 300 ? 4.375 -1.763 22.734 1 69.44 300 ILE A O 1
ATOM 2370 N N . LEU A 1 301 ? 5.816 -2.191 21.125 1 70.88 301 LEU A N 1
ATOM 2371 C CA . LEU A 1 301 ? 6.902 -1.427 21.734 1 70.88 301 LEU A CA 1
ATOM 2372 C C . LEU A 1 301 ? 6.715 0.067 21.5 1 70.88 301 LEU A C 1
ATOM 2374 O O . LEU A 1 301 ? 6.277 0.476 20.422 1 70.88 301 LEU A O 1
ATOM 2378 N N . PRO A 1 302 ? 6.992 0.848 22.484 1 72.25 302 PRO A N 1
ATOM 2379 C CA . PRO A 1 302 ? 6.98 2.297 22.281 1 72.25 302 PRO A CA 1
ATOM 2380 C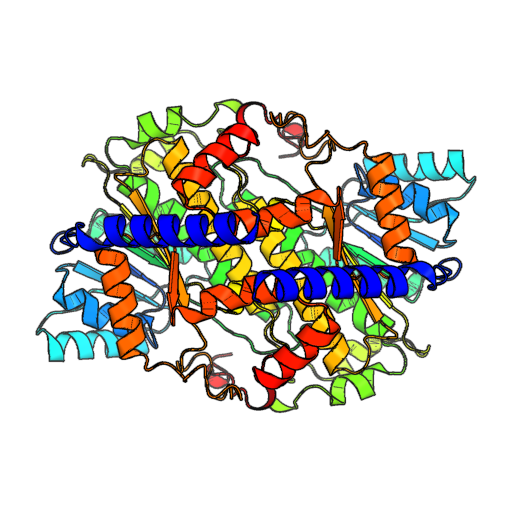 C . PRO A 1 302 ? 7.957 2.738 21.188 1 72.25 302 PRO A C 1
ATOM 2382 O O . PRO A 1 302 ? 8.977 2.082 20.969 1 72.25 302 PRO A O 1
ATOM 2385 N N . PHE A 1 303 ? 7.594 3.801 20.609 1 71.94 303 PHE A N 1
ATOM 2386 C CA . PHE A 1 303 ? 8.367 4.277 19.469 1 71.94 303 PHE A CA 1
ATOM 2387 C C . PHE A 1 303 ? 9.82 4.523 19.859 1 71.94 303 PHE A C 1
ATOM 2389 O O . PHE A 1 303 ? 10.734 4.277 19.062 1 71.94 303 PHE A O 1
ATOM 2396 N N . SER A 1 304 ? 10.023 4.957 21.047 1 71.06 304 SER A N 1
ATOM 2397 C CA . SER A 1 304 ? 11.383 5.223 21.516 1 71.06 304 SER A CA 1
ATOM 2398 C C . SER A 1 304 ? 12.227 3.951 21.516 1 71.06 304 SER A C 1
ATOM 2400 O O . SER A 1 304 ? 13.414 3.988 21.203 1 71.06 304 SER A O 1
ATOM 2402 N N . ILE A 1 305 ? 11.578 2.852 21.844 1 70.69 305 ILE A N 1
ATOM 2403 C CA . ILE A 1 305 ? 12.273 1.569 21.844 1 70.69 305 ILE A CA 1
ATOM 2404 C C . ILE A 1 305 ? 12.438 1.072 20.406 1 70.69 305 ILE A C 1
ATOM 2406 O O . ILE A 1 305 ? 13.469 0.488 20.047 1 70.69 305 ILE A O 1
ATOM 2410 N N . LEU A 1 306 ? 11.43 1.455 19.672 1 74.56 306 LEU A N 1
ATOM 2411 C CA . LEU A 1 306 ? 11.484 1.037 18.281 1 74.56 306 LEU A CA 1
ATOM 2412 C C . LEU A 1 306 ? 12.633 1.718 17.547 1 74.56 306 LEU A C 1
ATOM 2414 O O . LEU A 1 306 ? 13.281 1.105 16.703 1 74.56 306 LEU A O 1
ATOM 2418 N N . ILE A 1 307 ? 12.844 2.916 17.875 1 72 307 ILE A N 1
ATOM 2419 C CA . ILE A 1 307 ? 13.945 3.643 17.234 1 72 307 ILE A CA 1
ATOM 2420 C C . ILE A 1 307 ? 15.258 2.916 17.5 1 72 307 ILE A C 1
ATOM 2422 O O . ILE A 1 307 ? 16.094 2.783 16.609 1 72 307 ILE A O 1
ATOM 2426 N N . ILE A 1 308 ? 15.398 2.439 18.688 1 70.06 308 ILE A N 1
ATOM 2427 C CA . ILE A 1 308 ? 16.609 1.707 19.062 1 70.06 308 ILE A CA 1
ATOM 2428 C C . ILE A 1 308 ? 16.703 0.426 18.234 1 70.06 308 ILE A C 1
ATOM 2430 O O . ILE A 1 308 ? 17.766 0.1 17.703 1 70.06 308 ILE A O 1
ATOM 2434 N N . LEU A 1 309 ? 15.578 -0.16 18.109 1 69.25 309 LEU A N 1
ATOM 2435 C CA . LEU A 1 309 ? 15.547 -1.396 17.328 1 69.25 309 LEU A CA 1
ATOM 2436 C C . LEU A 1 309 ? 15.852 -1.12 15.859 1 69.25 309 LEU A C 1
ATOM 2438 O O . LEU A 1 309 ? 16.531 -1.909 15.203 1 69.25 309 LEU A O 1
ATOM 2442 N N . TYR A 1 310 ? 15.352 -0.017 15.43 1 69.94 310 TYR A N 1
ATOM 2443 C CA . TYR A 1 310 ? 15.609 0.35 14.039 1 69.94 310 TYR A CA 1
ATOM 2444 C C . TYR A 1 310 ? 17.078 0.68 13.828 1 69.94 310 TYR A C 1
ATOM 2446 O O . TYR A 1 310 ? 17.641 0.37 12.773 1 69.94 310 TYR A O 1
ATOM 2454 N N . LYS A 1 311 ? 17.609 1.264 14.758 1 68.75 311 LYS A N 1
ATOM 2455 C CA . LYS A 1 311 ? 19.031 1.566 14.68 1 68.75 311 LYS A CA 1
ATOM 2456 C C . LYS A 1 311 ? 19.875 0.288 14.672 1 68.75 311 LYS A C 1
ATOM 2458 O O . LYS A 1 311 ? 20.812 0.157 13.883 1 68.75 311 LYS A O 1
ATOM 2463 N N . ILE A 1 312 ? 19.438 -0.692 15.484 1 66.06 312 ILE A N 1
ATOM 2464 C CA . ILE A 1 312 ? 20.172 -1.947 15.602 1 66.06 312 ILE A CA 1
ATOM 2465 C C . ILE A 1 312 ? 19.953 -2.789 14.344 1 66.06 312 ILE A C 1
ATOM 2467 O O . ILE A 1 312 ? 20.891 -3.426 13.852 1 66.06 312 ILE A O 1
ATOM 2471 N N . SER A 1 313 ? 18.734 -2.742 13.844 1 63.84 313 SER A N 1
ATOM 2472 C CA . SER A 1 313 ? 18.391 -3.574 12.695 1 63.84 313 SER A CA 1
ATOM 2473 C C . SER A 1 313 ? 18.906 -2.975 11.398 1 63.84 313 SER A C 1
ATOM 2475 O O . SER A 1 313 ? 19 -3.664 10.375 1 63.84 313 SER A O 1
ATOM 2477 N N . GLY A 1 314 ? 19.359 -1.716 11.359 1 62 314 GLY A N 1
ATOM 2478 C CA . GLY A 1 314 ? 19.828 -1.049 10.148 1 62 314 GLY A CA 1
ATOM 2479 C C . GLY A 1 314 ? 18.719 -0.306 9.422 1 62 314 GLY A C 1
ATOM 2480 O O . GLY A 1 314 ? 18.969 0.357 8.414 1 62 314 GLY A O 1
ATOM 2481 N N . ALA A 1 315 ? 17.562 -0.398 9.984 1 62.94 315 ALA A N 1
ATOM 2482 C CA . ALA A 1 315 ? 16.422 0.272 9.344 1 62.94 315 ALA A CA 1
ATOM 2483 C C . ALA A 1 315 ? 16.562 1.789 9.438 1 62.94 315 ALA A C 1
ATOM 2485 O O . ALA A 1 315 ? 15.984 2.521 8.633 1 62.94 315 ALA A O 1
ATOM 2486 N N . PHE A 1 316 ? 17.391 2.143 10.422 1 59.5 316 PHE A N 1
ATOM 2487 C CA . PHE A 1 316 ? 17.609 3.568 10.633 1 59.5 316 PHE A CA 1
ATOM 2488 C C . PHE A 1 316 ? 18.688 4.094 9.688 1 59.5 316 PHE A C 1
ATOM 2490 O O . PHE A 1 316 ? 18.531 5.176 9.109 1 59.5 316 PHE A O 1
ATOM 2497 N N . ASP A 1 317 ? 19.609 3.291 9.43 1 62.41 317 ASP A N 1
ATOM 2498 C CA . ASP A 1 317 ? 20.75 3.797 8.68 1 62.41 317 ASP A CA 1
ATOM 2499 C C . ASP A 1 317 ? 21.25 2.758 7.684 1 62.41 317 ASP A C 1
ATOM 2501 O O . ASP A 1 317 ? 22.328 2.922 7.098 1 62.41 317 ASP A O 1
ATOM 2505 N N . GLY A 1 318 ? 20.469 1.712 7.57 1 56.16 318 GLY A N 1
ATOM 2506 C CA . GLY A 1 318 ? 20.938 0.611 6.738 1 56.16 318 GLY A CA 1
ATOM 2507 C C . GLY A 1 318 ? 21.094 0.994 5.281 1 56.16 318 GLY A C 1
ATOM 2508 O O . GLY A 1 318 ? 21.875 0.37 4.555 1 56.16 318 GLY A O 1
ATOM 2509 N N . MET A 1 319 ? 20.484 2.037 4.957 1 58.31 319 MET A N 1
ATOM 2510 C CA . MET A 1 319 ? 20.531 2.43 3.551 1 58.31 319 MET A CA 1
ATOM 2511 C C . MET A 1 319 ? 21.766 3.287 3.271 1 58.31 319 MET A C 1
ATOM 2513 O O . MET A 1 319 ? 22.031 3.641 2.121 1 58.31 319 MET A O 1
ATOM 2517 N N . ASN A 1 320 ? 22.469 3.539 4.297 1 60.44 320 ASN A N 1
ATOM 2518 C CA . ASN A 1 320 ? 23.641 4.398 4.125 1 60.44 320 ASN A CA 1
ATOM 2519 C C . ASN A 1 320 ? 24.656 3.773 3.178 1 60.44 320 ASN A C 1
ATOM 2521 O O . ASN A 1 320 ? 25.438 4.484 2.541 1 60.44 320 ASN A O 1
ATOM 2525 N N . THR A 1 321 ? 24.609 2.422 3 1 53 321 THR A N 1
ATOM 2526 C CA . THR A 1 321 ? 25.562 1.748 2.137 1 53 321 THR A CA 1
ATOM 2527 C C . THR A 1 321 ? 24.875 1.14 0.921 1 53 321 THR A C 1
ATOM 2529 O O . THR A 1 321 ? 25.453 0.317 0.213 1 53 321 THR A O 1
ATOM 2532 N N . PHE A 1 322 ? 23.672 1.593 0.723 1 53.94 322 PHE A N 1
ATOM 2533 C CA . PHE A 1 322 ? 22.859 1.051 -0.359 1 53.94 322 PHE A CA 1
ATOM 2534 C C . PHE A 1 322 ? 23.391 1.512 -1.714 1 53.94 322 PHE A C 1
ATOM 2536 O O . PHE A 1 322 ? 23.75 2.678 -1.88 1 53.94 322 PHE A O 1
ATOM 2543 N N . LYS A 1 323 ? 23.797 0.507 -2.592 1 51.28 323 LYS A N 1
ATOM 2544 C CA . LYS A 1 323 ? 24.125 0.789 -3.986 1 51.28 323 LYS A CA 1
ATOM 2545 C C . LYS A 1 323 ? 22.969 0.425 -4.914 1 51.28 323 LYS A C 1
ATOM 2547 O O . LYS A 1 323 ? 22.453 -0.691 -4.859 1 51.28 323 LYS A O 1
ATOM 2552 N N . ARG A 1 324 ? 22.266 1.441 -5.484 1 50.31 324 ARG A N 1
ATOM 2553 C CA . ARG A 1 324 ? 21.141 1.231 -6.371 1 50.31 324 ARG A CA 1
ATOM 2554 C C . ARG A 1 324 ? 21.469 0.206 -7.453 1 50.31 324 ARG A C 1
ATOM 2556 O O . ARG A 1 324 ? 22.5 0.3 -8.109 1 50.31 324 ARG A O 1
ATOM 2563 N N . ALA A 1 325 ? 20.891 -0.793 -7.324 1 43.38 325 ALA A N 1
ATOM 2564 C CA . ALA A 1 325 ? 21.156 -1.753 -8.391 1 43.38 325 ALA A CA 1
ATOM 2565 C C . ALA A 1 325 ? 21.047 -1.098 -9.766 1 43.38 325 ALA A C 1
ATOM 2567 O O . ALA A 1 325 ? 21.812 -1.413 -10.68 1 43.38 325 ALA A O 1
ATOM 2568 N N . ASN A 1 326 ? 19.875 -0.469 -10.141 1 37.88 326 ASN A N 1
ATOM 2569 C CA . ASN A 1 326 ? 19.641 -0.05 -11.516 1 37.88 326 ASN A CA 1
ATOM 2570 C C . ASN A 1 326 ? 20.266 1.312 -11.805 1 37.88 326 ASN A C 1
ATOM 2572 O O . ASN A 1 326 ? 19.781 2.053 -12.664 1 37.88 326 ASN A O 1
ATOM 2576 N N . LYS A 1 327 ? 21.156 1.883 -11.07 1 40.28 327 LYS A N 1
ATOM 2577 C CA . LYS A 1 327 ? 21.781 3.15 -11.445 1 40.28 327 LYS A CA 1
ATOM 2578 C C . LYS A 1 327 ? 22.078 3.197 -12.938 1 40.28 327 LYS A C 1
ATOM 2580 O O . LYS A 1 327 ? 21.969 4.254 -13.57 1 40.28 327 LYS A O 1
ATOM 2585 N N . ASN A 1 328 ? 22.531 2.201 -13.352 1 34.28 328 ASN A N 1
ATOM 2586 C CA . ASN A 1 328 ? 22.875 2.199 -14.766 1 34.28 328 ASN A CA 1
ATOM 2587 C C . ASN A 1 328 ? 21.641 2.029 -15.648 1 34.28 328 ASN A C 1
ATOM 2589 O O . ASN A 1 328 ? 21.734 2.053 -16.875 1 34.28 328 ASN A O 1
ATOM 2593 N N . ARG A 1 329 ? 20.484 1.674 -15.125 1 36.56 329 ARG A N 1
ATOM 2594 C CA . ARG A 1 329 ? 19.312 1.501 -15.984 1 36.56 329 ARG A CA 1
ATOM 2595 C C . ARG A 1 329 ? 18.297 2.619 -15.773 1 36.56 329 ARG A C 1
ATOM 2597 O O . ARG A 1 329 ? 17.141 2.496 -16.172 1 36.56 329 ARG A O 1
ATOM 2604 N N . ASP A 1 330 ? 18.469 3.574 -14.93 1 31.8 330 ASP A N 1
ATOM 2605 C CA . ASP A 1 330 ? 17.672 4.797 -14.852 1 31.8 330 ASP A CA 1
ATOM 2606 C C . ASP A 1 330 ? 17.766 5.59 -16.156 1 31.8 330 ASP A C 1
ATOM 2608 O O . ASP A 1 330 ? 18.828 5.652 -16.781 1 31.8 330 ASP A O 1
ATOM 2612 N N . MET B 1 1 ? 6.75 -16.109 35.625 1 40.66 1 MET B N 1
ATOM 2613 C CA . MET B 1 1 ? 7.816 -15.172 35.281 1 40.66 1 MET B CA 1
ATOM 2614 C C . MET B 1 1 ? 7.484 -14.406 34.031 1 40.66 1 MET B C 1
ATOM 2616 O O . MET B 1 1 ? 7.598 -13.18 33.969 1 40.66 1 MET B O 1
ATOM 2620 N N . TRP B 1 2 ? 6.945 -15.023 33.031 1 45 2 TRP B N 1
ATOM 2621 C CA . TRP B 1 2 ? 6.645 -14.367 31.766 1 45 2 TRP B CA 1
ATOM 2622 C C . TRP B 1 2 ? 5.41 -13.477 31.891 1 45 2 TRP B C 1
ATOM 2624 O O . TRP B 1 2 ? 5.375 -12.367 31.344 1 45 2 TRP B O 1
ATOM 2634 N N . LEU B 1 3 ? 4.484 -13.82 32.719 1 43.78 3 LEU B N 1
ATOM 2635 C CA . LEU B 1 3 ? 3.275 -13.039 32.938 1 43.78 3 LEU B CA 1
ATOM 2636 C C . LEU B 1 3 ? 3.604 -11.742 33.688 1 43.78 3 LEU B C 1
ATOM 2638 O O . LEU B 1 3 ? 3.012 -10.695 33.375 1 43.78 3 LEU B O 1
ATOM 2642 N N . THR B 1 4 ? 4.402 -11.875 34.594 1 49.53 4 THR B N 1
ATOM 2643 C CA . THR B 1 4 ? 4.844 -10.695 35.312 1 49.53 4 THR B CA 1
ATOM 2644 C C . THR B 1 4 ? 5.574 -9.727 34.406 1 49.53 4 THR B C 1
ATOM 2646 O O . THR B 1 4 ? 5.41 -8.508 34.5 1 49.53 4 THR B O 1
ATOM 2649 N N . LEU B 1 5 ? 6.242 -10.273 33.469 1 46.72 5 LEU B N 1
ATOM 2650 C CA . LEU B 1 5 ? 6.992 -9.422 32.562 1 46.72 5 LEU B CA 1
ATOM 2651 C C . LEU B 1 5 ? 6.059 -8.734 31.547 1 46.72 5 LEU B C 1
ATOM 2653 O O . LEU B 1 5 ? 6.238 -7.559 31.234 1 46.72 5 LEU B O 1
ATOM 2657 N N . ILE B 1 6 ? 5.098 -9.477 31.25 1 49.5 6 ILE B N 1
ATOM 2658 C CA . ILE B 1 6 ? 4.121 -8.883 30.344 1 49.5 6 ILE B CA 1
ATOM 2659 C C . ILE B 1 6 ? 3.316 -7.812 31.094 1 49.5 6 ILE B C 1
ATOM 2661 O O . ILE B 1 6 ? 3.09 -6.719 30.562 1 49.5 6 ILE B O 1
ATOM 2665 N N . SER B 1 7 ? 2.963 -8.141 32.281 1 50.03 7 SER B N 1
ATOM 2666 C CA . SER B 1 7 ? 2.234 -7.164 33.094 1 50.03 7 SER B CA 1
ATOM 2667 C C . SER B 1 7 ? 3.078 -5.926 33.375 1 50.03 7 SER B C 1
ATOM 2669 O O . SER B 1 7 ? 2.572 -4.801 33.312 1 50.03 7 SER B O 1
ATOM 2671 N N . LEU B 1 8 ? 4.25 -6.137 33.625 1 51.97 8 LEU B N 1
ATOM 2672 C CA . LEU B 1 8 ? 5.156 -5.012 33.844 1 51.97 8 LEU B CA 1
ATOM 2673 C C . LEU B 1 8 ? 5.359 -4.227 32.562 1 51.97 8 LEU B C 1
ATOM 2675 O O . LEU B 1 8 ? 5.387 -2.992 32.594 1 51.97 8 LEU B O 1
ATOM 2679 N N . ALA B 1 9 ? 5.457 -4.977 31.578 1 53.19 9 ALA B N 1
ATOM 2680 C CA . ALA B 1 9 ? 5.613 -4.297 30.281 1 53.19 9 ALA B CA 1
ATOM 2681 C C . ALA B 1 9 ? 4.371 -3.486 29.938 1 53.19 9 ALA B C 1
ATOM 2683 O O . ALA B 1 9 ? 4.473 -2.35 29.469 1 53.19 9 ALA B O 1
ATOM 2684 N N . VAL B 1 10 ? 3.297 -4.062 30.266 1 55.72 10 VAL B N 1
ATOM 2685 C CA . VAL B 1 10 ? 2.049 -3.344 30.031 1 55.72 10 VAL B CA 1
ATOM 2686 C C . VAL B 1 10 ? 1.947 -2.156 30.984 1 55.72 10 VAL B C 1
ATOM 2688 O O . VAL B 1 10 ? 1.56 -1.058 30.578 1 55.72 10 VAL B O 1
ATOM 2691 N N . SER B 1 11 ? 2.283 -2.422 32.156 1 53.56 11 SER B N 1
ATOM 2692 C CA . SER B 1 11 ? 2.225 -1.344 33.156 1 53.56 11 SER B CA 1
ATOM 2693 C C . SER B 1 11 ? 3.189 -0.219 32.781 1 53.56 11 SER B C 1
ATOM 2695 O O . SER B 1 11 ? 2.848 0.96 32.906 1 53.56 11 SER B O 1
ATOM 2697 N N . VAL B 1 12 ? 4.383 -0.513 32.438 1 53.47 12 VAL B N 1
ATOM 2698 C CA . VAL B 1 12 ? 5.355 0.496 32.031 1 53.47 12 VAL B CA 1
ATOM 2699 C C . VAL B 1 12 ? 4.863 1.214 30.766 1 53.47 12 VAL B C 1
ATOM 2701 O O . VAL B 1 12 ? 4.996 2.436 30.656 1 53.47 12 VAL B O 1
ATOM 2704 N N . CYS B 1 13 ? 4.309 0.449 29.922 1 53.84 13 CY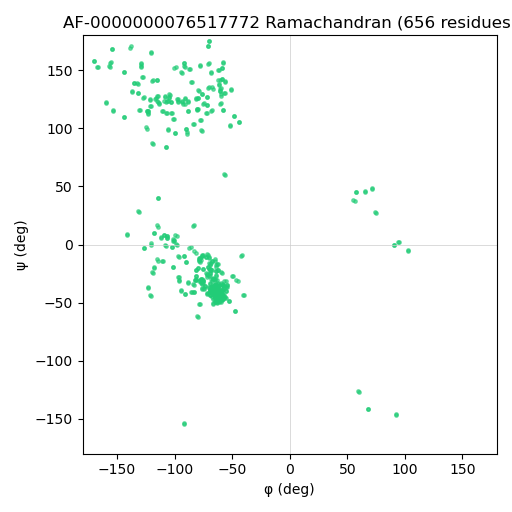S B N 1
ATOM 2705 C CA . CYS B 1 13 ? 3.729 1.065 28.734 1 53.84 13 CYS B CA 1
ATOM 2706 C C . CYS B 1 13 ? 2.586 2.002 29.109 1 53.84 13 CYS B C 1
ATOM 2708 O O . CYS B 1 13 ? 2.479 3.104 28.578 1 53.84 13 CYS B O 1
ATOM 2710 N N . VAL B 1 14 ? 1.775 1.541 30.062 1 54 14 VAL B N 1
ATOM 2711 C CA . VAL B 1 14 ? 0.664 2.375 30.516 1 54 14 VAL B CA 1
ATOM 2712 C C . VAL B 1 14 ? 1.201 3.611 31.234 1 54 14 VAL B C 1
ATOM 2714 O O . VAL B 1 14 ? 0.719 4.727 31 1 54 14 VAL B O 1
ATOM 2717 N N . ILE B 1 15 ? 2.115 3.443 32.094 1 53.88 15 ILE B N 1
ATOM 2718 C CA . ILE B 1 15 ? 2.691 4.578 32.812 1 53.88 15 ILE B CA 1
ATOM 2719 C C . ILE B 1 15 ? 3.381 5.516 31.812 1 53.88 15 ILE B C 1
ATOM 2721 O O . ILE B 1 15 ? 3.248 6.738 31.922 1 53.88 15 ILE B O 1
ATOM 2725 N N . PHE B 1 16 ? 4.117 5.008 30.906 1 52.56 16 PHE B N 1
ATOM 2726 C CA . PHE B 1 16 ? 4.773 5.82 29.891 1 52.56 16 PHE B CA 1
ATOM 2727 C C . PHE B 1 16 ? 3.746 6.57 29.047 1 52.56 16 PHE B C 1
ATOM 2729 O O . PHE B 1 16 ? 3.918 7.758 28.766 1 52.56 16 PHE B O 1
ATOM 2736 N N . LEU B 1 17 ? 2.723 5.859 28.703 1 53.47 17 LEU B N 1
ATOM 2737 C CA . LEU B 1 17 ? 1.64 6.523 27.984 1 53.47 17 LEU B CA 1
ATOM 2738 C C . LEU B 1 17 ? 0.992 7.598 28.844 1 53.47 17 LEU B C 1
ATOM 2740 O O . LEU B 1 17 ? 0.673 8.688 28.344 1 53.47 17 LEU B O 1
ATOM 2744 N N . ALA B 1 18 ? 0.75 7.23 30.062 1 53.31 18 ALA B N 1
ATOM 2745 C CA . ALA B 1 18 ? 0.192 8.219 30.984 1 53.31 18 ALA B CA 1
ATOM 2746 C C . ALA B 1 18 ? 1.115 9.43 31.125 1 53.31 18 ALA B C 1
ATOM 2748 O O . ALA B 1 18 ? 0.656 10.57 31.109 1 53.31 18 ALA B O 1
ATOM 2749 N N . TYR B 1 19 ? 2.322 9.211 31.312 1 51.19 19 TYR B N 1
ATOM 2750 C CA . TYR B 1 19 ? 3.264 10.312 31.469 1 51.19 19 TYR B CA 1
ATOM 2751 C C . TYR B 1 19 ? 3.318 11.156 30.188 1 51.19 19 TYR B C 1
ATOM 2753 O O . TYR B 1 19 ? 3.352 12.391 30.266 1 51.19 19 TYR B O 1
ATOM 2761 N N . LYS B 1 20 ? 3.461 10.57 29.062 1 52 20 LYS B N 1
ATOM 2762 C CA . LYS B 1 20 ? 3.535 11.273 27.781 1 52 20 LYS B CA 1
ATOM 2763 C C . LYS B 1 20 ? 2.293 12.125 27.547 1 52 20 LYS B C 1
ATOM 2765 O O . LYS B 1 20 ? 2.387 13.234 27.016 1 52 20 LYS B O 1
ATOM 2770 N N . TYR B 1 21 ? 1.106 11.625 27.938 1 52.28 21 TYR B N 1
ATOM 2771 C CA . TYR B 1 21 ? -0.137 12.336 27.656 1 52.28 21 TYR B CA 1
ATOM 2772 C C . TYR B 1 21 ? -0.463 13.32 28.781 1 52.28 21 TYR B C 1
ATOM 2774 O O . TYR B 1 21 ? -1.143 14.328 28.547 1 52.28 21 TYR B O 1
ATOM 2782 N N . LEU B 1 22 ? -0.157 13.078 29.969 1 55.44 22 LEU B N 1
ATOM 2783 C CA . LEU B 1 22 ? -0.644 13.93 31.047 1 55.44 22 LEU B CA 1
ATOM 2784 C C . LEU B 1 22 ? 0.058 15.281 31.031 1 55.44 22 LEU B C 1
ATOM 2786 O O . LEU B 1 22 ? -0.521 16.297 31.438 1 55.44 22 LEU B O 1
ATOM 2790 N N . GLY B 1 23 ? 1.244 15.414 30.516 1 60.16 23 GLY B N 1
ATOM 2791 C CA . GLY B 1 23 ? 1.854 16.719 30.75 1 60.16 23 GLY B CA 1
ATOM 2792 C C . GLY B 1 23 ? 2.004 17.531 29.484 1 60.16 23 GLY B C 1
ATOM 2793 O O . GLY B 1 23 ? 2.551 18.641 29.531 1 60.16 23 GLY B O 1
ATOM 2794 N N . LYS B 1 24 ? 1.504 17.109 28.328 1 71.38 24 LYS B N 1
ATOM 2795 C CA . LYS B 1 24 ? 1.817 17.875 27.125 1 71.38 24 LYS B CA 1
ATOM 2796 C C . LYS B 1 24 ? 0.735 18.906 26.844 1 71.38 24 LYS B C 1
ATOM 2798 O O . LYS B 1 24 ? -0.457 18.625 26.969 1 71.38 24 LYS B O 1
ATOM 2803 N N . LYS B 1 25 ? 1.13 20.188 26.766 1 85 25 LYS B N 1
ATOM 2804 C CA . LYS B 1 25 ? 0.229 21.266 26.344 1 85 25 LYS B CA 1
ATOM 2805 C C . LYS B 1 25 ? -0.1 21.156 24.859 1 85 25 LYS B C 1
ATOM 2807 O O . LYS B 1 25 ? 0.769 20.844 24.047 1 85 25 LYS B O 1
ATOM 2812 N N . PRO B 1 26 ? -1.372 21.328 24.484 1 91.5 26 PRO B N 1
ATOM 2813 C CA . PRO B 1 26 ? -1.744 21.281 23.062 1 91.5 26 PRO B CA 1
ATOM 2814 C C . PRO B 1 26 ? -1.079 22.375 22.234 1 91.5 26 PRO B C 1
ATOM 2816 O O . PRO B 1 26 ? -0.885 23.484 22.734 1 91.5 26 PRO B O 1
ATOM 2819 N N . ALA B 1 27 ? -0.678 22.078 21.047 1 92.69 27 ALA B N 1
ATOM 2820 C CA . ALA B 1 27 ? -0.061 23.047 20.141 1 92.69 27 ALA B CA 1
ATOM 2821 C C . ALA B 1 27 ? -1.021 24.188 19.828 1 92.69 27 ALA B C 1
ATOM 2823 O O . ALA B 1 27 ? -2.223 23.969 19.656 1 92.69 27 ALA B O 1
ATOM 2824 N N . ASP B 1 28 ? -0.54 25.391 19.812 1 94.69 28 ASP B N 1
ATOM 2825 C CA . ASP B 1 28 ? -1.283 26.547 19.344 1 94.69 28 ASP B CA 1
ATOM 2826 C C . ASP B 1 28 ? -1.261 26.625 17.812 1 94.69 28 ASP B C 1
ATOM 2828 O O . ASP B 1 28 ? -0.21 26.875 17.219 1 94.69 28 ASP B O 1
ATOM 2832 N N . LEU B 1 29 ? -2.432 26.516 17.188 1 96.25 29 LEU B N 1
ATOM 2833 C CA . LEU B 1 29 ? -2.525 26.453 15.727 1 96.25 29 LEU B CA 1
ATOM 2834 C C . LEU B 1 29 ? -2.936 27.797 15.141 1 96.25 29 LEU B C 1
ATOM 2836 O O . LEU B 1 29 ? -3.111 27.922 13.93 1 96.25 29 LEU B O 1
ATOM 2840 N N . SER B 1 30 ? -3.047 28.797 15.953 1 95.88 30 SER B N 1
ATOM 2841 C CA . SER B 1 30 ? -3.65 30.078 15.562 1 95.88 30 SER B CA 1
ATOM 2842 C C . SER B 1 30 ? -2.918 30.688 14.375 1 95.88 30 SER B C 1
ATOM 2844 O O . SER B 1 30 ? -3.545 31.281 13.492 1 95.88 30 SER B O 1
ATOM 2846 N N . ASN B 1 31 ? -1.604 30.5 14.305 1 95.25 31 ASN B N 1
ATOM 2847 C CA . ASN B 1 31 ? -0.818 31.156 13.266 1 95.25 31 ASN B CA 1
ATOM 2848 C C . ASN B 1 31 ? -0.374 30.172 12.188 1 95.25 31 ASN B C 1
ATOM 2850 O O . ASN B 1 31 ? 0.441 30.516 11.328 1 95.25 31 ASN B O 1
ATOM 2854 N N . ASP B 1 32 ? -0.848 28.984 12.234 1 97.06 32 ASP B N 1
ATOM 2855 C CA . ASP B 1 32 ? -0.533 27.984 11.219 1 97.06 32 ASP B CA 1
ATOM 2856 C C . ASP B 1 32 ? -1.341 28.203 9.945 1 97.06 32 ASP B C 1
ATOM 2858 O O . ASP B 1 32 ? -2.336 28.938 9.961 1 97.06 32 ASP B O 1
ATOM 2862 N N . VAL B 1 33 ? -0.849 27.781 8.891 1 98.25 33 VAL B N 1
ATOM 2863 C CA . VAL B 1 33 ? -1.616 27.594 7.664 1 98.25 33 VAL B CA 1
ATOM 2864 C C . VAL B 1 33 ? -1.921 26.094 7.48 1 98.25 33 VAL B C 1
ATOM 2866 O O . VAL B 1 33 ? -1.012 25.297 7.262 1 98.25 33 VAL B O 1
ATOM 2869 N N . ILE B 1 34 ? -3.215 25.734 7.578 1 98.62 34 ILE B N 1
ATOM 2870 C CA . ILE B 1 34 ? -3.637 24.328 7.523 1 98.62 34 ILE B CA 1
ATOM 2871 C C . ILE B 1 34 ? -4.234 24.031 6.152 1 98.62 34 ILE B C 1
ATOM 2873 O O . ILE B 1 34 ? -5.113 24.75 5.676 1 98.62 34 ILE B O 1
ATOM 2877 N N . LEU B 1 35 ? -3.682 23.078 5.484 1 98.81 35 LEU B N 1
ATOM 2878 C CA . LEU B 1 35 ? -4.211 22.578 4.215 1 98.81 35 LEU B CA 1
ATOM 2879 C C . LEU B 1 35 ? -4.875 21.219 4.395 1 98.81 35 LEU B C 1
ATOM 2881 O O . LEU B 1 35 ? -4.258 20.297 4.922 1 98.81 35 LEU B O 1
ATOM 2885 N N . ILE B 1 36 ? -6.168 21.094 4.012 1 98.56 36 ILE B N 1
ATOM 2886 C CA . ILE B 1 36 ? -6.918 19.844 4.145 1 98.56 36 ILE B CA 1
ATOM 2887 C C . ILE B 1 36 ? -7.414 19.391 2.775 1 98.56 36 ILE B C 1
ATOM 2889 O O . ILE B 1 36 ? -8.086 20.156 2.068 1 98.56 36 ILE B O 1
ATOM 2893 N N . THR B 1 37 ? -7.098 18.203 2.385 1 98.31 37 THR B N 1
ATOM 2894 C CA . THR B 1 37 ? -7.613 17.641 1.139 1 98.31 37 THR B CA 1
ATOM 2895 C C . THR B 1 37 ? -8.906 16.875 1.385 1 98.31 37 THR B C 1
ATOM 2897 O O . THR B 1 37 ? -9.109 16.328 2.471 1 98.31 37 THR B O 1
ATOM 2900 N N . GLY B 1 38 ? -9.766 16.781 0.366 1 96.69 38 GLY B N 1
ATOM 2901 C CA . GLY B 1 38 ? -11.039 16.094 0.506 1 96.69 38 GLY B CA 1
ATOM 2902 C C . GLY B 1 38 ? -11.984 16.766 1.481 1 96.69 38 GLY B C 1
ATOM 2903 O O . GLY B 1 38 ? -12.57 16.109 2.342 1 96.69 38 GLY B O 1
ATOM 2904 N N . ALA B 1 39 ? -12.109 18.062 1.387 1 96.69 39 ALA B N 1
ATOM 2905 C CA . ALA B 1 39 ? -12.789 18.844 2.424 1 96.69 39 ALA B CA 1
ATOM 2906 C C . ALA B 1 39 ? -14.234 19.141 2.023 1 96.69 39 ALA B C 1
ATOM 2908 O O . ALA B 1 39 ? -14.922 19.906 2.701 1 96.69 39 ALA B O 1
ATOM 2909 N N . ALA B 1 40 ? -14.703 18.547 0.923 1 94.69 40 ALA B N 1
ATOM 2910 C CA . ALA B 1 40 ? -16.047 18.859 0.433 1 94.69 40 ALA B CA 1
ATOM 2911 C C . ALA B 1 40 ? -17.094 18.062 1.195 1 94.69 40 ALA B C 1
ATOM 2913 O O . ALA B 1 40 ? -18.281 18.422 1.196 1 94.69 40 ALA B O 1
ATOM 2914 N N . ASN B 1 41 ? -16.719 16.969 1.807 1 88.25 41 ASN B N 1
ATOM 2915 C CA . ASN B 1 41 ? -17.688 16.125 2.494 1 88.25 41 ASN B CA 1
ATOM 2916 C C . ASN B 1 41 ? -17.031 15.312 3.609 1 88.25 41 ASN B C 1
ATOM 2918 O O . ASN B 1 41 ? -15.828 15.422 3.834 1 88.25 41 ASN B O 1
ATOM 2922 N N . GLY B 1 42 ? -17.859 14.727 4.414 1 87.44 42 GLY B N 1
ATOM 2923 C CA . GLY B 1 42 ? -17.391 13.727 5.367 1 87.44 42 GLY B CA 1
ATOM 2924 C C . GLY B 1 42 ? -16.516 14.305 6.461 1 87.44 42 GLY B C 1
ATOM 2925 O O . GLY B 1 42 ? -16.812 15.375 7.004 1 87.44 42 GLY B O 1
ATOM 2926 N N . ILE B 1 43 ? -15.531 13.547 6.785 1 89.06 43 ILE B N 1
ATOM 2927 C CA . ILE B 1 43 ? -14.617 13.906 7.863 1 89.06 43 ILE B CA 1
ATOM 2928 C C . ILE B 1 43 ? -13.836 15.164 7.48 1 89.06 43 ILE B C 1
ATOM 2930 O O . ILE B 1 43 ? -13.562 16.016 8.328 1 89.06 43 ILE B O 1
ATOM 2934 N N . GLY B 1 44 ? -13.508 15.281 6.156 1 94 44 GLY B N 1
ATOM 2935 C CA . GLY B 1 44 ? -12.781 16.453 5.691 1 94 44 GLY B CA 1
ATOM 2936 C C . GLY B 1 44 ? -13.523 17.75 5.938 1 94 44 GLY B C 1
ATOM 2937 O O . GLY B 1 44 ? -12.93 18.734 6.379 1 94 44 GLY B O 1
ATOM 2938 N N . ARG B 1 45 ? -14.797 17.719 5.656 1 94.5 45 ARG B N 1
ATOM 2939 C CA . ARG B 1 45 ? -15.625 18.906 5.914 1 94.5 45 ARG B CA 1
ATOM 2940 C C . ARG B 1 45 ? -15.672 19.219 7.406 1 94.5 45 ARG B C 1
ATOM 2942 O O . ARG B 1 45 ? -15.469 20.375 7.805 1 94.5 45 ARG B O 1
ATOM 2949 N N . LEU B 1 46 ? -15.875 18.234 8.211 1 93.62 46 LEU B N 1
ATOM 2950 C CA . LEU B 1 46 ? -16 18.422 9.656 1 93.62 46 LEU B CA 1
ATOM 2951 C C . LEU B 1 46 ? -14.703 18.953 10.25 1 93.62 46 LEU B C 1
ATOM 2953 O O . LEU B 1 46 ? -14.719 19.844 11.094 1 93.62 46 LEU B O 1
ATOM 2957 N N . LEU B 1 47 ? -13.594 18.406 9.781 1 95.5 47 LEU B N 1
ATOM 2958 C CA . LEU B 1 47 ? -12.297 18.891 10.242 1 95.5 47 LEU B CA 1
ATOM 2959 C C . LEU B 1 47 ? -12.086 20.344 9.875 1 95.5 47 LEU B C 1
ATOM 2961 O O . LEU B 1 47 ? -11.609 21.141 10.688 1 95.5 47 LEU B O 1
ATOM 2965 N N . THR B 1 48 ? -12.445 20.625 8.625 1 97.31 48 THR B N 1
ATOM 2966 C CA . THR B 1 48 ? -12.297 22 8.148 1 97.31 48 THR B CA 1
ATOM 2967 C C . THR B 1 48 ? -13.086 22.969 9.023 1 97.31 48 THR B C 1
ATOM 2969 O O . THR B 1 48 ? -12.562 24 9.461 1 97.31 48 THR B O 1
ATOM 2972 N N . ILE B 1 49 ? -14.297 22.625 9.344 1 96.38 49 ILE B N 1
ATOM 2973 C CA . ILE B 1 49 ? -15.18 23.469 10.148 1 96.38 49 ILE B CA 1
ATOM 2974 C C . ILE B 1 49 ? -14.602 23.625 11.555 1 96.38 49 ILE B C 1
ATOM 2976 O O . ILE B 1 49 ? -14.43 24.75 12.039 1 96.38 49 ILE B O 1
ATOM 2980 N N . LEU B 1 50 ? -14.234 22.562 12.18 1 95.38 50 LEU B N 1
ATOM 2981 C CA . LEU B 1 50 ? -13.789 22.578 13.57 1 95.38 50 LEU B CA 1
ATOM 2982 C C . LEU B 1 50 ? -12.43 23.266 13.695 1 95.38 50 LEU B C 1
ATOM 2984 O O . LEU B 1 50 ? -12.18 23.984 14.656 1 95.38 50 LEU B O 1
ATOM 2988 N N . LEU B 1 51 ? -11.57 23.047 12.719 1 96.44 51 LEU B N 1
ATOM 2989 C CA . LEU B 1 51 ? -10.234 23.641 12.766 1 96.44 51 LEU B CA 1
ATOM 2990 C C . LEU B 1 51 ? -10.305 25.141 12.578 1 96.44 51 LEU B C 1
ATOM 2992 O O . LEU B 1 51 ? -9.398 25.875 13.008 1 96.44 51 LEU B O 1
ATOM 2996 N N . SER B 1 52 ? -11.336 25.594 11.898 1 95.56 52 SER B N 1
ATOM 2997 C CA . SER B 1 52 ? -11.508 27.031 11.68 1 95.56 52 SER B CA 1
ATOM 2998 C C . SER B 1 52 ? -11.695 27.766 13 1 95.56 52 SER B C 1
ATOM 3000 O O . SER B 1 52 ? -11.516 28.984 13.062 1 95.56 52 SER B O 1
ATOM 3002 N N . GLU B 1 53 ? -12.008 27.031 14.039 1 92.31 53 GLU B N 1
ATOM 3003 C CA . GLU B 1 53 ? -12.094 27.609 15.383 1 92.31 53 GLU B CA 1
ATOM 3004 C C . GLU B 1 53 ? -10.703 27.844 15.969 1 92.31 53 GLU B C 1
ATOM 3006 O O . GLU B 1 53 ? -10.516 28.75 16.781 1 92.31 53 GLU B O 1
ATOM 3011 N N . TYR B 1 54 ? -9.742 27.047 15.586 1 91.5 54 TYR B N 1
ATOM 3012 C CA . TYR B 1 54 ? -8.43 27.031 16.219 1 91.5 54 TYR B CA 1
ATOM 3013 C C . TYR B 1 54 ? -7.41 27.797 15.367 1 91.5 54 TYR B C 1
ATOM 3015 O O . TYR B 1 54 ? -6.328 28.141 15.852 1 91.5 54 TYR B O 1
ATOM 3023 N N . CYS B 1 55 ? -7.723 27.984 14.094 1 93.94 55 CYS B N 1
ATOM 3024 C CA . CYS B 1 55 ? -6.73 28.484 13.148 1 93.94 55 CYS B CA 1
ATOM 3025 C C . CYS B 1 55 ? -7.328 29.562 12.258 1 93.94 55 CYS B C 1
ATOM 3027 O O . CYS B 1 55 ? -8.445 29.422 11.766 1 93.94 55 CYS B O 1
ATOM 3029 N N . HIS B 1 56 ? -6.562 30.578 12.023 1 92.56 56 HIS B N 1
ATOM 3030 C CA . HIS B 1 56 ? -7.027 31.719 11.227 1 92.56 56 HIS B CA 1
ATOM 3031 C C . HIS B 1 56 ? -7.023 31.391 9.734 1 92.56 56 HIS B C 1
ATOM 3033 O O . HIS B 1 56 ? -7.789 31.969 8.969 1 92.56 56 HIS B O 1
ATOM 3039 N N . THR B 1 57 ? -6.129 30.516 9.312 1 97.12 57 THR B N 1
ATOM 3040 C CA . THR B 1 57 ? -5.996 30.203 7.895 1 97.12 57 THR B CA 1
ATOM 3041 C C . THR B 1 57 ? -6.141 28.703 7.656 1 97.12 57 THR B C 1
ATOM 3043 O O . THR B 1 57 ? -5.188 27.938 7.852 1 97.12 57 THR B O 1
ATOM 3046 N N . VAL B 1 58 ? -7.305 28.297 7.215 1 98.25 58 VAL B N 1
ATOM 3047 C CA . VAL B 1 58 ? -7.582 26.938 6.793 1 98.25 58 VAL B CA 1
ATOM 3048 C C . VAL B 1 58 ? -7.902 26.906 5.301 1 98.25 58 VAL B C 1
ATOM 3050 O O . VAL B 1 58 ? -8.758 27.656 4.828 1 98.25 58 VAL B O 1
ATOM 3053 N N . ILE B 1 59 ? -7.152 26.125 4.578 1 98.75 59 ILE B N 1
ATOM 3054 C CA . ILE B 1 59 ? -7.352 26 3.141 1 98.75 59 ILE B CA 1
ATOM 3055 C C . ILE B 1 59 ? -7.922 24.609 2.828 1 98.75 59 ILE B C 1
ATOM 3057 O O . ILE B 1 59 ? -7.324 23.594 3.176 1 98.75 59 ILE B O 1
ATOM 3061 N N . ALA B 1 60 ? -9.086 24.609 2.158 1 98.62 60 ALA B N 1
ATOM 3062 C CA . ALA B 1 60 ? -9.773 23.359 1.816 1 98.62 60 ALA B CA 1
ATOM 3063 C C . ALA B 1 60 ? -9.609 23.031 0.336 1 98.62 60 ALA B C 1
ATOM 3065 O O . ALA B 1 60 ? -9.82 23.891 -0.525 1 98.62 60 ALA B O 1
ATOM 3066 N N . LEU B 1 61 ? -9.195 21.812 0.066 1 98.62 61 LEU B N 1
ATOM 3067 C CA . LEU B 1 61 ? -9.07 21.328 -1.306 1 98.62 61 LEU B CA 1
ATOM 3068 C C . LEU B 1 61 ? -10.047 20.188 -1.564 1 98.62 61 LEU B C 1
ATOM 3070 O O . LEU B 1 61 ? -10.25 19.328 -0.702 1 98.62 61 LEU B O 1
ATOM 3074 N N . ASP B 1 62 ? -10.594 20.172 -2.711 1 97.88 62 ASP B N 1
ATOM 3075 C CA . ASP B 1 62 ? -11.43 19.078 -3.201 1 97.88 62 ASP B CA 1
ATOM 3076 C C . ASP B 1 62 ? -11.734 19.25 -4.688 1 97.88 62 ASP B C 1
ATOM 3078 O O . ASP B 1 62 ? -11.617 20.359 -5.23 1 97.88 62 ASP B O 1
ATOM 3082 N N . LYS B 1 63 ? -12.062 18.219 -5.32 1 97.25 63 LYS B N 1
ATOM 3083 C CA . LYS B 1 63 ? -12.484 18.328 -6.715 1 97.25 63 LYS B CA 1
ATOM 3084 C C . LYS B 1 63 ? -13.938 18.781 -6.82 1 97.25 63 LYS B C 1
ATOM 3086 O O . LYS B 1 63 ? -14.367 19.25 -7.871 1 97.25 63 LYS B O 1
ATOM 3091 N N . ASP B 1 64 ? -14.719 18.625 -5.762 1 96.5 64 ASP B N 1
ATOM 3092 C CA . ASP B 1 64 ? -16.125 18.969 -5.711 1 96.5 64 ASP B CA 1
ATOM 3093 C C . ASP B 1 64 ? -16.328 20.422 -5.27 1 96.5 64 ASP B C 1
ATOM 3095 O O . ASP B 1 64 ? -16.5 20.688 -4.078 1 96.5 64 ASP B O 1
ATOM 3099 N N . ILE B 1 65 ? -16.469 21.281 -6.238 1 97.06 65 ILE B N 1
ATOM 3100 C CA . ILE B 1 65 ? -16.562 22.703 -5.953 1 97.06 65 ILE B CA 1
ATOM 3101 C C . ILE B 1 65 ? -17.859 23.016 -5.219 1 97.06 65 ILE B C 1
ATOM 3103 O O . ILE B 1 65 ? -17.906 23.875 -4.344 1 97.06 65 ILE B O 1
ATOM 3107 N N . ILE B 1 66 ? -18.922 22.375 -5.566 1 97.38 66 ILE B N 1
ATOM 3108 C CA . ILE B 1 66 ? -20.219 22.578 -4.918 1 97.38 66 ILE B CA 1
ATOM 3109 C C . ILE B 1 66 ? -20.125 22.188 -3.441 1 97.38 66 ILE B C 1
ATOM 3111 O O . ILE B 1 66 ? -20.594 22.922 -2.57 1 97.38 66 ILE B O 1
ATOM 3115 N N . GLY B 1 67 ? -19.469 21.031 -3.174 1 96.62 67 GLY B N 1
ATOM 3116 C CA . GLY B 1 67 ? -19.25 20.609 -1.802 1 96.62 67 GLY B CA 1
ATOM 3117 C C . GLY B 1 67 ? -18.375 21.562 -1.008 1 96.62 67 GLY B C 1
ATOM 3118 O O . GLY B 1 67 ? -18.625 21.797 0.177 1 96.62 67 GLY B O 1
ATOM 3119 N N . LEU B 1 68 ? -17.406 22.141 -1.652 1 98 68 LEU B N 1
ATOM 3120 C CA . LEU B 1 68 ? -16.531 23.094 -0.994 1 98 68 LEU B CA 1
ATOM 3121 C C . LEU B 1 68 ? -17.297 24.359 -0.602 1 98 68 LEU B C 1
ATOM 3123 O O . LEU B 1 68 ? -17.078 24.906 0.482 1 98 68 LEU B O 1
ATOM 3127 N N . LYS B 1 69 ? -18.141 24.797 -1.476 1 97.94 69 LYS B N 1
ATOM 3128 C CA . LYS B 1 69 ? -18.969 25.969 -1.181 1 97.94 69 LYS B CA 1
ATOM 3129 C C . LYS B 1 69 ? -19.875 25.719 0.013 1 97.94 69 LYS B C 1
ATOM 3131 O O . LYS B 1 69 ? -20.094 26.625 0.833 1 97.94 69 LYS B O 1
ATOM 3136 N N . GLU B 1 70 ? -20.391 24.516 0.042 1 97 70 GLU B N 1
ATOM 3137 C CA . GLU B 1 70 ? -21.203 24.156 1.195 1 97 70 GLU B CA 1
ATOM 3138 C C . GLU B 1 70 ? -20.391 24.172 2.482 1 97 70 GLU B C 1
ATOM 3140 O O . GLU B 1 70 ? -20.859 24.656 3.516 1 97 70 GLU B O 1
ATOM 3145 N N . THR B 1 71 ? -19.203 23.641 2.414 1 97.06 71 THR B N 1
ATOM 3146 C CA . THR B 1 71 ? -18.312 23.672 3.564 1 97.06 71 THR B CA 1
ATOM 3147 C C . THR B 1 71 ? -18.031 25.125 3.975 1 97.06 71 THR B C 1
ATOM 3149 O O . THR B 1 71 ? -18.062 25.453 5.16 1 97.06 71 THR B O 1
ATOM 3152 N N . ALA B 1 72 ? -17.781 25.953 3.025 1 97.56 72 ALA B N 1
ATOM 3153 C CA . ALA B 1 72 ? -17.516 27.375 3.277 1 97.56 72 ALA B CA 1
ATOM 3154 C C . ALA B 1 72 ? -18.719 28.047 3.945 1 97.56 72 ALA B C 1
ATOM 3156 O O . ALA B 1 72 ? -18.547 28.859 4.852 1 97.56 72 ALA B O 1
ATOM 3157 N N . LEU B 1 73 ? -19.875 27.719 3.508 1 97.31 73 LEU B N 1
ATOM 3158 C CA . LEU B 1 73 ? -21.094 28.266 4.086 1 97.31 73 LEU B CA 1
ATOM 3159 C C . LEU B 1 73 ? -21.219 27.891 5.559 1 97.31 73 LEU B C 1
ATOM 3161 O O . LEU B 1 73 ? -21.594 28.719 6.391 1 97.31 73 LEU B O 1
ATOM 3165 N N . ARG B 1 74 ? -20.938 26.656 5.816 1 95.81 74 ARG B N 1
ATOM 3166 C CA . ARG B 1 74 ? -21.031 26.188 7.191 1 95.81 74 ARG B CA 1
ATOM 3167 C C . ARG B 1 74 ? -20.016 26.891 8.086 1 95.81 74 ARG B C 1
ATOM 3169 O O . ARG B 1 74 ? -20.312 27.188 9.242 1 95.81 74 ARG B O 1
ATOM 3176 N N . VAL B 1 75 ? -18.828 27.109 7.59 1 96.81 75 VAL B N 1
ATOM 3177 C CA . VAL B 1 75 ? -17.797 27.812 8.336 1 96.81 75 VAL B CA 1
ATOM 3178 C C . VAL B 1 75 ? -18.25 29.25 8.586 1 96.81 75 VAL B C 1
ATOM 3180 O O . VAL B 1 75 ? -18.125 29.766 9.703 1 96.81 75 VAL B O 1
ATOM 3183 N N . SER B 1 76 ? -18.797 29.859 7.559 1 95.94 76 SER B N 1
ATOM 3184 C CA . SER B 1 76 ? -19.266 31.234 7.672 1 95.94 76 SER B CA 1
ATOM 3185 C C . SER B 1 76 ? -20.391 31.359 8.695 1 95.94 76 SER B C 1
ATOM 3187 O O . SER B 1 76 ? -20.406 32.281 9.492 1 95.94 76 SER B O 1
ATOM 3189 N N . GLU B 1 77 ? -21.266 30.5 8.656 1 95.38 77 GLU B N 1
ATOM 3190 C CA . GLU B 1 77 ? -22.406 30.516 9.562 1 95.38 77 GLU B CA 1
ATOM 3191 C C . GLU B 1 77 ? -21.969 30.344 11.016 1 95.38 77 GLU B C 1
ATOM 3193 O O . GLU B 1 77 ? -22.516 30.969 11.914 1 95.38 77 GLU B O 1
ATOM 3198 N N . ARG B 1 78 ? -20.984 29.547 11.188 1 93.81 78 ARG B N 1
ATOM 3199 C CA . ARG B 1 78 ? -20.578 29.203 12.547 1 93.81 78 ARG B CA 1
ATOM 3200 C C . ARG B 1 78 ? -19.625 30.234 13.117 1 93.81 78 ARG B C 1
ATOM 3202 O O . ARG B 1 78 ? -19.672 30.547 14.305 1 93.81 78 ARG B O 1
ATOM 3209 N N . TYR B 1 79 ? -18.672 30.719 12.273 1 93.38 79 TYR B N 1
ATOM 3210 C CA . TYR B 1 79 ? -17.578 31.516 12.828 1 93.38 79 TYR B CA 1
ATOM 3211 C C . TYR B 1 79 ? -17.562 32.906 12.203 1 93.38 79 TYR B C 1
ATOM 3213 O O . TYR B 1 79 ? -16.688 33.719 12.531 1 93.38 79 TYR B O 1
ATOM 3221 N N . ASN B 1 80 ? -18.406 33.25 11.32 1 91.81 80 ASN B N 1
ATOM 3222 C CA . ASN B 1 80 ? -18.438 34.531 10.617 1 91.81 80 ASN B CA 1
ATOM 3223 C C . ASN B 1 80 ? -17.125 34.812 9.906 1 91.81 80 ASN B C 1
ATOM 3225 O O . ASN B 1 80 ? -16.562 35.906 10.023 1 91.81 80 ASN B O 1
ATOM 3229 N N . SER B 1 81 ? -16.531 33.75 9.359 1 91.06 81 SER B N 1
ATOM 3230 C CA . SER B 1 81 ? -15.289 33.875 8.617 1 91.06 81 SER B CA 1
ATOM 3231 C C . SER B 1 81 ? -15.398 33.188 7.258 1 91.06 81 SER B C 1
ATOM 3233 O O . SER B 1 81 ? -16.219 32.281 7.066 1 91.06 81 SER B O 1
ATOM 3235 N N . ASP B 1 82 ? -14.578 33.688 6.32 1 93.44 82 ASP B N 1
ATOM 3236 C CA . ASP B 1 82 ? -14.57 33.094 4.984 1 93.44 82 ASP B CA 1
ATOM 3237 C C . ASP B 1 82 ? -13.531 31.969 4.879 1 93.44 82 ASP B C 1
ATOM 3239 O O . ASP B 1 82 ? -12.352 32.188 5.168 1 93.44 82 ASP B O 1
ATOM 3243 N N . LEU B 1 83 ? -14 30.906 4.488 1 96.69 83 LEU B N 1
ATOM 3244 C CA . LEU B 1 83 ? -13.094 29.781 4.262 1 96.69 83 LEU B CA 1
ATOM 3245 C C . LEU B 1 83 ? -12.383 29.922 2.922 1 96.69 83 LEU B C 1
ATOM 3247 O O . LEU B 1 83 ? -13.008 30.25 1.912 1 96.69 83 LEU B O 1
ATOM 3251 N N . ILE B 1 84 ? -11.086 29.734 2.898 1 98.06 84 ILE B N 1
ATOM 3252 C CA . ILE B 1 84 ? -10.312 29.641 1.665 1 98.06 84 ILE B CA 1
ATOM 3253 C C . ILE B 1 84 ? -10.43 28.234 1.088 1 98.06 84 ILE B C 1
ATOM 3255 O O . ILE B 1 84 ? -10.25 27.25 1.804 1 98.06 84 ILE B O 1
ATOM 3259 N N . PHE B 1 85 ? -10.844 28.094 -0.172 1 98.25 85 PHE B N 1
ATOM 3260 C CA . PHE B 1 85 ? -10.914 26.781 -0.785 1 98.25 85 PHE B CA 1
ATOM 3261 C C . PHE B 1 85 ? -10.531 26.844 -2.258 1 98.25 85 PHE B C 1
ATOM 3263 O O . PHE B 1 85 ? -10.672 27.891 -2.898 1 98.25 85 PHE B O 1
ATOM 3270 N N . TYR B 1 86 ? -9.938 25.75 -2.768 1 98.44 86 TYR B N 1
ATOM 3271 C CA . TYR B 1 86 ? -9.562 25.625 -4.172 1 98.44 86 TYR B CA 1
ATOM 3272 C C . TYR B 1 86 ? -10.016 24.281 -4.734 1 98.44 86 TYR B C 1
ATOM 3274 O O . TYR B 1 86 ? -9.945 23.25 -4.051 1 98.44 86 TYR B O 1
ATOM 3282 N N . GLU B 1 87 ? -10.5 24.328 -5.934 1 98.25 87 GLU B N 1
ATOM 3283 C CA . GLU B 1 87 ? -10.773 23.094 -6.66 1 98.25 87 GLU B CA 1
ATOM 3284 C C . GLU B 1 87 ? -9.484 22.422 -7.098 1 98.25 87 GLU B C 1
ATOM 3286 O O . GLU B 1 87 ? -8.625 23.047 -7.719 1 98.25 87 GLU B O 1
ATOM 3291 N N . CYS B 1 88 ? -9.328 21.125 -6.742 1 98.12 88 CYS B N 1
ATOM 3292 C CA . CYS B 1 88 ? -8.141 20.375 -7.117 1 98.12 88 CYS B CA 1
ATOM 3293 C C . CYS B 1 88 ? -8.438 18.891 -7.211 1 98.12 88 CYS B C 1
ATOM 3295 O O . CYS B 1 88 ? -8.82 18.266 -6.219 1 98.12 88 CYS B O 1
ATOM 3297 N N . ASP B 1 89 ? -8.312 18.391 -8.375 1 97.81 89 ASP B N 1
ATOM 3298 C CA . ASP B 1 89 ? -8.352 16.938 -8.523 1 97.81 89 ASP B CA 1
ATOM 3299 C C . ASP B 1 89 ? -7.02 16.312 -8.109 1 97.81 89 ASP B C 1
ATOM 3301 O O . ASP B 1 89 ? -6.051 16.328 -8.875 1 97.81 89 ASP B O 1
ATOM 3305 N N . VAL B 1 90 ? -7.043 15.664 -6.973 1 97.19 90 VAL B N 1
ATOM 3306 C CA . VAL B 1 90 ? -5.789 15.227 -6.379 1 97.19 90 VAL B CA 1
ATOM 3307 C C . VAL B 1 90 ? -5.27 13.992 -7.117 1 97.19 90 VAL B C 1
ATOM 3309 O O . VAL B 1 90 ? -4.133 13.562 -6.902 1 97.19 90 VAL B O 1
ATOM 3312 N N . SER B 1 91 ? -6.098 13.391 -8.023 1 95.44 91 SER B N 1
ATOM 3313 C CA . SER B 1 91 ? -5.613 12.281 -8.844 1 95.44 91 SER B CA 1
ATOM 3314 C C . SER B 1 91 ? -4.719 12.781 -9.977 1 95.44 91 SER B C 1
ATOM 3316 O O . SER B 1 91 ? -4.082 11.984 -10.664 1 95.44 91 SER B O 1
ATOM 3318 N N . ASP B 1 92 ? -4.66 14.062 -10.156 1 95.75 92 ASP B N 1
ATOM 3319 C CA . ASP B 1 92 ? -3.861 14.695 -11.203 1 95.75 92 ASP B CA 1
ATOM 3320 C C . ASP B 1 92 ? -2.631 15.383 -10.609 1 95.75 92 ASP B C 1
ATOM 3322 O O . ASP B 1 92 ? -2.74 16.453 -10 1 95.75 92 ASP B O 1
ATOM 3326 N N . ARG B 1 93 ? -1.504 14.891 -10.914 1 94.5 93 ARG B N 1
ATOM 3327 C CA . ARG B 1 93 ? -0.248 15.398 -10.375 1 94.5 93 ARG B CA 1
ATOM 3328 C C . ARG B 1 93 ? -0.048 16.859 -10.734 1 94.5 93 ARG B C 1
ATOM 3330 O O . ARG B 1 93 ? 0.405 17.656 -9.906 1 94.5 93 ARG B O 1
ATOM 3337 N N . ASN B 1 94 ? -0.279 17.172 -11.953 1 96.12 94 ASN B N 1
ATOM 3338 C CA . ASN B 1 94 ? -0.095 18.547 -12.406 1 96.12 94 ASN B CA 1
ATOM 3339 C C . ASN B 1 94 ? -1.041 19.5 -11.68 1 96.12 94 ASN B C 1
ATOM 3341 O O . ASN B 1 94 ? -0.67 20.625 -11.375 1 96.12 94 ASN B O 1
ATOM 3345 N N . ALA B 1 95 ? -2.266 19.062 -11.453 1 97.5 95 ALA B N 1
ATOM 3346 C CA . ALA B 1 95 ? -3.213 19.875 -10.688 1 97.5 95 ALA B CA 1
ATOM 3347 C C . ALA B 1 95 ? -2.695 20.156 -9.281 1 97.5 95 ALA B C 1
ATOM 3349 O O . ALA B 1 95 ? -2.795 21.266 -8.781 1 97.5 95 ALA B O 1
ATOM 3350 N N . ILE B 1 96 ? -2.084 19.156 -8.656 1 97.81 96 ILE B N 1
ATOM 3351 C CA . ILE B 1 96 ? -1.527 19.297 -7.316 1 97.81 96 ILE B CA 1
ATOM 3352 C C . ILE B 1 96 ? -0.384 20.312 -7.336 1 97.81 96 ILE B C 1
ATOM 3354 O O . ILE B 1 96 ? -0.323 21.203 -6.488 1 97.81 96 ILE B O 1
ATOM 3358 N N . LYS B 1 97 ? 0.459 20.141 -8.328 1 96.69 97 LYS B N 1
ATOM 3359 C CA . LYS B 1 97 ? 1.619 21.031 -8.438 1 96.69 97 LYS B CA 1
ATOM 3360 C C . LYS B 1 97 ? 1.191 22.484 -8.594 1 96.69 97 LYS B C 1
ATOM 3362 O O . LYS B 1 97 ? 1.688 23.359 -7.887 1 96.69 97 LYS B O 1
ATOM 3367 N N . MET B 1 98 ? 0.298 22.703 -9.477 1 97.62 98 MET B N 1
ATOM 3368 C CA . MET B 1 98 ? -0.173 24.062 -9.742 1 97.62 98 MET B CA 1
ATOM 3369 C C . MET B 1 98 ? -0.877 24.641 -8.523 1 97.62 98 MET B C 1
ATOM 3371 O O . MET B 1 98 ? -0.649 25.797 -8.156 1 97.62 98 MET B O 1
ATOM 3375 N N . CYS B 1 99 ? -1.7 23.875 -7.938 1 98.06 99 CYS B N 1
ATOM 3376 C CA . CYS B 1 99 ? -2.43 24.297 -6.75 1 98.06 99 CYS B CA 1
ATOM 3377 C C . CYS B 1 99 ? -1.474 24.625 -5.605 1 98.06 99 CYS B C 1
ATOM 3379 O O . CYS B 1 99 ? -1.62 25.641 -4.934 1 98.06 99 CYS B O 1
ATOM 3381 N N . ALA B 1 100 ? -0.483 23.781 -5.375 1 98.06 100 ALA B N 1
ATOM 3382 C CA . ALA B 1 100 ? 0.491 23.969 -4.305 1 98.06 100 ALA B CA 1
ATOM 3383 C C . ALA B 1 100 ? 1.308 25.234 -4.52 1 98.06 100 ALA B C 1
ATOM 3385 O O . ALA B 1 100 ? 1.542 26 -3.576 1 98.06 100 ALA B O 1
ATOM 3386 N N . GLU B 1 101 ? 1.734 25.391 -5.766 1 97.38 101 GLU B N 1
ATOM 3387 C CA . GLU B 1 101 ? 2.486 26.609 -6.094 1 97.38 101 GLU B CA 1
ATOM 3388 C C . GLU B 1 101 ? 1.665 27.859 -5.809 1 97.38 101 GLU B C 1
ATOM 3390 O O . GLU B 1 101 ? 2.178 28.828 -5.242 1 97.38 101 GLU B O 1
ATOM 3395 N N . TYR B 1 102 ? 0.446 27.812 -6.191 1 97.88 102 TYR B N 1
ATOM 3396 C CA . TYR B 1 102 ? -0.445 28.953 -5.969 1 97.88 102 TYR B CA 1
ATOM 3397 C C . TYR B 1 102 ? -0.637 29.203 -4.477 1 97.88 102 TYR B C 1
ATOM 3399 O O . TYR B 1 102 ? -0.576 30.344 -4.023 1 97.88 102 TYR B O 1
ATOM 3407 N N . ILE B 1 103 ? -0.825 28.203 -3.688 1 98.12 103 ILE B N 1
ATOM 3408 C CA . ILE B 1 103 ? -1.044 28.312 -2.25 1 98.12 103 ILE B CA 1
ATOM 3409 C C . ILE B 1 103 ? 0.187 28.922 -1.583 1 98.12 103 ILE B C 1
ATOM 3411 O O . ILE B 1 103 ? 0.066 29.828 -0.752 1 98.12 103 ILE B O 1
ATOM 3415 N N . ARG B 1 104 ? 1.365 28.453 -1.957 1 97.38 104 ARG B N 1
ATOM 3416 C CA . ARG B 1 104 ? 2.594 29 -1.388 1 97.38 104 ARG B CA 1
ATOM 3417 C C . ARG B 1 104 ? 2.736 30.469 -1.71 1 97.38 104 ARG B C 1
ATOM 3419 O O . ARG B 1 104 ? 3.127 31.266 -0.851 1 97.38 104 ARG B O 1
ATOM 3426 N N . ARG B 1 105 ? 2.371 30.812 -2.926 1 96.75 105 ARG B N 1
ATOM 3427 C CA . ARG B 1 105 ? 2.52 32.188 -3.381 1 96.75 105 ARG B CA 1
ATOM 3428 C C . ARG B 1 105 ? 1.537 33.125 -2.668 1 96.75 105 ARG B C 1
ATOM 3430 O O . ARG B 1 105 ? 1.902 34.219 -2.25 1 96.75 105 ARG B O 1
ATOM 3437 N N . VAL B 1 106 ? 0.346 32.688 -2.445 1 97.69 106 VAL B N 1
ATOM 3438 C CA . VAL B 1 106 ? -0.734 33.562 -2 1 97.69 106 VAL B CA 1
ATOM 3439 C C . VAL B 1 106 ? -0.838 33.531 -0.477 1 97.69 106 VAL B C 1
ATOM 3441 O O . VAL B 1 106 ? -1.11 34.531 0.162 1 97.69 106 VAL B O 1
ATOM 3444 N N . HIS B 1 107 ? -0.667 32.344 0.137 1 97.5 107 HIS B N 1
ATOM 3445 C CA . HIS B 1 107 ? -0.991 32.188 1.552 1 97.5 107 HIS B CA 1
ATOM 3446 C C . HIS B 1 107 ? 0.259 31.891 2.375 1 97.5 107 HIS B C 1
ATOM 3448 O O . HIS B 1 107 ? 0.211 31.891 3.605 1 97.5 107 HIS B O 1
ATOM 3454 N N . GLY B 1 108 ? 1.365 31.531 1.656 1 96.81 108 GLY B N 1
ATOM 3455 C CA . GLY B 1 108 ? 2.625 31.312 2.35 1 96.81 108 GLY B CA 1
ATOM 3456 C C . GLY B 1 108 ? 2.844 29.875 2.754 1 96.81 108 GLY B C 1
ATOM 3457 O O . GLY B 1 108 ? 2.449 28.953 2.033 1 96.81 108 GLY B O 1
ATOM 3458 N N . ARG B 1 109 ? 3.508 29.703 3.887 1 97.56 109 ARG B N 1
ATOM 3459 C CA . ARG B 1 109 ? 4.027 28.406 4.332 1 97.56 109 ARG B CA 1
ATOM 3460 C C . ARG B 1 109 ? 2.93 27.562 4.969 1 97.56 109 ARG B C 1
ATOM 3462 O O . ARG B 1 109 ? 2.389 27.938 6.016 1 97.56 109 ARG B O 1
ATOM 3469 N N . VAL B 1 110 ? 2.646 26.453 4.34 1 98.5 110 VAL B N 1
ATOM 3470 C CA . VAL B 1 110 ? 1.759 25.469 4.953 1 98.5 110 VAL B CA 1
ATOM 3471 C C . VAL B 1 110 ? 2.502 24.719 6.059 1 98.5 110 VAL B C 1
ATOM 3473 O O . VAL B 1 110 ? 3.506 24.062 5.797 1 98.5 110 VAL B O 1
ATOM 3476 N N . THR B 1 111 ? 1.975 24.812 7.238 1 98.38 111 THR B N 1
ATOM 3477 C CA . THR B 1 111 ? 2.682 24.188 8.352 1 98.38 111 THR B CA 1
ATOM 3478 C C . THR B 1 111 ? 1.924 22.969 8.859 1 98.38 111 THR B C 1
ATOM 3480 O O . THR B 1 111 ? 2.467 22.156 9.625 1 98.38 111 THR B O 1
ATOM 3483 N N . VAL B 1 112 ? 0.665 22.781 8.484 1 98.62 112 VAL B N 1
ATOM 3484 C CA . VAL B 1 112 ? -0.102 21.578 8.781 1 98.62 112 VAL B CA 1
ATOM 3485 C C . VAL B 1 112 ? -0.763 21.062 7.504 1 98.62 112 VAL B C 1
ATOM 3487 O O . VAL B 1 112 ? -1.543 21.766 6.867 1 98.62 112 VAL B O 1
ATOM 3490 N N . LEU B 1 113 ? -0.394 19.922 7.078 1 98.62 113 LEU B N 1
ATOM 3491 C CA . LEU B 1 113 ? -0.972 19.25 5.914 1 98.62 113 LEU B CA 1
ATOM 3492 C C . LEU B 1 113 ? -1.78 18.031 6.328 1 98.62 113 LEU B C 1
ATOM 3494 O O . LEU B 1 113 ? -1.229 17.078 6.879 1 98.62 113 LEU B O 1
ATOM 3498 N N . ILE B 1 114 ? -3.094 18.047 6.102 1 98.19 114 ILE B N 1
ATOM 3499 C CA . ILE B 1 114 ? -3.986 16.953 6.43 1 98.19 114 ILE B CA 1
ATOM 3500 C C . ILE B 1 114 ? -4.402 16.219 5.152 1 98.19 114 ILE B C 1
ATOM 3502 O O . ILE B 1 114 ? -5.281 16.688 4.426 1 98.19 114 ILE B O 1
ATOM 3506 N N . ASN B 1 115 ? -3.732 15.125 4.91 1 97.06 115 ASN B N 1
ATOM 3507 C CA . ASN B 1 115 ? -4.102 14.25 3.805 1 97.06 115 ASN B CA 1
ATOM 3508 C C . ASN B 1 115 ? -5.332 13.414 4.141 1 97.06 115 ASN B C 1
ATOM 3510 O O . ASN B 1 115 ? -5.211 12.328 4.715 1 97.06 115 ASN B O 1
ATOM 3514 N N . ASN B 1 116 ? -6.465 13.859 3.68 1 94.19 116 ASN B N 1
ATOM 3515 C CA . ASN B 1 116 ? -7.734 13.234 4.047 1 94.19 116 ASN B CA 1
ATOM 3516 C C . ASN B 1 116 ? -8.469 12.688 2.828 1 94.19 116 ASN B C 1
ATOM 3518 O O . ASN B 1 116 ? -9.289 11.781 2.949 1 94.19 116 ASN B O 1
ATOM 3522 N N . ALA B 1 117 ? -8.188 13.219 1.626 1 93.38 117 ALA B N 1
ATOM 3523 C CA . ALA B 1 117 ? -8.883 12.805 0.412 1 93.38 117 ALA B CA 1
ATOM 3524 C C . ALA B 1 117 ? -8.742 11.297 0.189 1 93.38 117 ALA B C 1
ATOM 3526 O O . ALA B 1 117 ? -7.645 10.75 0.292 1 93.38 117 ALA B O 1
ATOM 3527 N N . ALA B 1 118 ? -9.852 10.633 -0.058 1 90.56 118 ALA B N 1
ATOM 3528 C CA . ALA B 1 118 ? -9.852 9.195 -0.338 1 90.56 118 ALA B CA 1
ATOM 3529 C C . ALA B 1 118 ? -11.094 8.789 -1.126 1 90.56 118 ALA B C 1
ATOM 3531 O O . ALA B 1 118 ? -12.117 9.461 -1.066 1 90.56 118 ALA B O 1
ATOM 3532 N N . VAL B 1 119 ? -10.961 7.754 -1.858 1 87.88 119 VAL B N 1
ATOM 3533 C CA . VAL B 1 119 ? -12.094 7.176 -2.58 1 87.88 119 VAL B CA 1
ATOM 3534 C C . VAL B 1 119 ? -12.18 5.68 -2.291 1 87.88 119 VAL B C 1
ATOM 3536 O O . VAL B 1 119 ? -11.195 5.062 -1.876 1 87.88 119 VAL B O 1
ATOM 3539 N N . VAL B 1 120 ? -13.352 5.109 -2.438 1 85.31 120 VAL B N 1
ATOM 3540 C CA . VAL B 1 120 ? -13.633 3.693 -2.238 1 85.31 120 VAL B CA 1
ATOM 3541 C C . VAL B 1 120 ? -14.438 3.154 -3.418 1 85.31 120 VAL B C 1
ATOM 3543 O O . VAL B 1 120 ? -15.383 3.801 -3.879 1 85.31 120 VAL B O 1
ATOM 3546 N N . ASN B 1 121 ? -14.055 2.07 -3.992 1 84.12 121 ASN B N 1
ATOM 3547 C CA . ASN B 1 121 ? -14.797 1.46 -5.09 1 84.12 121 ASN B CA 1
ATOM 3548 C C . ASN B 1 121 ? -15.82 0.445 -4.578 1 84.12 121 ASN B C 1
ATOM 3550 O O . ASN B 1 121 ? -16.969 0.431 -5.027 1 84.12 121 ASN B O 1
ATOM 3554 N N . GLY B 1 122 ? -15.43 -0.381 -3.605 1 80.25 122 GLY B N 1
ATOM 3555 C CA . GLY B 1 122 ? -16.328 -1.402 -3.084 1 80.25 122 GLY B CA 1
ATOM 3556 C C . GLY B 1 122 ? -16.562 -2.541 -4.059 1 80.25 122 GLY B C 1
ATOM 3557 O O . GLY B 1 122 ? -17.703 -2.891 -4.344 1 80.25 122 GLY B O 1
ATOM 3558 N N . ASN B 1 123 ? -15.641 -3.123 -4.672 1 85.81 123 ASN B N 1
ATOM 3559 C CA . ASN B 1 123 ? -15.695 -4.227 -5.621 1 85.81 123 ASN B CA 1
ATOM 3560 C C . ASN B 1 123 ? -14.75 -5.359 -5.227 1 85.81 123 ASN B C 1
ATOM 3562 O O . ASN B 1 123 ? -13.695 -5.117 -4.641 1 85.81 123 ASN B O 1
ATOM 3566 N N . PHE B 1 124 ? -15.266 -6.594 -5.531 1 90.06 124 PHE B N 1
ATOM 3567 C CA . PHE B 1 124 ? -14.305 -7.691 -5.484 1 90.06 124 PHE B CA 1
ATOM 3568 C C . PHE B 1 124 ? -13.188 -7.473 -6.496 1 90.06 124 PHE B C 1
ATOM 3570 O O . PHE B 1 124 ? -13.406 -6.883 -7.555 1 90.06 124 PHE B O 1
ATOM 3577 N N . LEU B 1 125 ? -12.023 -7.977 -6.176 1 91.12 125 LEU B N 1
ATOM 3578 C CA . LEU B 1 125 ? -10.852 -7.738 -7.012 1 91.12 125 LEU B CA 1
ATOM 3579 C C . LEU B 1 125 ? -11.078 -8.25 -8.43 1 91.12 125 LEU B C 1
ATOM 3581 O O . LEU B 1 125 ? -10.711 -7.59 -9.406 1 91.12 125 LEU B O 1
ATOM 3585 N N . ILE B 1 126 ? -11.719 -9.352 -8.594 1 90.62 126 ILE B N 1
ATOM 3586 C CA . ILE B 1 126 ? -11.945 -9.961 -9.898 1 90.62 126 ILE B CA 1
ATOM 3587 C C . ILE B 1 126 ? -12.914 -9.109 -10.711 1 90.62 126 ILE B C 1
ATOM 3589 O O . ILE B 1 126 ? -12.891 -9.125 -11.945 1 90.62 126 ILE B O 1
ATOM 3593 N N . ASP B 1 127 ? -13.727 -8.352 -10.039 1 90.81 127 ASP B N 1
ATOM 3594 C CA . ASP B 1 127 ? -14.773 -7.559 -10.68 1 90.81 127 ASP B CA 1
ATOM 3595 C C . ASP B 1 127 ? -14.438 -6.07 -10.625 1 90.81 127 ASP B C 1
ATOM 3597 O O . ASP B 1 127 ? -15.289 -5.23 -10.938 1 90.81 127 ASP B O 1
ATOM 3601 N N . LEU B 1 128 ? -13.312 -5.688 -10.219 1 91.44 128 LEU B N 1
ATOM 3602 C CA . LEU B 1 128 ? -12.883 -4.297 -10.102 1 91.44 128 LEU B CA 1
ATOM 3603 C C . LEU B 1 128 ? -12.273 -3.809 -11.414 1 91.44 128 LEU B C 1
ATOM 3605 O O . LEU B 1 128 ? -11.25 -4.336 -11.867 1 91.44 128 LEU B O 1
ATOM 3609 N N . PRO B 1 129 ? -12.906 -2.832 -12.07 1 91.88 129 PRO B N 1
ATOM 3610 C CA . PRO B 1 129 ? -12.297 -2.289 -13.289 1 91.88 129 PRO B CA 1
ATOM 3611 C C . PRO B 1 129 ? -10.898 -1.713 -13.031 1 91.88 129 PRO B C 1
ATOM 3613 O O . PRO B 1 129 ? -10.672 -1.074 -12.008 1 91.88 129 PRO B O 1
ATOM 3616 N N . SER B 1 130 ? -10 -1.934 -14.023 1 92.62 130 SER B N 1
ATOM 3617 C CA . SER B 1 130 ? -8.609 -1.507 -13.883 1 92.62 130 SER B CA 1
ATOM 3618 C C . SER B 1 130 ? -8.508 0.007 -13.727 1 92.62 130 SER B C 1
ATOM 3620 O O . SER B 1 130 ? -7.703 0.503 -12.938 1 92.62 130 SER B O 1
ATOM 3622 N N . ALA B 1 131 ? -9.312 0.693 -14.461 1 92.44 131 ALA B N 1
ATOM 3623 C CA . ALA B 1 131 ? -9.281 2.152 -14.398 1 92.44 131 ALA B CA 1
ATOM 3624 C C . ALA B 1 131 ? -9.648 2.654 -13.008 1 92.44 131 ALA B C 1
ATOM 3626 O O . ALA B 1 131 ? -9.07 3.625 -12.516 1 92.44 131 ALA B O 1
ATOM 3627 N N . ARG B 1 132 ? -10.617 2.029 -12.367 1 93.06 132 ARG B N 1
ATOM 3628 C CA . ARG B 1 132 ? -11.031 2.41 -11.016 1 93.06 132 ARG B CA 1
ATOM 3629 C C . ARG B 1 132 ? -9.945 2.1 -10 1 93.06 132 ARG B C 1
ATOM 3631 O O . ARG B 1 132 ? -9.742 2.857 -9.047 1 93.06 132 ARG B O 1
ATOM 3638 N N . PHE B 1 133 ? -9.32 0.963 -10.195 1 94.19 133 PHE B N 1
ATOM 3639 C CA . PHE B 1 133 ? -8.203 0.601 -9.336 1 94.19 133 PHE B CA 1
ATOM 3640 C C . PHE B 1 133 ? -7.098 1.65 -9.406 1 94.19 133 PHE B C 1
ATOM 3642 O O . PHE B 1 133 ? -6.609 2.113 -8.375 1 94.19 133 PHE B O 1
ATOM 3649 N N . GLU B 1 134 ? -6.746 2.047 -10.586 1 94.75 134 GLU B N 1
ATOM 3650 C CA . GLU B 1 134 ? -5.68 3.021 -10.805 1 94.75 134 GLU B CA 1
ATOM 3651 C C . GLU B 1 134 ? -6.035 4.371 -10.188 1 94.75 134 GLU B C 1
ATOM 3653 O O . GLU B 1 134 ? -5.195 5.008 -9.547 1 94.75 134 GLU B O 1
ATOM 3658 N N . LYS B 1 135 ? -7.199 4.77 -10.398 1 94.69 135 LYS B N 1
ATOM 3659 C CA . LYS B 1 135 ? -7.645 6.051 -9.852 1 94.69 135 LYS B CA 1
ATOM 3660 C C . LYS B 1 135 ? -7.582 6.051 -8.328 1 94.69 135 LYS B C 1
ATOM 3662 O O . LYS B 1 135 ? -7.145 7.027 -7.719 1 94.69 135 LYS B O 1
ATOM 3667 N N . LEU B 1 136 ? -8.062 5 -7.742 1 94.25 136 LEU B N 1
ATOM 3668 C CA . LEU B 1 136 ? -8.039 4.887 -6.289 1 94.25 136 LEU B CA 1
ATOM 3669 C C . LEU B 1 136 ? -6.605 4.945 -5.766 1 94.25 136 LEU B C 1
ATOM 3671 O O . LEU B 1 136 ? -6.324 5.652 -4.797 1 94.25 136 LEU B O 1
ATOM 3675 N N . VAL B 1 137 ? -5.707 4.234 -6.418 1 95.56 137 VAL B N 1
ATOM 3676 C CA . VAL B 1 137 ? -4.309 4.227 -6.004 1 95.56 137 VAL B CA 1
ATOM 3677 C C . VAL B 1 137 ? -3.73 5.633 -6.105 1 95.56 137 VAL B C 1
ATOM 3679 O O . VAL B 1 137 ? -3 6.078 -5.219 1 95.56 137 VAL B O 1
ATOM 3682 N N . GLN B 1 138 ? -4.082 6.32 -7.148 1 96.25 138 GLN B N 1
ATOM 3683 C CA . GLN B 1 138 ? -3.596 7.68 -7.359 1 96.25 138 GLN B CA 1
ATOM 3684 C C . GLN B 1 138 ? -4.074 8.609 -6.25 1 96.25 138 GLN B C 1
ATOM 3686 O O . GLN B 1 138 ? -3.301 9.43 -5.746 1 96.25 138 GLN B O 1
ATOM 3691 N N . VAL B 1 139 ? -5.266 8.508 -5.844 1 95.75 139 VAL B N 1
ATOM 3692 C CA . VAL B 1 139 ? -5.875 9.406 -4.875 1 95.75 139 VAL B CA 1
ATOM 3693 C C . VAL B 1 139 ? -5.41 9.047 -3.467 1 95.75 139 VAL B C 1
ATOM 3695 O O . VAL B 1 139 ? -4.918 9.906 -2.73 1 95.75 139 VAL B O 1
ATOM 3698 N N . ASN B 1 140 ? -5.551 7.762 -3.15 1 94 140 ASN B N 1
ATOM 3699 C CA . ASN B 1 140 ? -5.406 7.328 -1.766 1 94 140 ASN B CA 1
ATOM 3700 C C . ASN B 1 140 ? -3.938 7.168 -1.378 1 94 140 ASN B C 1
ATOM 3702 O O . ASN B 1 140 ? -3.588 7.266 -0.2 1 94 140 ASN B O 1
ATOM 3706 N N . PHE B 1 141 ? -3.074 6.883 -2.357 1 93.56 141 PHE B N 1
ATOM 3707 C CA . PHE B 1 141 ? -1.713 6.488 -2.02 1 93.56 141 PHE B CA 1
ATOM 3708 C C . PHE B 1 141 ? -0.702 7.445 -2.639 1 93.56 141 PHE B C 1
ATOM 3710 O O . PHE B 1 141 ? 0.208 7.922 -1.958 1 93.56 141 PHE B O 1
ATOM 3717 N N . VAL B 1 142 ? -0.858 7.836 -3.891 1 96.69 142 VAL B N 1
ATOM 3718 C CA . VAL B 1 142 ? 0.143 8.609 -4.621 1 96.69 142 VAL B CA 1
ATOM 3719 C C . VAL B 1 142 ? -0.005 10.086 -4.285 1 96.69 142 VAL B C 1
ATOM 3721 O O . VAL B 1 142 ? 0.99 10.781 -4.062 1 96.69 142 VAL B O 1
ATOM 3724 N N . ALA B 1 143 ? -1.185 10.594 -4.188 1 97.44 143 ALA B N 1
ATOM 3725 C CA . ALA B 1 143 ? -1.447 12.016 -3.977 1 97.44 143 ALA B CA 1
ATOM 3726 C C . ALA B 1 143 ? -0.811 12.508 -2.68 1 97.44 143 ALA B C 1
ATOM 3728 O O . ALA B 1 143 ? -0.144 13.547 -2.66 1 97.44 143 ALA B O 1
ATOM 3729 N N . PRO B 1 144 ? -0.974 11.773 -1.564 1 97.06 144 PRO B N 1
ATOM 3730 C CA . PRO B 1 144 ? -0.329 12.219 -0.328 1 97.06 144 PRO B CA 1
ATOM 3731 C C . PRO B 1 144 ? 1.178 12.414 -0.484 1 97.06 144 PRO B C 1
ATOM 3733 O O . PRO B 1 144 ? 1.755 13.312 0.127 1 97.06 144 PRO B O 1
ATOM 3736 N N . PHE B 1 145 ? 1.824 11.57 -1.261 1 96.31 145 PHE B N 1
ATOM 3737 C CA . PHE B 1 145 ? 3.252 11.711 -1.523 1 96.31 145 PHE B CA 1
ATOM 3738 C C . PHE B 1 145 ? 3.541 13.008 -2.264 1 96.31 145 PHE B C 1
ATOM 3740 O O . PHE B 1 145 ? 4.508 13.711 -1.949 1 96.31 145 PHE B O 1
ATOM 3747 N N . TYR B 1 146 ? 2.721 13.375 -3.256 1 97.12 146 TYR B N 1
ATOM 3748 C CA . TYR B 1 146 ? 2.916 14.602 -4.012 1 97.12 146 TYR B CA 1
ATOM 3749 C C . TYR B 1 146 ? 2.771 15.828 -3.115 1 97.12 146 TYR B C 1
ATOM 3751 O O . TYR B 1 146 ? 3.561 16.766 -3.209 1 97.12 146 TYR B O 1
ATOM 3759 N N . PHE B 1 147 ? 1.806 15.797 -2.27 1 97.69 147 PHE B N 1
ATOM 3760 C CA . PHE B 1 147 ? 1.613 16.906 -1.346 1 97.69 147 PHE B CA 1
ATOM 3761 C C . PHE B 1 147 ? 2.803 17.047 -0.404 1 97.69 147 PHE B C 1
ATOM 3763 O O . PHE B 1 147 ? 3.236 18.156 -0.096 1 97.69 147 PHE B O 1
ATOM 3770 N N . LEU B 1 148 ? 3.279 15.891 0.046 1 96.12 148 LEU B N 1
ATOM 3771 C CA . LEU B 1 148 ? 4.477 15.883 0.883 1 96.12 148 LEU B CA 1
ATOM 3772 C C . LEU B 1 148 ? 5.645 16.547 0.165 1 96.12 148 LEU B C 1
ATOM 3774 O O . LEU B 1 148 ? 6.348 17.375 0.75 1 96.12 148 LEU B O 1
ATOM 3778 N N . LYS B 1 149 ? 5.82 16.203 -1.071 1 95.19 149 LYS B N 1
ATOM 3779 C CA . LYS B 1 149 ? 6.914 16.766 -1.863 1 95.19 149 LYS B CA 1
ATOM 3780 C C . LYS B 1 149 ? 6.777 18.266 -2.014 1 95.19 149 LYS B C 1
ATOM 3782 O O . LYS B 1 149 ? 7.773 19 -2.02 1 95.19 149 LYS B O 1
ATOM 3787 N N . GLU B 1 150 ? 5.629 18.719 -2.127 1 96.75 150 GLU B N 1
ATOM 3788 C CA . GLU B 1 150 ? 5.371 20.125 -2.398 1 96.75 150 GLU B CA 1
ATOM 3789 C C . GLU B 1 150 ? 5.516 20.969 -1.133 1 96.75 150 GLU B C 1
ATOM 3791 O O . GLU B 1 150 ? 5.949 22.125 -1.193 1 96.75 150 GLU B O 1
ATOM 3796 N N . PHE B 1 151 ? 5.219 20.422 0.05 1 97.94 151 PHE B N 1
ATOM 3797 C CA . PHE B 1 151 ? 5.051 21.328 1.188 1 97.94 151 PHE B CA 1
ATOM 3798 C C . PHE B 1 151 ? 6.094 21.031 2.264 1 97.94 151 PHE B C 1
ATOM 3800 O O . PHE B 1 151 ? 6.344 21.859 3.133 1 97.94 151 PHE B O 1
ATOM 3807 N N . LEU B 1 152 ? 6.723 19.828 2.258 1 97.31 152 LEU B N 1
ATOM 3808 C CA . LEU B 1 152 ? 7.684 19.469 3.295 1 97.31 152 LEU B CA 1
ATOM 3809 C C . LEU B 1 152 ? 8.891 20.406 3.271 1 97.31 152 LEU B C 1
ATOM 3811 O O . LEU B 1 152 ? 9.383 20.812 4.324 1 97.31 152 LEU B O 1
ATOM 3815 N N . PRO B 1 153 ? 9.43 20.781 2.074 1 96.75 153 PRO B N 1
ATOM 3816 C CA . PRO B 1 153 ? 10.555 21.719 2.068 1 96.75 153 PRO B CA 1
ATOM 3817 C C . PRO B 1 153 ? 10.25 23.016 2.814 1 96.75 153 PRO B C 1
ATOM 3819 O O . PRO B 1 153 ? 11.102 23.531 3.543 1 96.75 153 PRO B O 1
ATOM 3822 N N . GLY B 1 154 ? 9.062 23.516 2.646 1 97.5 154 GLY B N 1
ATOM 3823 C CA . GLY B 1 154 ? 8.656 24.719 3.371 1 97.5 154 GLY B CA 1
ATOM 3824 C C . GLY B 1 154 ? 8.594 24.516 4.871 1 97.5 154 GLY B C 1
ATOM 3825 O O . GLY B 1 154 ? 8.945 25.406 5.645 1 97.5 154 GLY B O 1
ATOM 3826 N N . MET B 1 155 ? 8.148 23.359 5.312 1 98 155 MET B N 1
ATOM 3827 C CA . MET B 1 155 ? 8.062 23.031 6.734 1 98 155 MET B CA 1
ATOM 3828 C C . MET B 1 155 ? 9.453 22.969 7.363 1 98 155 MET B C 1
ATOM 3830 O O . MET B 1 155 ? 9.633 23.359 8.523 1 98 155 MET B O 1
ATOM 3834 N N . LEU B 1 156 ? 10.375 22.5 6.559 1 96.75 156 LEU B N 1
ATOM 3835 C CA . LEU B 1 156 ? 11.75 22.438 7.039 1 96.75 156 LEU B CA 1
ATOM 3836 C C . LEU B 1 156 ? 12.328 23.844 7.195 1 96.75 156 LEU B C 1
ATOM 3838 O O . LEU B 1 156 ? 13.164 24.078 8.07 1 96.75 156 LEU B O 1
ATOM 3842 N N . GLY B 1 157 ? 11.891 24.766 6.277 1 96.12 157 GLY B N 1
ATOM 3843 C CA . GLY B 1 157 ? 12.297 26.156 6.379 1 96.12 157 GLY B CA 1
ATOM 3844 C C . GLY B 1 157 ? 13.797 26.344 6.293 1 96.12 157 GLY B C 1
ATOM 3845 O O . GLY B 1 157 ? 14.445 25.828 5.383 1 96.12 157 GLY B O 1
ATOM 3846 N N . SER B 1 158 ? 14.352 27.016 7.266 1 95.25 158 SER B N 1
ATOM 3847 C CA . SER B 1 158 ? 15.758 27.406 7.273 1 95.25 158 SER B CA 1
ATOM 3848 C C . SER B 1 158 ? 16.672 26.203 7.461 1 95.25 158 SER B C 1
ATOM 3850 O O . SER B 1 158 ? 17.875 26.281 7.219 1 95.25 158 SER B O 1
ATOM 3852 N N . THR B 1 159 ? 16.125 25.109 7.809 1 94.81 159 THR B N 1
ATOM 3853 C CA . THR B 1 159 ? 16.938 23.938 8.094 1 94.81 159 THR B CA 1
ATOM 3854 C C . THR B 1 159 ? 16.938 22.969 6.91 1 94.81 159 THR B C 1
ATOM 3856 O O . THR B 1 159 ? 17.516 21.891 6.988 1 94.81 159 THR B O 1
ATOM 3859 N N . TYR B 1 160 ? 16.297 23.344 5.836 1 94.44 160 TYR B N 1
ATOM 3860 C CA . TYR B 1 160 ? 16.172 22.453 4.691 1 94.44 160 TYR B CA 1
ATOM 3861 C C . TYR B 1 160 ? 17.547 21.938 4.246 1 94.44 160 TYR B C 1
ATOM 3863 O O . TYR B 1 160 ? 17.75 20.719 4.125 1 94.44 160 TYR B O 1
ATOM 3871 N N . LYS B 1 161 ? 18.484 22.828 4.102 1 92.19 161 LYS B N 1
ATOM 3872 C CA . LYS B 1 161 ? 19.812 22.438 3.611 1 92.19 161 LYS B CA 1
ATOM 3873 C C . LYS B 1 161 ? 20.5 21.5 4.59 1 92.19 161 LYS B C 1
ATOM 3875 O O . LYS B 1 161 ? 21.062 20.484 4.184 1 92.19 161 LYS B O 1
ATOM 3880 N N . THR B 1 162 ? 20.5 21.844 5.836 1 91.81 162 THR B N 1
ATOM 3881 C CA . THR B 1 162 ? 21.141 21.016 6.859 1 91.81 162 THR B CA 1
ATOM 3882 C C . THR B 1 162 ? 20.484 19.641 6.941 1 91.81 162 THR B C 1
ATOM 3884 O O . THR B 1 162 ? 21.156 18.641 7.145 1 91.81 162 THR B O 1
ATOM 3887 N N . ALA B 1 163 ? 19.172 19.609 6.816 1 90.81 163 ALA B N 1
ATOM 3888 C CA . ALA B 1 163 ? 18.438 18.344 6.836 1 90.81 163 ALA B CA 1
ATOM 3889 C C . ALA B 1 163 ? 18.891 17.438 5.684 1 90.81 163 ALA B C 1
ATOM 3891 O O . ALA B 1 163 ? 19.078 16.234 5.867 1 90.81 163 ALA B O 1
ATOM 3892 N N . MET B 1 164 ? 19.062 18 4.508 1 88.75 164 MET B N 1
ATOM 3893 C CA . MET B 1 164 ? 19.469 17.234 3.328 1 88.75 164 MET B CA 1
ATOM 3894 C C . MET B 1 164 ? 20.859 16.641 3.506 1 88.75 164 MET B C 1
ATOM 3896 O O . MET B 1 164 ? 21.156 15.578 2.951 1 88.75 164 MET B O 1
ATOM 3900 N N . GLU B 1 165 ? 21.656 17.25 4.301 1 89.19 165 GLU B N 1
ATOM 3901 C CA . GLU B 1 165 ? 23.016 16.781 4.535 1 89.19 165 GLU B CA 1
ATOM 3902 C C . GLU B 1 165 ? 23.016 15.477 5.328 1 89.19 165 GLU B C 1
ATOM 3904 O O . GLU B 1 165 ? 24.016 14.734 5.316 1 89.19 165 GLU B O 1
ATOM 3909 N N . HIS B 1 166 ? 21.922 15.242 6.023 1 87 166 HIS B N 1
ATOM 3910 C CA . HIS B 1 166 ? 21.844 14.016 6.809 1 87 166 HIS B CA 1
ATOM 3911 C C . HIS B 1 166 ? 21.516 12.812 5.922 1 87 166 HIS B C 1
ATOM 3913 O O . HIS B 1 166 ? 21.641 11.664 6.352 1 87 166 HIS B O 1
ATOM 3919 N N . ILE B 1 167 ? 21.078 13.055 4.691 1 84.88 167 ILE B N 1
ATOM 3920 C CA . ILE B 1 167 ? 20.812 11.969 3.754 1 84.88 167 ILE B CA 1
ATOM 3921 C C . ILE B 1 167 ? 22.125 11.492 3.143 1 84.88 167 ILE B C 1
ATOM 3923 O O . ILE B 1 167 ? 22.922 12.289 2.641 1 84.88 167 ILE B O 1
ATOM 3927 N N . PRO B 1 168 ? 22.344 10.18 3.268 1 79.81 168 PRO B N 1
ATOM 3928 C CA . PRO B 1 168 ? 23.562 9.68 2.625 1 79.81 168 PRO B CA 1
ATOM 3929 C C . PRO B 1 168 ? 23.672 10.117 1.166 1 79.81 168 PRO B C 1
ATOM 3931 O O . PRO B 1 168 ? 22.703 10.008 0.405 1 79.81 168 PRO B O 1
ATOM 3934 N N . GLN B 1 169 ? 24.828 10.57 0.805 1 79.69 169 GLN B N 1
ATOM 3935 C CA . GLN B 1 169 ? 25.062 11.18 -0.5 1 79.69 169 GLN B CA 1
ATOM 3936 C C . GLN B 1 169 ? 24.75 10.211 -1.629 1 79.69 169 GLN B C 1
ATOM 3938 O O . GLN B 1 169 ? 24.25 10.617 -2.684 1 79.69 169 GLN B O 1
ATOM 3943 N N . GLN B 1 170 ? 24.984 8.953 -1.392 1 76.81 170 GLN B N 1
ATOM 3944 C CA . GLN B 1 170 ? 24.766 7.957 -2.436 1 76.81 170 GLN B CA 1
ATOM 3945 C C . GLN B 1 170 ? 23.281 7.777 -2.719 1 76.81 170 GLN B C 1
ATOM 3947 O O . GLN B 1 170 ? 22.906 7.223 -3.752 1 76.81 170 GLN B O 1
ATOM 3952 N N . LEU B 1 171 ? 22.469 8.25 -1.813 1 78.75 171 LEU B N 1
ATOM 3953 C CA . LEU B 1 171 ? 21.016 8.117 -1.982 1 78.75 171 LEU B CA 1
ATOM 3954 C C . LEU B 1 171 ? 20.422 9.391 -2.588 1 78.75 171 LEU B C 1
ATOM 3956 O O . LEU B 1 171 ? 19.281 9.383 -3.047 1 78.75 171 LEU B O 1
ATOM 3960 N N . ARG B 1 172 ? 21.219 10.391 -2.643 1 80.56 172 ARG B N 1
ATOM 3961 C CA . ARG B 1 172 ? 20.719 11.672 -3.121 1 80.56 172 ARG B CA 1
ATOM 3962 C C . ARG B 1 172 ? 20.562 11.672 -4.641 1 80.56 172 ARG B C 1
ATOM 3964 O O . ARG B 1 172 ? 21.469 11.227 -5.355 1 80.56 172 ARG B O 1
ATOM 3971 N N . VAL B 1 173 ? 19.391 12.094 -5.055 1 79.38 173 VAL B N 1
ATOM 3972 C CA . VAL B 1 173 ? 19.156 12.148 -6.492 1 79.38 173 VAL B CA 1
ATOM 3973 C C . VAL B 1 173 ? 18.766 13.555 -6.906 1 79.38 173 VAL B C 1
ATOM 3975 O O . VAL B 1 173 ? 19.172 14.039 -7.965 1 79.38 173 VAL B O 1
ATOM 3978 N N . ILE B 1 174 ? 18 14.273 -6.055 1 81.38 174 ILE B N 1
ATOM 3979 C CA . ILE B 1 174 ? 17.516 15.617 -6.363 1 81.38 174 ILE B CA 1
ATOM 3980 C C . ILE B 1 174 ? 18.484 16.656 -5.816 1 81.38 174 ILE B C 1
ATOM 3982 O O . ILE B 1 174 ? 18.797 16.656 -4.621 1 81.38 174 ILE B O 1
ATOM 3986 N N . PRO B 1 175 ? 18.953 17.422 -6.758 1 78.81 175 PRO B N 1
ATOM 3987 C CA . PRO B 1 175 ? 19.812 18.484 -6.25 1 78.81 175 PRO B CA 1
ATOM 3988 C C . PRO B 1 175 ? 19.109 19.359 -5.207 1 78.81 175 PRO B C 1
ATOM 3990 O O . PRO B 1 175 ? 17.922 19.641 -5.328 1 78.81 175 PRO B O 1
ATOM 3993 N N . THR B 1 176 ? 19.812 19.719 -4.246 1 77.75 176 THR B N 1
ATOM 3994 C CA . THR B 1 176 ? 19.266 20.5 -3.15 1 77.75 176 THR B CA 1
ATOM 3995 C C . THR B 1 176 ? 18.641 21.797 -3.676 1 77.75 176 THR B C 1
ATOM 3997 O O . THR B 1 176 ? 17.625 22.266 -3.152 1 77.75 176 THR B O 1
ATOM 4000 N N . LYS B 1 177 ? 19.188 22.281 -4.711 1 79.25 177 LYS B N 1
ATOM 4001 C CA . LYS B 1 177 ? 18.75 23.562 -5.266 1 79.25 177 LYS B CA 1
ATOM 4002 C C . LYS B 1 177 ? 17.359 23.438 -5.875 1 79.25 177 LYS B C 1
ATOM 4004 O O . LYS B 1 177 ? 16.656 24.438 -6.043 1 79.25 177 LYS B O 1
ATOM 4009 N N . SER B 1 178 ? 16.953 22.234 -6.125 1 79.31 178 SER B N 1
ATOM 4010 C CA . SER B 1 178 ? 15.711 22 -6.855 1 79.31 178 SER B CA 1
ATOM 4011 C C . SER B 1 178 ? 14.492 22.328 -5.992 1 79.31 178 SER B C 1
ATOM 4013 O O . SER B 1 178 ? 13.438 22.703 -6.508 1 79.31 178 SER B O 1
ATOM 4015 N N . ASN B 1 179 ? 14.617 22.25 -4.688 1 83.56 179 ASN B N 1
ATOM 4016 C CA . ASN B 1 179 ? 13.477 22.438 -3.807 1 83.56 179 ASN B CA 1
ATOM 4017 C C . ASN B 1 179 ? 13.531 23.781 -3.088 1 83.56 179 ASN B C 1
ATOM 4019 O O . ASN B 1 179 ? 12.641 24.109 -2.303 1 83.56 179 ASN B O 1
ATOM 4023 N N . VAL B 1 180 ? 14.5 24.578 -3.443 1 80.31 180 VAL B N 1
ATOM 4024 C CA . VAL B 1 180 ? 14.75 25.797 -2.697 1 80.31 180 VAL B CA 1
ATOM 4025 C C . VAL B 1 180 ? 13.602 26.781 -2.908 1 80.31 180 VAL B C 1
ATOM 4027 O O . VAL B 1 180 ? 13.242 27.531 -1.999 1 80.31 180 VAL B O 1
ATOM 4030 N N . LYS B 1 181 ? 12.984 26.703 -4.066 1 85.75 181 LYS B N 1
ATOM 4031 C CA . LYS B 1 181 ? 11.891 27.625 -4.359 1 85.75 181 LYS B CA 1
ATOM 4032 C C . LYS B 1 181 ? 10.68 27.344 -3.469 1 85.75 181 LYS B C 1
ATOM 4034 O O . LYS B 1 181 ? 9.797 28.188 -3.324 1 85.75 181 LYS B O 1
ATOM 4039 N N . ARG B 1 182 ? 10.703 26.219 -2.838 1 92.06 182 ARG B N 1
ATOM 4040 C CA . ARG B 1 182 ? 9.578 25.812 -1.993 1 92.06 182 ARG B CA 1
ATOM 4041 C C . ARG B 1 182 ? 9.906 26.031 -0.519 1 92.06 182 ARG B C 1
ATOM 4043 O O . ARG B 1 182 ? 9.062 25.797 0.349 1 92.06 182 ARG B O 1
ATOM 4050 N N . CYS B 1 183 ? 11.086 26.484 -0.284 1 92.94 183 CYS B N 1
ATOM 4051 C CA . CYS B 1 183 ? 11.531 26.656 1.095 1 92.94 183 CYS B CA 1
ATOM 4052 C C . CYS B 1 183 ? 11.227 28.062 1.604 1 92.94 183 CYS B C 1
ATOM 4054 O O . CYS B 1 183 ? 11.047 28.984 0.811 1 92.94 183 CYS B O 1
ATOM 4056 N N . PHE B 1 184 ? 11.125 28.156 2.898 1 95.19 184 PHE B N 1
ATOM 4057 C CA . PHE B 1 184 ? 10.938 29.422 3.596 1 95.19 184 PHE B CA 1
ATOM 4058 C C . PHE B 1 184 ? 12.086 29.672 4.57 1 95.19 184 PHE B C 1
ATOM 4060 O O . PHE B 1 184 ? 12.836 28.75 4.902 1 95.19 184 PHE B O 1
ATOM 4067 N N . ASP B 1 185 ? 12.203 30.859 5.035 1 94.62 185 ASP B N 1
ATOM 4068 C CA . ASP B 1 185 ? 13.344 31.234 5.867 1 94.62 185 ASP B CA 1
ATOM 4069 C C . ASP B 1 185 ? 13.031 31.031 7.348 1 94.62 185 ASP B C 1
ATOM 4071 O O . ASP B 1 185 ? 13.938 31.047 8.18 1 94.62 185 ASP B O 1
ATOM 4075 N N . GLU B 1 186 ? 11.836 30.781 7.668 1 96.12 186 GLU B N 1
ATOM 4076 C CA . GLU B 1 186 ? 11.414 30.609 9.047 1 96.12 186 GLU B CA 1
ATOM 4077 C C . GLU B 1 186 ? 11.953 29.297 9.625 1 96.12 186 GLU B C 1
ATOM 4079 O O . GLU B 1 186 ? 12.281 28.375 8.883 1 96.12 186 GLU B O 1
ATOM 4084 N N . PRO B 1 187 ? 12.078 29.266 10.953 1 96.94 187 PRO B N 1
ATOM 4085 C CA . PRO B 1 187 ? 12.5 28 11.57 1 96.94 187 PRO B CA 1
ATOM 4086 C C . PRO B 1 187 ? 11.562 26.844 11.234 1 96.94 187 PRO B C 1
ATOM 4088 O O . PRO B 1 187 ? 10.398 27.047 10.898 1 96.94 187 PRO B O 1
ATOM 4091 N N . PRO B 1 188 ? 12.062 25.641 11.32 1 97.31 188 PRO B N 1
ATOM 4092 C CA . PRO B 1 188 ? 11.25 24.484 10.938 1 97.31 188 PRO B CA 1
ATOM 4093 C C . PRO B 1 188 ? 9.977 24.359 11.773 1 97.31 188 PRO B C 1
ATOM 4095 O O . PRO B 1 188 ? 10.008 24.578 12.992 1 97.31 188 PRO B O 1
ATOM 4098 N N . ARG B 1 189 ? 8.93 24.125 11.148 1 97.81 189 ARG B N 1
ATOM 4099 C CA . ARG B 1 189 ? 7.621 23.875 11.734 1 97.81 189 ARG B CA 1
ATOM 4100 C C . ARG B 1 189 ? 6.707 23.156 10.75 1 97.81 189 ARG B C 1
ATOM 4102 O O . ARG B 1 189 ? 6.523 23.609 9.617 1 97.81 189 ARG B O 1
ATOM 4109 N N . GLY B 1 190 ? 6.273 22.016 11.227 1 97.94 190 GLY B N 1
ATOM 4110 C CA . GLY B 1 190 ? 5.402 21.281 10.328 1 97.94 190 GLY B CA 1
ATOM 4111 C C . GLY B 1 190 ? 4.668 20.141 11.008 1 97.94 190 GLY B C 1
ATOM 4112 O O . GLY B 1 190 ? 5.109 19.641 12.047 1 97.94 190 GLY B O 1
ATOM 4113 N N . HIS B 1 191 ? 3.559 19.812 10.5 1 98.44 191 HIS B N 1
ATOM 4114 C CA . HIS B 1 191 ? 2.758 18.672 10.938 1 98.44 191 HIS B CA 1
ATOM 4115 C C . HIS B 1 191 ? 2.061 18 9.758 1 98.44 191 HIS B C 1
ATOM 4117 O O . HIS B 1 191 ? 1.211 18.609 9.102 1 98.44 191 HIS B O 1
ATOM 4123 N N . LEU B 1 192 ? 2.5 16.844 9.445 1 98.19 192 LEU B N 1
ATOM 4124 C CA . LEU B 1 192 ? 1.862 16.047 8.398 1 98.19 192 LEU B CA 1
ATOM 4125 C C . LEU B 1 192 ? 0.899 15.039 9.008 1 98.19 192 LEU B C 1
ATOM 4127 O O . LEU B 1 192 ? 1.294 14.227 9.844 1 98.19 192 LEU B O 1
ATOM 4131 N N . VAL B 1 193 ? -0.366 15.102 8.602 1 97.56 193 VAL B N 1
ATOM 4132 C CA . VAL B 1 193 ? -1.411 14.227 9.125 1 97.56 193 VAL B CA 1
ATOM 4133 C C . VAL B 1 193 ? -1.95 13.344 8 1 97.56 193 VAL B C 1
ATOM 4135 O O . VAL B 1 193 ? -2.297 13.836 6.926 1 97.56 193 VAL B O 1
ATOM 4138 N N . PHE B 1 194 ? -1.929 12.07 8.227 1 95.25 194 PHE B N 1
ATOM 4139 C CA . PHE B 1 194 ? -2.432 11.094 7.266 1 95.25 194 PHE B CA 1
ATOM 4140 C C . PHE B 1 194 ? -3.66 10.383 7.816 1 95.25 194 PHE B C 1
ATOM 4142 O O . PHE B 1 194 ? -3.607 9.781 8.891 1 95.25 194 PHE B O 1
ATOM 4149 N N . LEU B 1 195 ? -4.758 10.492 7.098 1 89.88 195 LEU B N 1
ATOM 4150 C CA . LEU B 1 195 ? -5.957 9.75 7.477 1 89.88 195 LEU B CA 1
ATOM 4151 C C . LEU B 1 195 ? -5.98 8.375 6.809 1 89.88 195 LEU B C 1
ATOM 4153 O O . LEU B 1 195 ? -6.32 8.266 5.629 1 89.88 195 LEU B O 1
ATOM 4157 N N . SER B 1 196 ? -5.609 7.461 7.543 1 78.5 196 SER B N 1
ATOM 4158 C CA . SER B 1 196 ? -5.691 6.074 7.102 1 78.5 196 SER B CA 1
ATOM 4159 C C . SER B 1 196 ? -7.012 5.438 7.52 1 78.5 196 SER B C 1
ATOM 4161 O O . SER B 1 196 ? -8.07 6.07 7.438 1 78.5 196 SER B O 1
ATOM 4163 N N . SER B 1 197 ? -7.156 4.215 7.699 1 69.19 197 SER B N 1
ATOM 4164 C CA . SER B 1 197 ? -8.367 3.494 8.086 1 69.19 197 SER B CA 1
ATOM 4165 C C . SER B 1 197 ? -8.023 2.168 8.758 1 69.19 197 SER B C 1
ATOM 4167 O O . SER B 1 197 ? -6.875 1.725 8.719 1 69.19 197 SER B O 1
ATOM 4169 N N . LEU B 1 198 ? -9.016 1.809 9.516 1 57.41 198 LEU B N 1
ATOM 4170 C CA . LEU B 1 198 ? -8.883 0.432 9.977 1 57.41 198 LEU B CA 1
ATOM 4171 C C . LEU B 1 198 ? -8.57 -0.504 8.812 1 57.41 198 LEU B C 1
ATOM 4173 O O . LEU B 1 198 ? -7.898 -1.522 8.992 1 57.41 198 LEU B O 1
ATOM 4177 N N . ALA B 1 199 ? -8.992 -0.065 7.801 1 56.03 199 ALA B N 1
ATOM 4178 C CA . ALA B 1 199 ? -8.797 -0.847 6.582 1 56.03 199 ALA B CA 1
ATOM 4179 C C . ALA B 1 199 ? -7.316 -0.956 6.238 1 56.03 199 ALA B C 1
ATOM 4181 O O . ALA B 1 199 ? -6.918 -1.814 5.445 1 56.03 199 ALA B O 1
ATOM 4182 N N . SER B 1 200 ? -6.547 -0.169 6.855 1 57.78 200 SER B N 1
ATOM 4183 C CA . SER B 1 200 ? -5.109 -0.237 6.625 1 57.78 200 SER B CA 1
ATOM 4184 C C . SER B 1 200 ? -4.484 -1.408 7.375 1 57.78 200 SER B C 1
ATOM 4186 O O . SER B 1 200 ? -3.34 -1.786 7.105 1 57.78 200 SER B O 1
ATOM 4188 N N . GLN B 1 201 ? -5.301 -1.911 8.203 1 55.12 201 GLN B N 1
ATOM 4189 C CA . GLN B 1 201 ? -4.746 -2.934 9.078 1 55.12 201 GLN B CA 1
ATOM 4190 C C . GLN B 1 201 ? -5.574 -4.215 9.023 1 55.12 201 GLN B C 1
ATOM 4192 O O . GLN B 1 201 ? -5.348 -5.141 9.812 1 55.12 201 GLN B O 1
ATOM 4197 N N . THR B 1 202 ? -6.578 -4.109 8.297 1 62.97 202 THR B N 1
ATOM 4198 C CA . THR B 1 202 ? -7.438 -5.281 8.156 1 62.97 202 THR B CA 1
ATOM 4199 C C . THR B 1 202 ? -7.879 -5.461 6.707 1 62.97 202 THR B C 1
ATOM 4201 O O . THR B 1 202 ? -7.465 -4.703 5.828 1 62.97 202 THR B O 1
ATOM 4204 N N . ILE B 1 203 ? -8.477 -6.605 6.527 1 68.88 203 ILE B N 1
ATOM 4205 C CA . ILE B 1 203 ? -8.93 -6.93 5.18 1 68.88 203 ILE B CA 1
ATOM 4206 C C . ILE B 1 203 ? -10.445 -7.121 5.18 1 68.88 203 ILE B C 1
ATOM 4208 O O . ILE B 1 203 ? -11.023 -7.523 6.191 1 68.88 203 ILE B O 1
ATOM 4212 N N . CYS B 1 204 ? -10.961 -6.629 4.133 1 68.62 204 CYS B N 1
ATOM 4213 C CA . CYS B 1 204 ? -12.391 -6.793 3.91 1 68.62 204 CYS B CA 1
ATOM 4214 C C . CYS B 1 204 ? -12.68 -7.168 2.461 1 68.62 204 CYS B C 1
ATOM 4216 O O . CYS B 1 204 ? -12.156 -6.535 1.538 1 68.62 204 CYS B O 1
ATOM 4218 N N . SER B 1 205 ? -13.516 -8.219 2.424 1 77 205 SER B N 1
ATOM 4219 C CA . SER B 1 205 ? -13.914 -8.586 1.069 1 77 205 SER B CA 1
ATOM 4220 C C . SER B 1 205 ? -14.617 -7.426 0.37 1 77 205 SER B C 1
ATOM 4222 O O . SER B 1 205 ? -15.461 -6.75 0.969 1 77 205 SER B O 1
ATOM 4224 N N . GLY B 1 206 ? -14.164 -7.117 -0.81 1 78.88 206 GLY B N 1
ATOM 4225 C CA . GLY B 1 206 ? -14.758 -6.027 -1.573 1 78.88 206 GLY B CA 1
ATOM 4226 C C . GLY B 1 206 ? -14.039 -4.707 -1.373 1 78.88 206 GLY B C 1
ATOM 4227 O O . GLY B 1 206 ? -14.422 -3.691 -1.96 1 78.88 206 GLY B O 1
ATOM 4228 N N . LEU B 1 207 ? -13 -4.766 -0.6 1 75.56 207 LEU B N 1
ATOM 4229 C CA . LEU B 1 207 ? -12.258 -3.541 -0.319 1 75.56 207 LEU B CA 1
ATOM 4230 C C . LEU B 1 207 ? -10.758 -3.756 -0.514 1 75.56 207 LEU B C 1
ATOM 4232 O O . LEU B 1 207 ? -9.945 -3.113 0.151 1 75.56 207 LEU B O 1
ATOM 4236 N N . GLY B 1 208 ? -10.461 -4.664 -1.387 1 84.38 208 GLY B N 1
ATOM 4237 C CA . GLY B 1 208 ? -9.055 -5.008 -1.556 1 84.38 208 GLY B CA 1
ATOM 4238 C C . GLY B 1 208 ? -8.203 -3.826 -1.977 1 84.38 208 GLY B C 1
ATOM 4239 O O . GLY B 1 208 ? -7.117 -3.613 -1.432 1 84.38 208 GLY B O 1
ATOM 4240 N N . ASP B 1 209 ? -8.688 -3.088 -2.961 1 87.88 209 ASP B N 1
ATOM 4241 C CA . ASP B 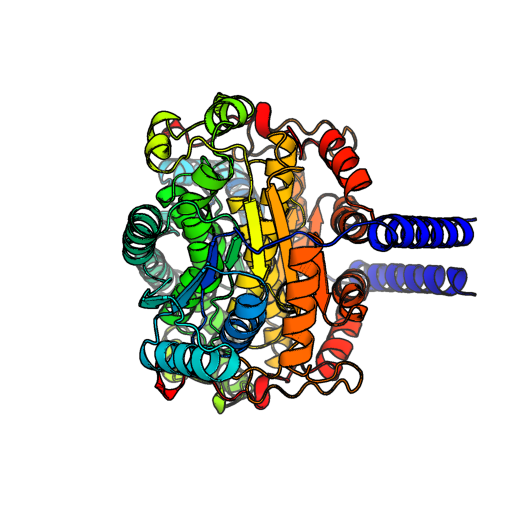1 209 ? -7.934 -1.933 -3.441 1 87.88 209 ASP B CA 1
ATOM 4242 C C . ASP B 1 209 ? -7.844 -0.851 -2.369 1 87.88 209 ASP B C 1
ATOM 4244 O O . ASP B 1 209 ? -6.785 -0.247 -2.178 1 87.88 209 ASP B O 1
ATOM 4248 N N . TYR B 1 210 ? -8.898 -0.656 -1.669 1 86.5 210 TYR B N 1
ATOM 4249 C CA . TYR B 1 210 ? -8.914 0.341 -0.604 1 86.5 210 TYR B CA 1
ATOM 4250 C C . TYR B 1 210 ? -7.984 -0.064 0.533 1 86.5 210 TYR B C 1
ATOM 4252 O O . TYR B 1 210 ? -7.133 0.722 0.958 1 86.5 210 TYR B O 1
ATOM 4260 N N . CYS B 1 211 ? -8.148 -1.284 0.993 1 84.5 211 CYS B N 1
ATOM 4261 C CA . CYS B 1 211 ? -7.293 -1.785 2.064 1 84.5 211 CYS B CA 1
ATOM 4262 C C . CYS B 1 211 ? -5.82 -1.711 1.668 1 84.5 211 CYS B C 1
ATOM 4264 O O . CYS B 1 211 ? -4.98 -1.295 2.467 1 84.5 211 CYS B O 1
ATOM 4266 N N . GLY B 1 212 ? -5.547 -2.09 0.502 1 88.81 212 GLY B N 1
ATOM 4267 C CA . GLY B 1 212 ? -4.176 -2.023 0.022 1 88.81 212 GLY B CA 1
ATOM 4268 C C . GLY B 1 212 ? -3.623 -0.61 -0.011 1 88.81 212 GLY B C 1
ATOM 4269 O O . GLY B 1 212 ? -2.5 -0.366 0.433 1 88.81 212 GLY B O 1
ATOM 4270 N N . SER B 1 213 ? -4.363 0.307 -0.516 1 89.38 213 SER B N 1
ATOM 4271 C CA . SER B 1 213 ? -3.938 1.699 -0.611 1 89.38 213 SER B CA 1
ATOM 4272 C C . SER B 1 213 ? -3.691 2.299 0.77 1 89.38 213 SER B C 1
ATOM 4274 O O . SER B 1 213 ? -2.719 3.027 0.972 1 89.38 213 SER B O 1
ATOM 4276 N N . LYS B 1 214 ? -4.562 1.963 1.67 1 86.94 214 LYS B N 1
ATOM 4277 C CA . LYS B 1 214 ? -4.441 2.52 3.014 1 86.94 214 LYS B CA 1
ATOM 4278 C C . LYS B 1 214 ? -3.281 1.88 3.771 1 86.94 214 LYS B C 1
ATOM 4280 O O . LYS B 1 214 ? -2.627 2.537 4.582 1 86.94 214 LYS B O 1
ATOM 4285 N N . ALA B 1 215 ? -3.096 0.637 3.525 1 86.31 215 ALA B N 1
ATOM 4286 C CA . ALA B 1 215 ? -1.901 0.008 4.082 1 86.31 215 ALA B CA 1
ATOM 4287 C C . ALA B 1 215 ? -0.635 0.696 3.578 1 86.31 215 ALA B C 1
ATOM 4289 O O . ALA B 1 215 ? 0.29 0.949 4.355 1 86.31 215 ALA B O 1
ATOM 4290 N N . GLY B 1 216 ? -0.622 0.934 2.309 1 90.38 216 GLY B N 1
ATOM 4291 C CA . GLY B 1 216 ? 0.498 1.668 1.74 1 90.38 216 GLY B CA 1
ATOM 4292 C C . GLY B 1 216 ? 0.679 3.045 2.35 1 90.38 216 GLY B C 1
ATOM 4293 O O . GLY B 1 216 ? 1.801 3.449 2.66 1 90.38 216 GLY B O 1
ATOM 4294 N N . LEU B 1 217 ? -0.403 3.715 2.535 1 91.19 217 LEU B N 1
ATOM 4295 C CA . LEU B 1 217 ? -0.378 5.047 3.127 1 91.19 217 LEU B CA 1
ATOM 4296 C C . LEU B 1 217 ? 0.177 5.004 4.547 1 91.19 217 LEU B C 1
ATOM 4298 O O . LEU B 1 217 ? 0.98 5.855 4.93 1 91.19 217 LEU B O 1
ATOM 4302 N N . SER B 1 218 ? -0.284 4.066 5.309 1 88.19 218 SER B N 1
ATOM 4303 C CA . SER B 1 218 ? 0.199 3.898 6.676 1 88.19 218 SER B CA 1
ATOM 4304 C C . SER B 1 218 ? 1.709 3.682 6.707 1 88.19 218 SER B C 1
ATOM 4306 O O . SER B 1 218 ? 2.41 4.273 7.531 1 88.19 218 SER B O 1
ATOM 4308 N N . SER B 1 219 ? 2.168 2.828 5.855 1 88.25 219 SER B N 1
ATOM 4309 C CA . SER B 1 219 ? 3.6 2.564 5.766 1 88.25 219 SER B CA 1
ATOM 4310 C C . SER B 1 219 ? 4.371 3.822 5.387 1 88.25 219 SER B C 1
ATOM 4312 O O . SER B 1 219 ? 5.453 4.078 5.918 1 88.25 219 SER B O 1
ATOM 4314 N N . LEU B 1 220 ? 3.85 4.562 4.496 1 90.75 220 LEU B N 1
ATOM 4315 C CA . LEU B 1 220 ? 4.465 5.816 4.082 1 90.75 220 LEU B CA 1
ATOM 4316 C C . LEU B 1 220 ? 4.578 6.781 5.258 1 90.75 220 LEU B C 1
ATOM 4318 O O . LEU B 1 220 ? 5.633 7.383 5.477 1 90.75 220 LEU B O 1
ATOM 4322 N N . ALA B 1 221 ? 3.516 6.93 6.012 1 91.69 221 ALA B N 1
ATOM 4323 C CA . ALA B 1 221 ? 3.492 7.816 7.172 1 91.69 221 ALA B CA 1
ATOM 4324 C C . ALA B 1 221 ? 4.527 7.387 8.211 1 91.69 221 ALA B C 1
ATOM 4326 O O . ALA B 1 221 ? 5.273 8.219 8.727 1 91.69 221 ALA B O 1
ATOM 4327 N N . GLU B 1 222 ? 4.551 6.148 8.445 1 87.81 222 GLU B N 1
ATOM 4328 C CA . GLU B 1 222 ? 5.484 5.625 9.438 1 87.81 222 GLU B CA 1
ATOM 4329 C C . GLU B 1 222 ? 6.93 5.812 8.992 1 87.81 222 GLU B C 1
ATOM 4331 O O . GLU B 1 222 ? 7.797 6.156 9.797 1 87.81 222 GLU B O 1
ATOM 4336 N N . THR B 1 223 ? 7.176 5.543 7.754 1 87.94 223 THR B N 1
ATOM 4337 C CA . THR B 1 223 ? 8.523 5.719 7.234 1 87.94 223 THR B CA 1
ATOM 4338 C C . THR B 1 223 ? 8.938 7.188 7.27 1 87.94 223 THR B C 1
ATOM 4340 O O . THR B 1 223 ? 10.078 7.516 7.598 1 87.94 223 THR B O 1
ATOM 4343 N N . LEU B 1 224 ? 8.039 8 6.93 1 92.44 224 LEU B N 1
ATOM 4344 C CA . LEU B 1 224 ? 8.305 9.438 6.984 1 92.44 224 LEU B CA 1
ATOM 4345 C C . LEU B 1 224 ? 8.695 9.859 8.398 1 92.44 224 LEU B C 1
ATOM 4347 O O . LEU B 1 224 ? 9.633 10.633 8.578 1 92.44 224 LEU B O 1
ATOM 4351 N N . ARG B 1 225 ? 7.957 9.383 9.375 1 90.69 225 ARG B N 1
ATOM 4352 C CA . ARG B 1 225 ? 8.273 9.688 10.766 1 90.69 225 ARG B CA 1
ATOM 4353 C C . ARG B 1 225 ? 9.703 9.281 11.102 1 90.69 225 ARG B C 1
ATOM 4355 O O . ARG B 1 225 ? 10.445 10.047 11.727 1 90.69 225 ARG B O 1
ATOM 4362 N N . LEU B 1 226 ? 10.062 8.086 10.672 1 86.88 226 LEU B N 1
ATOM 4363 C CA . LEU B 1 226 ? 11.414 7.598 10.898 1 86.88 226 LEU B CA 1
ATOM 4364 C C . LEU B 1 226 ? 12.438 8.484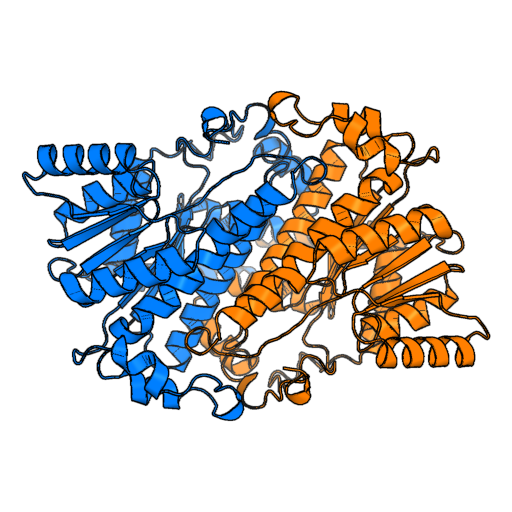 10.195 1 86.88 226 LEU B C 1
ATOM 4366 O O . LEU B 1 226 ? 13.5 8.781 10.75 1 86.88 226 LEU B O 1
ATOM 4370 N N . GLU B 1 227 ? 12.141 8.875 9 1 89.88 227 GLU B N 1
ATOM 4371 C CA . GLU B 1 227 ? 13.062 9.727 8.25 1 89.88 227 GLU B CA 1
ATOM 4372 C C . GLU B 1 227 ? 13.234 11.086 8.93 1 89.88 227 GLU B C 1
ATOM 4374 O O . GLU B 1 227 ? 14.32 11.656 8.914 1 89.88 227 GLU B O 1
ATOM 4379 N N . MET B 1 228 ? 12.141 11.602 9.523 1 92.12 228 MET B N 1
ATOM 4380 C CA . MET B 1 228 ? 12.258 12.859 10.258 1 92.12 228 MET B CA 1
ATOM 4381 C C . MET B 1 228 ? 13.195 12.711 11.445 1 92.12 228 MET B C 1
ATOM 4383 O O . MET B 1 228 ? 13.922 13.648 11.789 1 92.12 228 MET B O 1
ATOM 4387 N N . GLU B 1 229 ? 13.148 11.562 12.047 1 87.12 229 GLU B N 1
ATOM 4388 C CA . GLU B 1 229 ? 14.086 11.273 13.125 1 87.12 229 GLU B CA 1
ATOM 4389 C C . GLU B 1 229 ? 15.523 11.266 12.617 1 87.12 229 GLU B C 1
ATOM 4391 O O . GLU B 1 229 ? 16.422 11.844 13.242 1 87.12 229 GLU B O 1
ATOM 4396 N N . VAL B 1 230 ? 15.727 10.625 11.484 1 85.81 230 VAL B N 1
ATOM 4397 C CA . VAL B 1 230 ? 17.062 10.508 10.898 1 85.81 230 VAL B CA 1
ATOM 4398 C C . VAL B 1 230 ? 17.578 11.891 10.5 1 85.81 230 VAL B C 1
ATOM 4400 O O . VAL B 1 230 ? 18.766 12.18 10.648 1 85.81 230 VAL B O 1
ATOM 4403 N N . LEU B 1 231 ? 16.672 12.742 10.078 1 89.88 231 LEU B N 1
ATOM 4404 C CA . LEU B 1 231 ? 17.031 14.078 9.633 1 89.88 231 LEU B CA 1
ATOM 4405 C C . LEU B 1 231 ? 17.203 15.023 10.82 1 89.88 231 LEU B C 1
ATOM 4407 O O . LEU B 1 231 ? 17.609 16.172 10.648 1 89.88 231 LEU B O 1
ATOM 4411 N N . GLY B 1 232 ? 16.875 14.562 11.984 1 89.31 232 GLY B N 1
ATOM 4412 C CA . GLY B 1 232 ? 16.953 15.391 13.18 1 89.31 232 GLY B CA 1
ATOM 4413 C C . GLY B 1 232 ? 15.836 16.406 13.273 1 89.31 232 GLY B C 1
ATOM 4414 O O . GLY B 1 232 ? 16.031 17.5 13.836 1 89.31 232 GLY B O 1
ATOM 4415 N N . MET B 1 233 ? 14.68 16.094 12.656 1 93.81 233 MET B N 1
ATOM 4416 C CA . MET B 1 233 ? 13.617 17.094 12.539 1 93.81 233 MET B CA 1
ATOM 4417 C C . MET B 1 233 ? 12.359 16.641 13.273 1 93.81 233 MET B C 1
ATOM 4419 O O . MET B 1 233 ? 11.328 17.297 13.211 1 93.81 233 MET B O 1
ATOM 4423 N N . SER B 1 234 ? 12.398 15.594 14.047 1 90.75 234 SER B N 1
ATOM 4424 C CA . SER B 1 234 ? 11.211 14.977 14.633 1 90.75 234 SER B CA 1
ATOM 4425 C C . SER B 1 234 ? 10.562 15.891 15.672 1 90.75 234 SER B C 1
ATOM 4427 O O . SER B 1 234 ? 9.367 15.781 15.938 1 90.75 234 SER B O 1
ATOM 4429 N N . GLU B 1 235 ? 11.344 16.812 16.203 1 91.62 235 GLU B N 1
ATOM 4430 C CA . GLU B 1 235 ? 10.797 17.734 17.203 1 91.62 235 GLU B CA 1
ATOM 4431 C C . GLU B 1 235 ? 10.047 18.891 16.531 1 91.62 235 GLU B C 1
ATOM 4433 O O . GLU B 1 235 ? 9.086 19.422 17.094 1 91.62 235 GLU B O 1
ATOM 4438 N N . SER B 1 236 ? 10.484 19.234 15.367 1 96.06 236 SER B N 1
ATOM 4439 C CA . SER B 1 236 ? 9.922 20.391 14.695 1 96.06 236 SER B CA 1
ATOM 4440 C C . SER B 1 236 ? 8.836 19.984 13.703 1 96.06 236 SER B C 1
ATOM 4442 O O . SER B 1 236 ? 7.945 20.781 13.383 1 96.06 236 SER B O 1
ATOM 4444 N N . ILE B 1 237 ? 8.945 18.797 13.188 1 97.06 237 ILE B N 1
ATOM 4445 C CA . ILE B 1 237 ? 7.996 18.312 12.195 1 97.06 237 ILE B CA 1
ATOM 4446 C C . ILE B 1 237 ? 7.359 17.016 12.688 1 97.06 237 ILE B C 1
ATOM 4448 O O . ILE B 1 237 ? 8.039 15.992 12.836 1 97.06 237 ILE B O 1
ATOM 4452 N N . ALA B 1 238 ? 6.074 17.094 12.953 1 96.56 238 ALA B N 1
ATOM 4453 C CA . ALA B 1 238 ? 5.336 15.93 13.453 1 96.56 238 ALA B CA 1
ATOM 4454 C C . ALA B 1 238 ? 4.664 15.18 12.305 1 96.56 238 ALA B C 1
ATOM 4456 O O . ALA B 1 238 ? 4.328 15.766 11.281 1 96.56 238 ALA B O 1
ATOM 4457 N N . VAL B 1 239 ? 4.543 13.875 12.461 1 95.88 239 VAL B N 1
ATOM 4458 C CA . VAL B 1 239 ? 3.791 13.008 11.562 1 95.88 239 VAL B CA 1
ATOM 4459 C C . VAL B 1 239 ? 2.742 12.227 12.352 1 95.88 239 VAL B C 1
ATOM 4461 O O . VAL B 1 239 ? 3.082 11.445 13.242 1 95.88 239 VAL B O 1
ATOM 4464 N N . THR B 1 240 ? 1.485 12.484 12.07 1 95.5 240 THR B N 1
ATOM 4465 C CA . THR B 1 240 ? 0.387 11.812 12.758 1 95.5 240 THR B CA 1
ATOM 4466 C C . THR B 1 240 ? -0.408 10.945 11.789 1 95.5 240 THR B C 1
ATOM 4468 O O . THR B 1 240 ? -0.753 11.391 10.688 1 95.5 240 THR B O 1
ATOM 4471 N N . GLU B 1 241 ? -0.591 9.75 12.125 1 92.44 241 GLU B N 1
ATOM 4472 C CA . GLU B 1 241 ? -1.453 8.844 11.375 1 92.44 241 GLU B CA 1
ATOM 4473 C C . GLU B 1 241 ? -2.74 8.547 12.141 1 92.44 241 GLU B C 1
ATOM 4475 O O . GLU B 1 241 ? -2.695 8.133 13.297 1 92.44 241 GLU B O 1
ATOM 4480 N N . ILE B 1 242 ? -3.84 8.75 11.469 1 90.06 242 ILE B N 1
ATOM 4481 C CA . ILE B 1 242 ? -5.148 8.492 12.055 1 90.06 242 ILE B CA 1
ATOM 4482 C C . ILE B 1 242 ? -5.727 7.203 11.477 1 90.06 242 ILE B C 1
ATOM 4484 O O . ILE B 1 242 ? -5.809 7.043 10.258 1 90.06 242 ILE B O 1
ATOM 448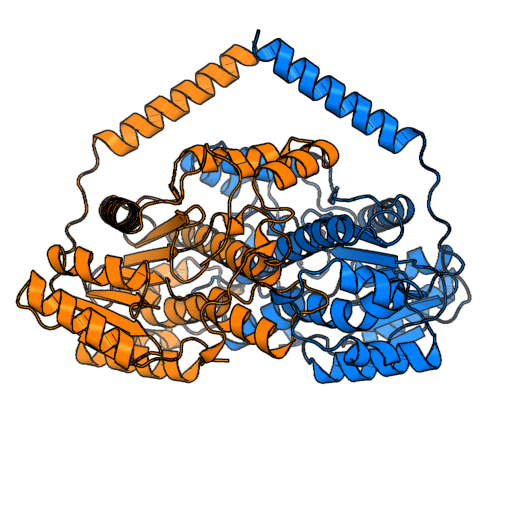8 N N . ARG B 1 243 ? -6.121 6.301 12.328 1 79.88 243 ARG B N 1
ATOM 4489 C CA . ARG B 1 243 ? -6.734 5.039 11.938 1 79.88 243 ARG B CA 1
ATOM 4490 C C . ARG B 1 243 ? -8.141 4.91 12.508 1 79.88 243 ARG B C 1
ATOM 4492 O O . ARG B 1 243 ? -8.336 4.293 13.555 1 79.88 243 ARG B O 1
ATOM 4499 N N . PRO B 1 244 ? -9.047 5.43 11.758 1 70.56 244 PRO B N 1
ATOM 4500 C CA . PRO B 1 244 ? -10.414 5.32 12.258 1 70.56 244 PRO B CA 1
ATOM 4501 C C . PRO B 1 244 ? -11.094 4.016 11.844 1 70.56 244 PRO B C 1
ATOM 4503 O O . PRO B 1 244 ? -10.672 3.381 10.867 1 70.56 244 PRO B O 1
ATOM 4506 N N . PHE B 1 245 ? -11.992 3.605 12.695 1 62.59 245 PHE B N 1
ATOM 4507 C CA . PHE B 1 245 ? -12.891 2.525 12.312 1 62.59 245 PHE B CA 1
ATOM 4508 C C . PHE B 1 245 ? -13.875 2.994 11.242 1 62.59 245 PHE B C 1
ATOM 4510 O O . PHE B 1 245 ? -13.883 4.168 10.875 1 62.59 245 PHE B O 1
ATOM 4517 N N . ALA B 1 246 ? -14.672 2.127 10.742 1 55.41 246 ALA B N 1
ATOM 4518 C CA . ALA B 1 246 ? -15.719 2.461 9.781 1 55.41 246 ALA B CA 1
ATOM 4519 C C . ALA B 1 246 ? -16.594 3.602 10.297 1 55.41 246 ALA B C 1
ATOM 4521 O O . ALA B 1 246 ? -17.141 3.523 11.398 1 55.41 246 ALA B O 1
ATOM 4522 N N . ILE B 1 247 ? -16.297 4.699 9.734 1 50.31 247 ILE B N 1
ATOM 4523 C CA . ILE B 1 247 ? -17.047 5.898 10.094 1 50.31 247 ILE B CA 1
ATOM 4524 C C . ILE B 1 247 ? -18.281 6.027 9.203 1 50.31 247 ILE B C 1
ATOM 4526 O O . ILE B 1 247 ? -18.219 5.73 8.008 1 50.31 247 ILE B O 1
ATOM 4530 N N . ASP B 1 248 ? -19.281 6.094 9.812 1 43.81 248 ASP B N 1
ATOM 4531 C CA . ASP B 1 248 ? -20.5 6.344 9.047 1 43.81 248 ASP B CA 1
ATOM 4532 C C . ASP B 1 248 ? -20.391 7.641 8.242 1 43.81 248 ASP B C 1
ATOM 4534 O O . ASP B 1 248 ? -20.906 8.68 8.664 1 43.81 248 ASP B O 1
ATOM 4538 N N . THR B 1 249 ? -19.406 7.617 7.379 1 50.72 249 THR B N 1
ATOM 4539 C CA . THR B 1 249 ? -19.359 8.727 6.441 1 50.72 249 THR B CA 1
ATOM 4540 C C . THR B 1 249 ? -19.922 8.32 5.086 1 50.72 249 THR B C 1
ATOM 4542 O O . THR B 1 249 ? -20.297 7.164 4.883 1 50.72 249 THR B O 1
ATOM 4545 N N . GLY B 1 250 ? -20.453 9.188 4.34 1 47.44 250 GLY B N 1
ATOM 4546 C CA . GLY B 1 250 ? -20.938 8.914 2.996 1 47.44 250 GLY B CA 1
ATOM 4547 C C . GLY B 1 250 ? -20 8.016 2.199 1 47.44 250 GLY B C 1
ATOM 4548 O O . GLY B 1 250 ? -20.391 7.5 1.147 1 47.44 250 GLY B O 1
ATOM 4549 N N . LEU B 1 251 ? -18.828 7.785 2.766 1 43.12 251 LEU B N 1
ATOM 4550 C CA . LEU B 1 251 ? -17.875 6.973 2.01 1 43.12 251 LEU B CA 1
ATOM 4551 C C . LEU B 1 251 ? -18.25 5.5 2.068 1 43.12 251 LEU B C 1
ATOM 4553 O O . LEU B 1 251 ? -18.094 4.773 1.085 1 43.12 251 LEU B O 1
ATOM 4557 N N . PHE B 1 252 ? -18.734 5.109 3.279 1 47.22 252 PHE B N 1
ATOM 4558 C CA . PHE B 1 252 ? -19.156 3.723 3.443 1 47.22 252 PHE B CA 1
ATOM 4559 C C . PHE B 1 252 ? -20.656 3.631 3.686 1 47.22 252 PHE B C 1
ATOM 4561 O O . PHE B 1 252 ? -21.094 2.928 4.594 1 47.22 252 PHE B O 1
ATOM 4568 N N . GLU B 1 253 ? -21.359 4.355 3.051 1 46.53 253 GLU B N 1
ATOM 4569 C CA . GLU B 1 253 ? -22.812 4.293 3.225 1 46.53 253 GLU B CA 1
ATOM 4570 C C . GLU B 1 253 ? -23.344 2.891 2.938 1 46.53 253 GLU B C 1
ATOM 4572 O O . GLU B 1 253 ? -23.031 2.307 1.896 1 46.53 253 GLU B O 1
ATOM 4577 N N . GLY B 1 254 ? -23.891 2.293 3.996 1 46.41 254 GLY B N 1
ATOM 4578 C CA . GLY B 1 254 ? -24.516 0.984 3.865 1 46.41 254 GLY B CA 1
ATOM 4579 C C . GLY B 1 254 ? -23.656 -0.143 4.395 1 46.41 254 GLY B C 1
ATOM 4580 O O . GLY B 1 254 ? -24.047 -1.311 4.348 1 46.41 254 GLY B O 1
ATOM 4581 N N . PHE B 1 255 ? -22.438 0.167 4.812 1 47.88 255 PHE B N 1
ATOM 4582 C CA . PHE B 1 255 ? -21.641 -0.873 5.438 1 47.88 255 PHE B CA 1
ATOM 4583 C C . PHE B 1 255 ? -22.219 -1.28 6.781 1 47.88 255 PHE B C 1
ATOM 4585 O O . PHE B 1 255 ? -22.5 -0.427 7.629 1 47.88 255 PHE B O 1
ATOM 4592 N N . ASN B 1 256 ? -22.703 -2.531 6.961 1 47.06 256 ASN B N 1
ATOM 4593 C CA . ASN B 1 256 ? -23.266 -3.02 8.219 1 47.06 256 ASN B CA 1
A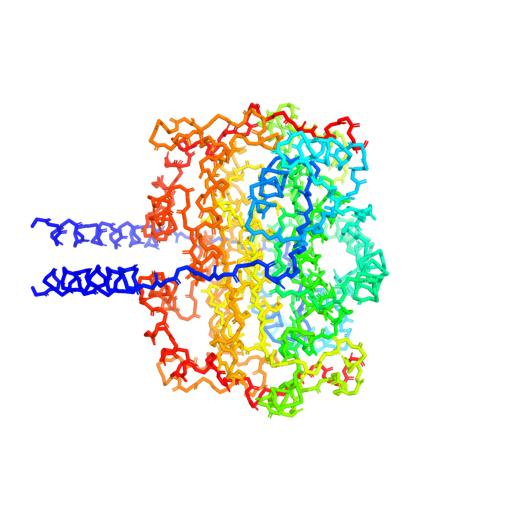TOM 4594 C C . ASN B 1 256 ? -22.25 -3.854 9 1 47.06 256 ASN B C 1
ATOM 4596 O O . ASN B 1 256 ? -21.875 -4.938 8.562 1 47.06 256 ASN B O 1
ATOM 4600 N N . SER B 1 257 ? -21.594 -3.205 9.914 1 48.5 257 SER B N 1
ATOM 4601 C CA . SER B 1 257 ? -20.781 -3.994 10.828 1 48.5 257 SER B CA 1
ATOM 4602 C C . SER B 1 257 ? -21.641 -4.777 11.812 1 48.5 257 SER B C 1
ATOM 4604 O O . SER B 1 257 ? -22.625 -4.25 12.336 1 48.5 257 SER B O 1
ATOM 4606 N N . LYS B 1 258 ? -21.641 -6.055 11.727 1 42.66 258 LYS B N 1
ATOM 4607 C CA . LYS B 1 258 ? -22.438 -6.824 12.688 1 42.66 258 LYS B CA 1
ATOM 4608 C C . LYS B 1 258 ? -21.812 -6.781 14.078 1 42.66 258 LYS B C 1
ATOM 4610 O O . LYS B 1 258 ? -22.297 -7.434 15 1 42.66 258 LYS B O 1
ATOM 4615 N N . LEU B 1 259 ? -20.672 -6.273 14.195 1 43.91 259 LEU B N 1
ATOM 4616 C CA . LEU B 1 259 ? -20.141 -6.301 15.555 1 43.91 259 LEU B CA 1
ATOM 4617 C C . LEU B 1 259 ? -20.672 -5.133 16.375 1 43.91 259 LEU B C 1
ATOM 4619 O O . LEU B 1 259 ? -20.422 -3.971 16.047 1 43.91 259 LEU B O 1
ATOM 4623 N N . PRO B 1 260 ? -21.609 -5.383 17.25 1 41.44 260 PRO B N 1
ATOM 4624 C CA . PRO B 1 260 ? -22.141 -4.402 18.203 1 41.44 260 PRO B CA 1
ATOM 4625 C C . PRO B 1 260 ? -21.031 -3.588 18.891 1 41.44 260 PRO B C 1
ATOM 4627 O O . PRO B 1 260 ? -21.281 -2.467 19.344 1 41.44 260 PRO B O 1
ATOM 4630 N N . ILE B 1 261 ? -19.938 -4.148 19.078 1 41.59 261 ILE B N 1
ATOM 4631 C CA . ILE B 1 261 ? -18.906 -3.5 19.891 1 41.59 261 ILE B CA 1
ATOM 4632 C C . ILE B 1 261 ? -18.25 -2.375 19.094 1 41.59 261 ILE B C 1
ATOM 4634 O O . ILE B 1 261 ? -17.594 -1.506 19.656 1 41.59 261 ILE B O 1
ATOM 4638 N N . LEU B 1 262 ? -18.328 -2.379 17.891 1 49.72 262 LEU B N 1
ATOM 4639 C CA . LEU B 1 262 ? -17.734 -1.293 17.125 1 49.72 262 LEU B CA 1
ATOM 4640 C C . LEU B 1 262 ? -18.797 -0.376 16.547 1 49.72 262 LEU B C 1
ATOM 4642 O O . LEU B 1 262 ? -19.422 -0.708 15.531 1 49.72 262 LEU B O 1
ATOM 4646 N N . PRO B 1 263 ? -19.234 0.559 17.375 1 47.31 263 PRO B N 1
ATOM 4647 C CA . PRO B 1 263 ? -20.297 1.457 16.938 1 47.31 263 PRO B CA 1
ATOM 4648 C C . PRO B 1 263 ? -19.922 2.283 15.711 1 47.31 263 PRO B C 1
ATOM 4650 O O . PRO B 1 263 ? -18.734 2.496 15.453 1 47.31 263 PRO B O 1
ATOM 4653 N N . ILE B 1 264 ? -20.812 2.297 14.773 1 54.38 264 ILE B N 1
ATOM 4654 C CA . ILE B 1 264 ? -20.703 3.35 13.773 1 54.38 264 ILE B CA 1
ATOM 4655 C C . ILE B 1 264 ? -20.406 4.684 14.453 1 54.38 264 ILE B C 1
ATOM 4657 O O . ILE B 1 264 ? -21.188 5.148 15.289 1 54.38 264 ILE B O 1
ATOM 4661 N N . LEU B 1 265 ? -19.156 5.129 14.336 1 59.84 265 LEU B N 1
ATOM 4662 C CA . LEU B 1 265 ? -18.734 6.324 15.055 1 59.84 265 LEU B CA 1
ATOM 4663 C C . LEU B 1 265 ? -19.438 7.562 14.523 1 59.84 265 LEU B C 1
ATOM 4665 O O . LEU B 1 265 ? -19.688 7.676 13.32 1 59.84 265 LEU B O 1
ATOM 4669 N N . GLU B 1 266 ? -19.891 8.359 15.492 1 74.62 266 GLU B N 1
ATOM 4670 C CA . GLU B 1 266 ? -20.375 9.695 15.141 1 74.62 266 GLU B CA 1
ATOM 4671 C C . GLU B 1 266 ? -19.266 10.523 14.492 1 74.62 266 GLU B C 1
ATOM 4673 O O . GLU B 1 266 ? -18.203 10.719 15.094 1 74.62 266 GLU B O 1
ATOM 4678 N N . PRO B 1 267 ? -19.453 10.961 13.359 1 80.38 267 PRO B N 1
ATOM 4679 C CA . PRO B 1 267 ? -18.422 11.672 12.602 1 80.38 267 PRO B CA 1
ATOM 4680 C C . PRO B 1 267 ? -17.844 12.859 13.367 1 80.38 267 PRO B C 1
ATOM 4682 O O . PRO B 1 267 ? -16.641 13.109 13.312 1 80.38 267 PRO B O 1
ATOM 4685 N N . GLU B 1 268 ? -18.688 13.555 14.164 1 85.94 268 GLU B N 1
ATOM 4686 C CA . GLU B 1 268 ? -18.219 14.727 14.891 1 85.94 268 GLU B CA 1
ATOM 4687 C C . GLU B 1 268 ? -17.234 14.344 16 1 85.94 268 GLU B C 1
ATOM 4689 O O . GLU B 1 268 ? -16.266 15.047 16.234 1 85.94 268 GLU B O 1
ATOM 4694 N N . LYS B 1 269 ? -17.562 13.227 16.672 1 84.75 269 LYS B N 1
ATOM 4695 C CA . LYS B 1 269 ? -16.672 12.75 17.734 1 84.75 269 LYS B CA 1
ATOM 4696 C C . LYS B 1 269 ? -15.32 12.352 17.156 1 84.75 269 LYS B C 1
ATOM 4698 O O . LYS B 1 269 ? -14.281 12.617 17.766 1 84.75 269 LYS B O 1
ATOM 4703 N N . VAL B 1 270 ? -15.383 11.742 16.031 1 86.81 270 VAL B N 1
ATOM 4704 C CA . VAL B 1 270 ? -14.148 11.328 15.367 1 86.81 270 VAL B CA 1
ATOM 4705 C C . VAL B 1 270 ? -13.344 12.562 14.961 1 86.81 270 VAL B C 1
ATOM 4707 O O . VAL B 1 270 ? -12.133 12.625 15.211 1 86.81 270 VAL B O 1
ATOM 4710 N N . ALA B 1 271 ? -13.984 13.547 14.414 1 91.06 271 ALA B N 1
ATOM 4711 C CA . ALA B 1 271 ? -13.312 14.773 13.977 1 91.06 271 ALA B CA 1
ATOM 4712 C C . ALA B 1 271 ? -12.672 15.492 15.164 1 91.06 271 ALA B C 1
ATOM 4714 O O . ALA B 1 271 ? -11.531 15.961 15.062 1 91.06 271 ALA B O 1
ATOM 4715 N N . LYS B 1 272 ? -13.375 15.555 16.281 1 92.12 272 LYS B N 1
ATOM 4716 C CA . LYS B 1 272 ? -12.844 16.203 17.484 1 92.12 272 LYS B CA 1
ATOM 4717 C C . LYS B 1 272 ? -11.609 15.461 18 1 92.12 272 LYS B C 1
ATOM 4719 O O . LYS B 1 272 ? -10.633 16.094 18.406 1 92.12 272 LYS B O 1
ATOM 4724 N N . ARG B 1 273 ? -11.664 14.141 17.938 1 90.5 273 ARG B N 1
ATOM 4725 C CA . ARG B 1 273 ? -10.523 13.344 18.375 1 90.5 273 ARG B CA 1
ATOM 4726 C C . ARG B 1 273 ? -9.312 13.562 17.484 1 90.5 273 ARG B C 1
ATOM 4728 O O . ARG B 1 273 ? -8.18 13.578 17.953 1 90.5 273 ARG B O 1
ATOM 4735 N N . ILE B 1 274 ? -9.586 13.719 16.234 1 92.81 274 ILE B N 1
ATOM 4736 C CA . ILE B 1 274 ? -8.516 13.969 15.281 1 92.81 274 ILE B CA 1
ATOM 4737 C C . ILE B 1 274 ? -7.859 15.312 15.578 1 92.81 274 ILE B C 1
ATOM 4739 O O . ILE B 1 274 ? -6.629 15.43 15.562 1 92.81 274 ILE B O 1
ATOM 4743 N N . ILE B 1 275 ? -8.648 16.344 15.883 1 94.88 275 ILE B N 1
ATOM 4744 C CA . ILE B 1 275 ? -8.125 17.672 16.188 1 94.88 275 ILE B CA 1
ATOM 4745 C C . ILE B 1 275 ? -7.266 17.594 17.453 1 94.88 275 ILE B C 1
ATOM 4747 O O . ILE B 1 275 ? -6.184 18.188 17.516 1 94.88 275 ILE B O 1
ATOM 4751 N N . GLN B 1 276 ? -7.734 16.859 18.422 1 93.38 276 GLN B N 1
ATOM 4752 C CA . GLN B 1 276 ? -6.938 16.672 19.641 1 93.38 276 GLN B CA 1
ATOM 4753 C C . GLN B 1 276 ? -5.602 16 19.312 1 93.38 276 GLN B C 1
ATOM 4755 O O . GLN B 1 276 ? -4.562 16.391 19.844 1 93.38 276 GLN B O 1
ATOM 4760 N N . ALA B 1 277 ? -5.66 15.031 18.453 1 93.31 277 ALA B N 1
ATOM 4761 C CA . ALA B 1 277 ? -4.445 14.32 18.062 1 93.31 277 ALA B CA 1
ATOM 4762 C C . ALA B 1 277 ? -3.453 15.266 17.375 1 93.31 277 ALA B C 1
ATOM 4764 O O . ALA B 1 277 ? -2.244 15.164 17.594 1 93.31 277 ALA B O 1
ATOM 4765 N N . ILE B 1 278 ? -3.973 16.125 16.562 1 95.12 278 ILE B N 1
ATOM 4766 C CA . ILE B 1 278 ? -3.139 17.094 15.867 1 95.12 278 ILE B CA 1
ATOM 4767 C C . ILE B 1 278 ? -2.514 18.047 16.875 1 95.12 278 ILE B C 1
ATOM 4769 O O . ILE B 1 278 ? -1.305 18.297 16.828 1 95.12 278 ILE B O 1
ATOM 4773 N N . ARG B 1 279 ? -3.322 18.578 17.766 1 95.06 279 ARG B N 1
ATOM 4774 C CA . ARG B 1 279 ? -2.846 19.578 18.734 1 95.06 279 ARG B CA 1
ATOM 4775 C C . ARG B 1 279 ? -1.825 18.969 19.688 1 95.06 279 ARG B C 1
ATOM 4777 O O . ARG B 1 279 ? -0.894 19.641 20.125 1 95.06 279 ARG B O 1
ATOM 4784 N N . TYR B 1 280 ? -1.959 17.672 19.938 1 93.38 280 TYR B N 1
ATOM 4785 C CA . TYR B 1 280 ? -1.037 17.031 20.859 1 93.38 280 TYR B CA 1
ATOM 4786 C C . TYR B 1 280 ? 0.069 16.297 20.109 1 93.38 280 TYR B C 1
ATOM 4788 O O . TYR B 1 280 ? 0.896 15.617 20.719 1 93.38 280 TYR B O 1
ATOM 4796 N N . ARG B 1 281 ? 0.04 16.344 18.812 1 93.62 281 ARG B N 1
ATOM 4797 C CA . ARG B 1 281 ? 1.069 15.766 17.953 1 93.62 281 ARG B CA 1
ATOM 4798 C C . ARG B 1 281 ? 1.231 14.273 18.219 1 93.62 281 ARG B C 1
ATOM 4800 O O . ARG B 1 281 ? 2.352 13.789 18.391 1 93.62 281 ARG B O 1
ATOM 4807 N N . GLU B 1 282 ? 0.058 13.656 18.312 1 91.31 282 GLU B N 1
ATOM 4808 C CA . GLU B 1 282 ? 0.099 12.211 18.516 1 91.31 282 GLU B CA 1
ATOM 4809 C C . GLU B 1 282 ? 0.636 11.492 17.281 1 91.31 282 GLU B C 1
ATOM 4811 O O . GLU B 1 282 ? 0.464 11.961 16.156 1 91.31 282 GLU B O 1
ATOM 4816 N N . ARG B 1 283 ? 1.314 10.375 17.5 1 89.38 283 ARG B N 1
ATOM 4817 C CA . ARG B 1 283 ? 1.947 9.664 16.391 1 89.38 283 ARG B CA 1
ATOM 4818 C C . ARG B 1 283 ? 0.932 8.805 15.641 1 89.38 283 ARG B C 1
ATOM 4820 O O . ARG B 1 283 ? 0.741 8.984 14.438 1 89.38 283 ARG B O 1
ATOM 4827 N N . THR B 1 284 ? 0.334 7.867 16.281 1 88 284 THR B N 1
ATOM 4828 C CA . THR B 1 284 ? -0.677 6.98 15.727 1 88 284 THR B CA 1
ATOM 4829 C C . THR B 1 284 ? -1.936 6.977 16.594 1 88 284 THR B C 1
ATOM 4831 O O . THR B 1 284 ? -1.864 6.754 17.797 1 88 284 THR B O 1
ATOM 4834 N N . VAL B 1 285 ? -3.074 7.242 15.969 1 87.12 285 VAL B N 1
ATOM 4835 C CA . VAL B 1 285 ? -4.328 7.363 16.703 1 87.12 285 VAL B CA 1
ATOM 4836 C C . VAL B 1 285 ? -5.332 6.332 16.188 1 87.12 285 VAL B C 1
ATOM 4838 O O . VAL B 1 285 ? -5.664 6.32 15.008 1 87.12 285 VAL B O 1
ATOM 4841 N N . TYR B 1 286 ? -5.742 5.48 17.031 1 81.38 286 TYR B N 1
ATOM 4842 C CA . TYR B 1 286 ? -6.805 4.523 16.719 1 81.38 286 TYR B CA 1
ATOM 4843 C C . TYR B 1 286 ? -8.148 5.023 17.25 1 81.38 286 TYR B C 1
ATOM 4845 O O . TYR B 1 286 ? -8.273 5.352 18.438 1 81.38 286 TYR B O 1
ATOM 4853 N N . ILE B 1 287 ? -9.086 5.09 16.375 1 77.38 287 ILE B N 1
ATOM 4854 C CA . ILE B 1 287 ? -10.414 5.523 16.797 1 77.38 287 ILE B CA 1
ATOM 4855 C C . ILE B 1 287 ? -11.445 4.449 16.453 1 77.38 287 ILE B C 1
ATOM 4857 O O . ILE B 1 287 ? -11.727 4.203 15.281 1 77.38 287 ILE B O 1
ATOM 4861 N N . PRO B 1 288 ? -12.156 3.76 17.438 1 75.94 288 PRO B N 1
ATOM 4862 C CA . PRO B 1 288 ? -11.875 3.809 18.875 1 75.94 288 PRO B CA 1
ATOM 4863 C C . PRO B 1 288 ? -10.586 3.076 19.25 1 75.94 288 PRO B C 1
ATOM 4865 O O . PRO B 1 288 ? -10 2.381 18.406 1 75.94 288 PRO B O 1
ATOM 4868 N N . TRP B 1 289 ? -10.148 3.209 20.438 1 72.44 289 TRP B N 1
ATOM 4869 C CA . TRP B 1 289 ? -8.852 2.711 20.875 1 72.44 289 TRP B CA 1
ATOM 4870 C C . TRP B 1 289 ? -8.789 1.189 20.781 1 72.44 289 TRP B C 1
ATOM 4872 O O . TRP B 1 289 ? -7.715 0.616 20.594 1 72.44 289 TRP B O 1
ATOM 4882 N N . ILE B 1 290 ? -9.883 0.516 20.797 1 68.75 290 ILE B N 1
ATOM 4883 C CA . ILE B 1 290 ? -9.953 -0.939 20.875 1 68.75 290 ILE B CA 1
ATOM 4884 C C . ILE B 1 290 ? -9.484 -1.548 19.547 1 68.75 290 ILE B C 1
ATOM 4886 O O . ILE B 1 290 ? -9.047 -2.701 19.516 1 68.75 290 ILE B O 1
ATOM 4890 N N . ILE B 1 291 ? -9.5 -0.729 18.516 1 74.06 291 ILE B N 1
ATOM 4891 C CA . ILE B 1 291 ? -9.133 -1.249 17.203 1 74.06 291 ILE B CA 1
ATOM 4892 C C . ILE B 1 291 ? -7.629 -1.496 17.141 1 74.06 291 ILE B C 1
ATOM 4894 O O . ILE B 1 291 ? -7.133 -2.172 16.234 1 74.06 291 ILE B O 1
ATOM 4898 N N . TRP B 1 292 ? -6.969 -1.015 18.125 1 71.81 292 TRP B N 1
ATOM 4899 C CA . TRP B 1 292 ? -5.535 -1.262 18.25 1 71.81 292 TRP B CA 1
ATOM 4900 C C . TRP B 1 292 ? -5.246 -2.756 18.328 1 71.81 292 TRP B C 1
ATOM 4902 O O . TRP B 1 292 ? -4.203 -3.219 17.859 1 71.81 292 TRP B O 1
ATOM 4912 N N . PHE B 1 293 ? -6.199 -3.51 18.75 1 68.19 293 PHE B N 1
ATOM 4913 C CA . PHE B 1 293 ? -5.973 -4.93 19 1 68.19 293 PHE B CA 1
ATOM 4914 C C . PHE B 1 293 ? -6.262 -5.754 17.75 1 68.19 293 PHE B C 1
ATOM 4916 O O . PHE B 1 293 ? -5.852 -6.914 17.656 1 68.19 293 PHE B O 1
ATOM 4923 N N . VAL B 1 294 ? -6.891 -5.199 16.844 1 72.12 294 VAL B N 1
ATOM 4924 C CA . VAL B 1 294 ? -7.379 -5.965 15.695 1 72.12 294 VAL B CA 1
ATOM 4925 C C . VAL B 1 294 ? -6.195 -6.535 14.914 1 72.12 294 VAL B C 1
ATOM 4927 O O . VAL B 1 294 ? -6.141 -7.738 14.656 1 72.12 294 VAL B O 1
ATOM 4930 N N . PRO B 1 295 ? -5.199 -5.738 14.562 1 70.06 295 PRO B N 1
ATOM 4931 C CA . PRO B 1 295 ? -4.059 -6.309 13.844 1 70.06 295 PRO B CA 1
ATOM 4932 C C . PRO B 1 295 ? -3.289 -7.34 14.672 1 70.06 295 PRO B C 1
ATOM 4934 O O . PRO B 1 295 ? -2.721 -8.281 14.117 1 70.06 295 PRO B O 1
ATOM 4937 N N . LEU B 1 296 ? -3.303 -7.129 15.914 1 69.88 296 LEU B N 1
ATOM 4938 C CA . LEU B 1 296 ? -2.646 -8.094 16.797 1 69.88 296 LEU B CA 1
ATOM 4939 C C . LEU B 1 296 ? -3.354 -9.445 16.734 1 69.88 296 LEU B C 1
ATOM 4941 O O . LEU B 1 296 ? -2.707 -10.484 16.609 1 69.88 296 LEU B O 1
ATOM 4945 N N . LEU B 1 297 ? -4.625 -9.367 16.781 1 69.81 297 LEU B N 1
ATOM 4946 C CA . LEU B 1 297 ? -5.418 -10.594 16.734 1 69.81 297 LEU B CA 1
ATOM 4947 C C . LEU B 1 297 ? -5.277 -11.273 15.367 1 69.81 297 LEU B C 1
ATOM 4949 O O . LEU B 1 297 ? -5.203 -12.5 15.289 1 69.81 297 LEU B O 1
ATOM 4953 N N . GLN B 1 298 ? -5.191 -10.492 14.383 1 72.44 298 GLN B N 1
ATOM 4954 C CA . GLN B 1 298 ? -5.066 -11.023 13.031 1 72.44 298 GLN B CA 1
ATOM 4955 C C . GLN B 1 298 ? -3.734 -11.742 12.844 1 72.44 298 GLN B C 1
ATOM 4957 O O . GLN B 1 298 ? -3.639 -12.688 12.047 1 72.44 298 GLN B O 1
ATOM 4962 N N . ARG B 1 299 ? -2.805 -11.297 13.555 1 70.06 299 ARG B N 1
ATOM 4963 C CA . ARG B 1 299 ? -1.479 -11.891 13.43 1 70.06 299 ARG B CA 1
ATOM 4964 C C . ARG B 1 299 ? -1.373 -13.164 14.258 1 70.06 299 ARG B C 1
ATOM 4966 O O . ARG B 1 299 ? -0.734 -14.133 13.844 1 70.06 299 ARG B O 1
ATOM 4973 N N . ILE B 1 300 ? -2.066 -13.203 15.289 1 69.5 300 ILE B N 1
ATOM 4974 C CA . ILE B 1 300 ? -1.852 -14.281 16.25 1 69.5 300 ILE B CA 1
ATOM 4975 C C . ILE B 1 300 ? -2.855 -15.406 16 1 69.5 300 ILE B C 1
ATOM 4977 O O . ILE B 1 300 ? -2.514 -16.578 16.109 1 69.5 300 ILE B O 1
ATOM 4981 N N . LEU B 1 301 ? -4.047 -15.117 15.523 1 71 301 LEU B N 1
ATOM 4982 C CA . LEU B 1 301 ? -5.109 -16.109 15.406 1 71 301 LEU B CA 1
ATOM 4983 C C . LEU B 1 301 ? -4.988 -16.891 14.102 1 71 301 LEU B C 1
ATOM 4985 O O . LEU B 1 301 ? -4.641 -16.312 13.062 1 71 301 LEU B O 1
ATOM 4989 N N . PRO B 1 302 ? -5.219 -18.172 14.156 1 72.44 302 PRO B N 1
ATOM 4990 C CA . PRO B 1 302 ? -5.27 -18.938 12.914 1 72.44 302 PRO B CA 1
ATOM 4991 C C . PRO B 1 302 ? -6.332 -18.438 11.945 1 72.44 302 PRO B C 1
ATOM 4993 O O . PRO B 1 302 ? -7.344 -17.875 12.375 1 72.44 302 PRO B O 1
ATOM 4996 N N . PHE B 1 303 ? -6.039 -18.672 10.734 1 72.62 303 PHE B N 1
ATOM 4997 C CA . PHE B 1 303 ? -6.902 -18.125 9.688 1 72.62 303 PHE B CA 1
ATOM 4998 C C . PHE B 1 303 ? -8.328 -18.625 9.859 1 72.62 303 PHE B C 1
ATOM 5000 O O . PHE B 1 303 ? -9.289 -17.891 9.594 1 72.62 303 PHE B O 1
ATOM 5007 N N . SER B 1 304 ? -8.477 -19.828 10.32 1 71.56 304 SER B N 1
ATOM 5008 C CA . SER B 1 304 ? -9.805 -20.391 10.508 1 71.56 304 SER B CA 1
ATOM 5009 C C . SER B 1 304 ? -10.602 -19.594 11.539 1 71.56 304 SER B C 1
ATOM 5011 O O . SER B 1 304 ? -11.812 -19.422 11.391 1 71.56 304 SER B O 1
ATOM 5013 N N . ILE B 1 305 ? -9.914 -19.109 12.539 1 71.19 305 ILE B N 1
ATOM 5014 C CA . ILE B 1 305 ? -10.562 -18.297 13.562 1 71.19 305 ILE B CA 1
ATOM 5015 C C . ILE B 1 305 ? -10.805 -16.891 13.023 1 71.19 305 ILE B C 1
ATOM 5017 O O . ILE B 1 305 ? -11.836 -16.281 13.312 1 71.19 305 ILE B O 1
ATOM 5021 N N . LEU B 1 306 ? -9.859 -16.547 12.203 1 75 306 LEU B N 1
ATOM 5022 C CA . LEU B 1 306 ? -9.992 -15.219 11.625 1 75 306 LEU B CA 1
ATOM 5023 C C . LEU B 1 306 ? -11.211 -15.133 10.719 1 75 306 LEU B C 1
ATOM 5025 O O . LEU B 1 306 ? -11.898 -14.109 10.68 1 75 306 LEU B O 1
ATOM 5029 N N . ILE B 1 307 ? -11.445 -16.172 10.023 1 72.75 307 ILE B N 1
ATOM 5030 C CA . ILE B 1 307 ? -12.609 -16.188 9.141 1 72.75 307 ILE B CA 1
ATOM 5031 C C . ILE B 1 307 ? -13.883 -15.961 9.953 1 72.75 307 ILE B C 1
ATOM 5033 O O . ILE B 1 307 ? -14.766 -15.211 9.539 1 72.75 307 ILE B O 1
ATOM 5037 N N . ILE B 1 308 ? -13.906 -16.562 11.102 1 70.56 308 ILE B N 1
ATOM 5038 C CA . ILE B 1 308 ? -15.062 -16.406 11.977 1 70.56 308 ILE B CA 1
ATOM 5039 C C . ILE B 1 308 ? -15.18 -14.953 12.43 1 70.56 308 ILE B C 1
ATOM 5041 O O . ILE B 1 308 ? -16.266 -14.375 12.414 1 70.56 308 ILE B O 1
ATOM 5045 N N . LEU B 1 309 ? -14.047 -14.445 12.727 1 69.5 309 LEU B N 1
ATOM 5046 C CA . LEU B 1 309 ? -14.031 -13.055 13.172 1 69.5 309 LEU B CA 1
ATOM 5047 C C . LEU B 1 309 ? -14.438 -12.117 12.039 1 69.5 309 LEU B C 1
ATOM 5049 O O . LEU B 1 309 ? -15.141 -11.133 12.266 1 69.5 309 LEU B O 1
ATOM 5053 N N . TYR B 1 310 ? -13.992 -12.477 10.883 1 70.44 310 TYR B N 1
ATOM 5054 C CA . TYR B 1 310 ? -14.359 -11.664 9.727 1 70.44 310 TYR B CA 1
ATOM 5055 C C . TYR B 1 310 ? -15.852 -11.758 9.445 1 70.44 310 TYR B C 1
ATOM 5057 O O . TYR B 1 310 ? -16.484 -10.773 9.047 1 70.44 310 TYR B O 1
ATOM 5065 N N . LYS B 1 311 ? -16.344 -12.867 9.633 1 69.25 311 LYS B N 1
ATOM 5066 C CA . LYS B 1 311 ? -17.781 -13.047 9.453 1 69.25 311 LYS B CA 1
ATOM 5067 C C . LYS B 1 311 ? -18.578 -12.242 10.484 1 69.25 311 LYS B C 1
ATOM 5069 O O . LYS B 1 311 ? -19.562 -11.586 10.148 1 69.25 311 LYS B O 1
ATOM 5074 N N . ILE B 1 312 ? -18.047 -12.219 11.727 1 66.62 312 ILE B N 1
ATOM 5075 C CA . ILE B 1 312 ? -18.734 -11.531 12.812 1 66.62 312 ILE B CA 1
ATOM 5076 C C . ILE B 1 312 ? -18.578 -10.016 12.641 1 66.62 312 ILE B C 1
ATOM 5078 O O . ILE B 1 312 ? -19.531 -9.266 12.875 1 66.62 312 ILE B O 1
ATOM 5082 N N . SER B 1 313 ? -17.406 -9.625 12.188 1 64.06 313 SER B N 1
ATOM 5083 C CA . SER B 1 313 ? -17.109 -8.203 12.062 1 64.06 313 SER B CA 1
ATOM 5084 C C . SER B 1 313 ? -17.75 -7.609 10.812 1 64.06 313 SER B C 1
ATOM 5086 O O . SER B 1 313 ? -17.875 -6.391 10.695 1 64.06 313 SER B O 1
ATOM 5088 N N . GLY B 1 314 ? -18.234 -8.406 9.867 1 62.22 314 GLY B N 1
ATOM 5089 C CA . GLY B 1 314 ? -18.797 -7.926 8.617 1 62.22 314 GLY B CA 1
ATOM 5090 C C . GLY B 1 314 ? -17.766 -7.805 7.504 1 62.22 314 GLY B C 1
ATOM 5091 O O . GLY B 1 314 ? -18.109 -7.469 6.367 1 62.22 314 GLY B O 1
ATOM 5092 N N . ALA B 1 315 ? -16.578 -8.133 7.844 1 63.56 315 ALA B N 1
ATOM 5093 C CA . ALA B 1 315 ? -15.516 -8.039 6.84 1 63.56 315 ALA B CA 1
ATOM 5094 C C . ALA B 1 315 ? -15.695 -9.094 5.75 1 63.56 315 ALA B C 1
ATOM 5096 O O . ALA B 1 315 ? -15.203 -8.93 4.633 1 63.56 315 ALA B O 1
ATOM 5097 N N . PHE B 1 316 ? -16.453 -10.109 6.168 1 60.28 316 PHE B N 1
ATOM 5098 C CA . PHE B 1 316 ? -16.703 -11.195 5.227 1 60.28 316 PHE B CA 1
ATOM 5099 C C . PHE B 1 316 ? -17.859 -10.852 4.301 1 60.28 316 PHE B C 1
ATOM 5101 O O . PHE B 1 316 ? -17.797 -11.094 3.094 1 60.28 316 PHE B O 1
ATOM 5108 N N . ASP B 1 317 ? -18.781 -10.172 4.812 1 63.09 317 ASP B N 1
ATOM 5109 C CA . ASP B 1 317 ? -19.984 -9.969 4.031 1 63.09 317 ASP B CA 1
ATOM 5110 C C . ASP B 1 317 ? -20.531 -8.555 4.215 1 63.09 317 ASP B C 1
ATOM 5112 O O . ASP B 1 317 ? -21.641 -8.25 3.789 1 63.09 317 ASP B O 1
ATOM 5116 N N . GLY B 1 318 ? -19.719 -7.758 4.871 1 56.47 318 GLY B N 1
ATOM 5117 C CA . GLY B 1 318 ? -20.203 -6.43 5.207 1 56.47 318 GLY B CA 1
ATOM 5118 C C . GLY B 1 318 ? -20.484 -5.57 3.99 1 56.47 318 GLY B C 1
ATOM 5119 O O . GLY B 1 318 ? -21.281 -4.637 4.051 1 56.47 318 GLY B O 1
ATOM 5120 N N . MET B 1 319 ? -19.906 -5.977 2.949 1 58.69 319 MET B N 1
ATOM 5121 C CA . MET B 1 319 ? -20.078 -5.16 1.751 1 58.69 319 MET B CA 1
ATOM 5122 C C . MET B 1 319 ? -21.344 -5.539 1.006 1 58.69 319 MET B C 1
ATOM 5124 O O . MET B 1 319 ? -21.703 -4.898 0.015 1 58.69 319 MET B O 1
ATOM 5128 N N . ASN B 1 320 ? -22 -6.508 1.519 1 61 320 ASN B N 1
ATOM 5129 C CA . ASN B 1 320 ? -23.203 -6.973 0.836 1 61 320 ASN B CA 1
ATOM 5130 C C . ASN B 1 320 ? -24.266 -5.879 0.774 1 61 320 ASN B C 1
ATOM 5132 O O . ASN B 1 320 ? -25.109 -5.883 -0.122 1 61 320 ASN B O 1
ATOM 5136 N N . THR B 1 321 ? -24.188 -4.867 1.68 1 53.47 321 THR B N 1
ATOM 5137 C CA . THR B 1 321 ? -25.188 -3.805 1.701 1 53.47 321 THR B CA 1
ATOM 5138 C C . THR B 1 321 ? -24.547 -2.461 1.343 1 53.47 321 THR B C 1
ATOM 5140 O O . THR B 1 321 ? -25.156 -1.41 1.561 1 53.47 321 THR B O 1
ATOM 5143 N N . PHE B 1 322 ? -23.391 -2.559 0.775 1 54.41 322 PHE B N 1
ATOM 5144 C CA . PHE B 1 322 ? -22.641 -1.354 0.445 1 54.41 322 PHE B CA 1
ATOM 5145 C C . PHE B 1 322 ? -23.281 -0.624 -0.731 1 54.41 322 PHE B C 1
ATOM 5147 O O . PHE B 1 322 ? -23.703 -1.252 -1.707 1 54.41 322 PHE B O 1
ATOM 5154 N N . LYS B 1 323 ? -23.703 0.692 -0.477 1 51.56 323 LYS B N 1
ATOM 5155 C CA . LYS B 1 323 ? -24.141 1.571 -1.557 1 51.56 323 LYS B CA 1
ATOM 5156 C C . LYS B 1 323 ? -23.031 2.555 -1.946 1 51.56 323 LYS B C 1
ATOM 5158 O O . LYS B 1 323 ? -22.484 3.246 -1.09 1 51.56 323 LYS B O 1
ATOM 5163 N N . ARG B 1 324 ? -22.422 2.346 -3.121 1 50.06 324 ARG B N 1
ATOM 5164 C CA . ARG B 1 324 ? -21.344 3.205 -3.596 1 50.06 324 ARG B CA 1
ATOM 5165 C C . ARG B 1 324 ? -21.719 4.676 -3.482 1 50.06 324 ARG B C 1
ATOM 5167 O O . ARG B 1 324 ? -22.797 5.082 -3.916 1 50.06 324 ARG B O 1
ATOM 5174 N N . ALA B 1 325 ? -21.125 5.254 -2.678 1 43.03 325 ALA B N 1
ATOM 5175 C CA . ALA B 1 325 ? -21.453 6.676 -2.607 1 43.03 325 ALA B CA 1
ATOM 5176 C C . ALA B 1 325 ? -21.453 7.309 -3.996 1 43.03 325 ALA B C 1
ATOM 5178 O O . ALA B 1 325 ? -22.281 8.172 -4.293 1 43.03 325 ALA B O 1
ATOM 5179 N N . ASN B 1 326 ? -20.312 7.246 -4.793 1 37.62 326 ASN B N 1
ATOM 5180 C CA . ASN B 1 326 ? -20.188 8.039 -6.012 1 37.62 326 ASN B CA 1
ATOM 5181 C C . ASN B 1 326 ? -20.859 7.355 -7.195 1 37.62 326 ASN B C 1
ATOM 5183 O O . ASN B 1 326 ? -20.469 7.555 -8.344 1 37.62 326 ASN B O 1
ATOM 5187 N N . LYS B 1 327 ? -21.719 6.391 -7.109 1 39.91 327 LYS B N 1
ATOM 5188 C CA . LYS B 1 327 ? -22.391 5.824 -8.273 1 39.91 327 LYS B CA 1
ATOM 5189 C C . LYS B 1 327 ? -22.797 6.918 -9.258 1 39.91 327 LYS B C 1
ATOM 5191 O O . LYS B 1 327 ? -22.766 6.715 -10.477 1 39.91 327 LYS B O 1
ATOM 5196 N N . ASN B 1 328 ? -23.266 7.848 -8.742 1 34.28 328 ASN B N 1
ATOM 5197 C CA . ASN B 1 328 ? -23.719 8.906 -9.633 1 34.28 328 ASN B CA 1
ATOM 5198 C C . ASN B 1 328 ? -22.562 9.734 -10.164 1 34.28 328 ASN B C 1
ATOM 5200 O O . ASN B 1 328 ? -22.75 10.633 -10.984 1 34.28 328 ASN B O 1
ATOM 5204 N N . ARG B 1 329 ? -21.359 9.648 -9.617 1 36.72 329 ARG B N 1
ATOM 5205 C CA . ARG B 1 329 ? -20.266 10.469 -10.125 1 36.72 329 ARG B CA 1
ATOM 5206 C C . ARG B 1 329 ? -19.266 9.625 -10.891 1 36.72 329 ARG B C 1
ATOM 5208 O O . ARG B 1 329 ? -18.141 10.062 -11.133 1 36.72 329 ARG B O 1
ATOM 5215 N N . ASP B 1 330 ? -19.359 8.336 -11.055 1 31.86 330 ASP B N 1
ATOM 5216 C CA . ASP B 1 330 ? -18.562 7.535 -11.977 1 31.86 330 ASP B CA 1
ATOM 5217 C C . ASP B 1 330 ? -18.766 7.996 -13.422 1 31.86 330 ASP B C 1
ATOM 5219 O O . ASP B 1 330 ? -19.875 8.359 -13.812 1 31.86 330 ASP B O 1
#

Sequence (660 aa):
MWLTLISLAVSVCVIFLAYKYLGKKPADLSNDVILITGAANGIGRLLTILLSEYCHTVIALDKDIIGLKETALRVSERYNSDLIFYECDVSDRNAIKMCAEYIRRVHGRVTVLINNAAVVNGNFLIDLPSARFEKLVQVNFVAPFYFLKEFLPGMLGSTYKTAMEHIPQQLRVIPTKSNVKRCFDEPPRGHLVFLSSLASQTICSGLGDYCGSKAGLSSLAETLRLEMEVLGMSESIAVTEIRPFAIDTGLFEGFNSKLPILPILEPEKVAKRIIQAIRYRERTVYIPWIIWFVPLLQRILPFSILIILYKISGAFDGMNTFKRANKNRDMWLTLISLAVSVCVIFLAYKYLGKKPADLSNDVILITGAANGIGRLLTILLSEYCHTVIALDKDIIGLKETALRVSERYNSDLIFYECDVSDRNAIKMCAEYIRRVHGRVTVLINNAAVVNGNFLIDLPSARFEKLVQVNFVAPFYFLKEFLPGMLGSTYKTAMEHIPQQLRVIPTKSNVKRCFDEPPRGHLVFLSSLASQTICSGLGDYCGSKAGLSSLAETLRLEMEVLGMSESIAVTEIRPFAIDTGLFEGFNSKLPILPILEPEKVAKRIIQAIRYRERTVYIPWIIWFVPLLQRILPFSILIILYKISGAFDGMNTFKRANKNRD

InterPro domains:
  IPR002347 Short-chain dehydrogenase/reductase SDR [PF00106] (33-157)
  IPR002347 Short-chain dehydrogenase/reductase SDR [PF00106] (180-257)
  IPR002347 Short-chain dehydrogenase/reductase SDR [PR00080] (108-119)
  IPR002347 Short-chain dehydrogenase/reductase SDR [PR00080] (190-198)
  IPR002347 Short-chain dehydrogenase/reductase SDR [PR00080] (210-229)
  IPR002347 Short-chain dehydrogenase/reductase SDR [PR00081] (33-50)
  IPR002347 Short-chain dehydrogenase/reductase SDR [PR00081] (108-119)
  IPR002347 Short-chain dehydrogenase/reductase SDR [PR00081] (184-200)
  IPR002347 Short-chain dehydrogenase/reductase SDR [PR00081] (210-229)
  IPR002347 Short-chain dehydrogenase/reductase SDR [PR00081] (235-252)
  IPR020904 Short-chain dehydrogenase/reductase, conserved site [PS00061] (197-225)
  IPR036291 NAD(P)-binding domain superfamily [SSF51735] (27-312)

Secondary structure (DSSP, 8-state):
-HHHHHHHHHHHHHHHHHHHHHSPPPPP-TT-EEEEES-SSHHHHHHHHHHTTT-SEEEEEES-HHHHHHHHHHHHHHHS-PPEEEE--TT-HHHHHHHHHHHHHHH----EEEE-------B-GGG--HHHHHHHHIIIIIHHHHHHHHHHHHHHGGGHHHHHHTS-GGG--S-GGGGGGG--SSPP-EEEEEE--GGGTS--TTBHHHHHHHHHHHHHHHHHHHHHHHTT-TTTEEEEEEEE--B-SGGGTT-----TTS--B-HHHHHHHHHHHHHTT-SEEEESGGGGHHHHHHHHS-HHHHHHHHHHHTTTTGGGG---GGGGG-/-HHHHHHHHHHHHHHHHHHHHHSPPPPP-TT-EEEEES-SSHHHHHHHHHHTTT-SEEEEEES-HHHHHHHHHHHHHHHS-PPEEEE--TT-HHHHHHHHHHHHHHH----EEEE-------B-GGG--HHHHHHHHIIIIIHHHHHHHHHHHHHHGGGHHHHHTTS-GGG--S-GGGGGGG--SSPP-EEEEEE--GGGTS--TTBHHHHHHHHHHHHHHHHHHHHHHHTT-TTTEEEEEEEE--B-SGGGTT-----TTS--B-HHHHHHHHHHHHHTT-SEEEESGGGGHHHHHHHHS-HHHHHHHHHHHTTTTGGGG---GGGGG-

Radius of gyration: 24.53 Å; Cα contacts (8 Å, |Δi|>4): 1311; chains: 2; bounding box: 51×69×62 Å

pLDDT: mean 82.04, std 17.89, range [31.8, 98.81]

Nearest PDB structures (foldseek):
  3l77-assembly1_A  TM=8.463E-01  e=4.066E-17  Thermococcus sibiricus MM 739
  1vl8-assembly1_B  TM=8.112E-01  e=3.827E-17  Thermotoga maritima MSB8
  3ai3-assembly1_G  TM=7.916E-01  e=5.186E-15  Gluconobacter frateurii
  3ai1-assembly1_A  TM=7.785E-01  e=4.884E-14  Gluconobacter frateurii
  1w6u-assembly1_C  TM=7.487E-01  e=2.507E-14  Homo sapiens

Organism: Hydatigena taeniaeformis (NCBI:txid6205)